Protein AF-A0A3M6TQY2-F1 (afdb_monomer)

Foldseek 3Di:
DDDDDDDFDADPVGHGDDPVVVPPPPPDDDDDDDDDDDDDDDDDDDDPPPDDWDKDKDWDDDDQEWAWDWDDDPNDTATFTDPQKTKMKIFGPFFFPDKWKWKAADPVLCVVVVPPQGTHTWDKAWPDHDRGMTIIMTGPRRDQDDPNHGRQDADPPPQVVRRKMWMKMWTQGPVRDIDIDIGDIHGYYYDDPDPDPDDDDDDDDDDDDDDDDDDDDDDDDDDDDDDDDDDDDDDDDDDDPPPPPDPDDDDPDDDDPDDDDPDDDDPDDDDDPQWFEKEKFFADPVCLVPDDDFQFKWFWAQDPVRGIHIDWQELVCLVRGQFMFTFDPRHPHYPPPDDPPPDPRRIGITGQWFKGWHWEAAWDAAFWWWWDDSHDIRHIYTPVPDDPVCVQSTFTFFGFHHTDHDPRGDIDTTTTTGHRVSRRHVVVVVVVPVVVVVVVVVVVVVVVVVVVVVVVVVVVVVVVVVVVVVVVVVVVVVCQVPAFPHPNQLVLLCPQFDPPWKKWKWFQDPVRDIDIWIWTWHDPVVVCVSVVDPDDDAPDDAKIKIARSNCRRRVHAACDQDPVVNRDGGDDARMWIAGLVQPWIWDDDPHTDTRPRIDPIDTDRDDD

Solvent-accessible surface area (backbone atoms only — not comparable to full-atom values): 36973 Å² total; per-residue (Å²): 141,86,86,85,88,85,85,85,64,58,48,99,87,71,46,79,68,59,81,74,77,73,72,67,83,78,83,80,89,85,87,88,86,82,91,86,82,83,90,86,80,93,74,95,80,79,82,82,77,76,79,84,74,72,59,52,74,49,72,75,60,77,60,62,65,41,37,32,41,83,44,81,54,94,95,40,81,40,80,41,59,48,90,35,66,34,45,37,39,37,42,34,81,57,47,55,67,47,80,47,43,26,40,30,56,35,69,71,27,23,62,75,68,68,57,79,68,56,77,37,75,40,55,75,46,76,80,42,83,50,58,40,38,38,31,32,34,36,34,68,51,66,53,64,55,53,97,86,41,55,69,82,63,73,47,89,69,64,34,89,72,43,20,32,29,31,44,39,38,38,40,32,31,73,87,74,50,72,51,79,45,75,53,74,71,25,36,53,43,73,61,75,81,74,83,69,80,85,79,90,87,83,90,85,82,89,84,88,85,89,81,87,85,86,82,89,80,86,86,82,92,84,88,83,82,90,78,94,78,84,86,88,81,90,79,90,73,77,94,70,90,71,80,78,84,65,96,72,84,91,68,98,74,88,88,70,97,76,82,91,72,95,76,86,86,74,93,62,84,86,85,66,96,49,55,15,36,20,36,51,40,36,50,45,87,88,50,74,87,58,86,85,49,73,8,31,27,26,22,37,34,75,41,100,85,72,45,69,28,35,45,76,24,25,57,86,50,50,88,67,33,65,29,35,39,34,28,45,82,64,57,60,40,80,39,71,72,78,60,98,85,59,76,85,78,48,55,46,40,31,34,45,39,31,51,45,49,33,27,28,46,23,54,43,51,58,68,36,43,30,25,50,32,64,80,46,65,25,27,26,32,38,53,93,75,55,53,86,82,54,59,71,79,43,31,34,37,38,29,28,71,45,68,44,89,50,52,79,87,36,73,41,78,40,51,20,44,36,27,34,79,57,6,52,42,59,71,66,42,53,77,60,70,39,66,64,53,52,47,49,53,52,48,51,51,51,49,50,52,49,52,50,49,53,54,53,50,62,52,53,54,52,53,53,52,52,52,49,52,52,52,52,54,48,50,53,53,51,47,36,72,68,44,65,61,23,72,58,33,42,51,61,63,49,63,80,44,50,83,88,32,44,37,35,36,30,36,63,46,98,84,74,44,76,51,70,39,52,26,38,27,32,57,62,72,58,46,36,62,72,70,70,53,97,75,81,83,69,100,58,92,61,61,47,36,27,38,22,44,56,28,55,19,45,71,45,79,35,95,62,64,36,78,92,73,74,36,75,51,25,62,82,61,61,48,36,37,28,44,79,81,51,79,53,51,26,32,71,79,97,53,80,42,70,49,87,57,56,40,80,60,45,59,53,82,75,84,130

Secondary structure (DSSP, 8-state):
---PPP-PPB-TTS-BPPGGGGSSTT----------------------------EEEEESS--SEEEEEEEEETTEEEEEESS-EEEEEEEESS-EEEEEEEEEE-HHHHHHHT----SEEPPEEEEEE-SSEEEEEEETTS-SEETTEETTPPPSSSHHHHSEEEEEEEEEETTS-EEEEEPPPEEEEEPP------------------------------------------------------S----S----S----S----SS----S---EEEEEEBPGGGTTS---TT-EEEEEE-TTS-EEEEE--TTTGGG-SEEEEE-SS-SEEESPPPTTS-TTSEEEEEEEEEEEEEEES-B-TT-EEEE-SSSTT-EEEGGG--TTTTTTS-EEEEESS-B---TT-EEEEEEEEEGGGG--HHHHHHTTHHHHHHHHHHHHHHHHHHHHHHHHHHHHHHHHHHHHHHHHHHHHHHHHHSTT-HHHHHHHHTTPPTT-EEEEE---TTS---EEEEEEE-HHHHHHHHT---PPPSSTTEEEEEEHHHHHHTS-B-S-BTTTTB--B-S-SEEEEETTS--EEEESSSEEE-TT-EEEEE-PPP-

Structure (mmCIF, N/CA/C/O backbone):
data_AF-A0A3M6TQY2-F1
#
_entry.id   AF-A0A3M6TQY2-F1
#
loop_
_atom_site.group_PDB
_atom_site.id
_atom_site.type_symbol
_atom_site.label_atom_id
_atom_site.label_alt_id
_atom_site.label_comp_id
_atom_site.label_asym_id
_atom_site.label_entity_id
_atom_site.label_seq_id
_atom_site.pdbx_PDB_ins_code
_atom_site.Cartn_x
_atom_site.Cartn_y
_atom_site.Cartn_z
_atom_site.occupancy
_atom_site.B_iso_or_equiv
_atom_site.auth_seq_id
_atom_site.auth_comp_id
_atom_site.auth_asym_id
_atom_site.auth_atom_id
_atom_site.pdbx_PDB_model_num
ATOM 1 N N . MET A 1 1 ? -42.215 -47.542 11.385 1.00 35.47 1 MET A N 1
ATOM 2 C CA . MET A 1 1 ? -41.728 -48.644 12.243 1.00 35.47 1 MET A CA 1
ATOM 3 C C . MET A 1 1 ? -40.790 -49.508 11.424 1.00 35.47 1 MET A C 1
ATOM 5 O O . MET A 1 1 ? -41.282 -50.114 10.489 1.00 35.47 1 MET A O 1
ATOM 9 N N . SER A 1 2 ? -39.492 -49.496 11.750 1.00 29.81 2 SER A N 1
ATOM 10 C CA . SER A 1 2 ? -38.575 -50.655 11.851 1.00 29.81 2 SER A CA 1
ATOM 11 C C . SER A 1 2 ? -37.120 -50.188 11.707 1.00 29.81 2 SER A C 1
ATOM 13 O O . SER A 1 2 ? -36.754 -49.573 10.709 1.00 29.81 2 SER A O 1
ATOM 15 N N . ASN A 1 3 ? -36.355 -50.461 12.764 1.00 30.22 3 ASN A N 1
ATOM 16 C CA . ASN A 1 3 ? -34.959 -50.109 13.042 1.00 30.22 3 ASN A CA 1
ATOM 17 C C . ASN A 1 3 ? -33.946 -51.016 12.275 1.00 30.22 3 ASN A C 1
ATOM 19 O O . ASN A 1 3 ? -34.384 -51.916 11.557 1.00 30.22 3 ASN A O 1
ATOM 23 N N . PRO A 1 4 ? -32.621 -50.766 12.395 1.00 40.25 4 PRO A N 1
ATOM 24 C CA . PRO A 1 4 ? -31.578 -51.043 11.399 1.00 40.25 4 PRO A CA 1
ATOM 25 C C . PRO A 1 4 ? -30.855 -52.390 11.590 1.00 40.25 4 PRO A C 1
ATOM 27 O O . PRO A 1 4 ? -30.973 -53.033 12.629 1.00 40.25 4 PRO A O 1
ATOM 30 N N . CYS A 1 5 ? -30.077 -52.795 10.579 1.00 31.50 5 CYS A N 1
ATOM 31 C CA . CYS A 1 5 ? -29.216 -53.982 10.606 1.00 31.50 5 CYS A CA 1
ATOM 32 C C . CYS A 1 5 ? -27.851 -53.700 11.262 1.00 31.50 5 CYS A C 1
ATOM 34 O O . CYS A 1 5 ? -27.201 -52.702 10.951 1.00 31.50 5 CYS A O 1
ATOM 36 N N . ASN A 1 6 ? -27.439 -54.627 12.130 1.00 35.03 6 ASN A N 1
ATOM 37 C CA . ASN A 1 6 ? -26.123 -54.752 12.762 1.00 35.03 6 ASN A CA 1
ATOM 38 C C . ASN A 1 6 ? -25.078 -55.316 11.778 1.00 35.03 6 ASN A C 1
ATOM 40 O O . ASN A 1 6 ? -25.404 -56.204 10.994 1.00 35.03 6 ASN A O 1
ATOM 44 N N . ASN A 1 7 ? -23.821 -54.872 11.885 1.00 36.59 7 ASN A N 1
ATOM 45 C CA . ASN A 1 7 ? -22.654 -55.520 11.272 1.00 36.59 7 ASN A CA 1
ATOM 46 C C . ASN A 1 7 ? -21.789 -56.152 12.378 1.00 36.59 7 ASN A C 1
ATOM 48 O O . ASN A 1 7 ? -21.290 -55.431 13.240 1.00 36.59 7 ASN A O 1
ATOM 52 N N . GLU A 1 8 ? -21.597 -57.473 12.339 1.00 49.28 8 GLU A N 1
ATOM 53 C CA . GLU A 1 8 ? -20.655 -58.222 13.190 1.00 49.28 8 GLU A CA 1
ATOM 54 C C . GLU A 1 8 ? -19.299 -58.399 12.477 1.00 49.28 8 GLU A C 1
ATOM 56 O O . GLU A 1 8 ? -19.245 -58.529 11.253 1.00 49.28 8 GLU A O 1
ATOM 61 N N . VAL A 1 9 ? -18.194 -58.390 13.235 1.00 47.75 9 VAL A N 1
ATOM 62 C CA . VAL A 1 9 ? -16.816 -58.547 12.728 1.00 47.75 9 VAL A CA 1
ATOM 63 C C . VAL A 1 9 ? -16.374 -60.010 12.879 1.00 47.75 9 VAL A C 1
ATOM 65 O O . VAL A 1 9 ? -16.409 -60.563 13.977 1.00 47.75 9 VAL A O 1
ATOM 68 N N . LEU A 1 10 ? -15.954 -60.633 11.772 1.00 58.09 10 LEU A N 1
ATOM 69 C CA . LEU A 1 10 ? -15.481 -62.024 11.703 1.00 58.09 10 LEU A CA 1
ATOM 70 C C . LEU A 1 10 ? -13.939 -62.085 11.645 1.00 58.09 10 LEU A C 1
ATOM 72 O O . LEU A 1 10 ? -13.305 -61.179 11.102 1.00 58.09 10 LEU A O 1
ATOM 76 N N . ASN A 1 11 ? -13.330 -63.164 12.146 1.00 62.22 11 ASN A N 1
ATOM 77 C CA . ASN A 1 11 ? -11.891 -63.428 12.009 1.00 62.22 11 ASN A CA 1
ATOM 78 C C . ASN A 1 11 ? -11.514 -63.979 10.616 1.00 62.22 11 ASN A C 1
ATOM 80 O O . ASN A 1 11 ? -12.367 -64.269 9.779 1.00 62.22 11 ASN A O 1
ATOM 84 N N . ILE A 1 12 ? -10.211 -64.176 10.384 1.00 48.12 12 ILE A N 1
ATOM 85 C CA . ILE A 1 12 ? -9.623 -64.703 9.134 1.00 48.12 12 ILE A CA 1
ATOM 86 C C . ILE A 1 12 ? -10.074 -66.122 8.735 1.00 48.12 12 ILE A C 1
ATOM 88 O O . ILE A 1 12 ? -9.862 -66.514 7.591 1.00 48.12 12 ILE A O 1
ATOM 92 N N . ASN A 1 13 ? -10.745 -66.859 9.625 1.00 57.75 13 ASN A N 1
ATOM 93 C CA . ASN A 1 13 ? -11.377 -68.151 9.336 1.00 57.75 13 ASN A CA 1
ATOM 94 C C . ASN A 1 13 ? -12.916 -68.050 9.222 1.00 57.75 13 ASN A C 1
ATOM 96 O O . ASN A 1 13 ? -13.591 -69.071 9.108 1.00 57.75 13 ASN A O 1
ATOM 100 N N . GLY A 1 14 ? -13.482 -66.836 9.234 1.00 48.00 14 GLY A N 1
ATOM 101 C CA . GLY A 1 14 ? -14.908 -66.582 9.021 1.00 48.00 14 GLY A CA 1
ATOM 102 C C . GLY A 1 14 ? -15.809 -66.812 10.238 1.00 48.00 14 GLY A C 1
ATOM 103 O O . GLY A 1 14 ? -17.010 -66.996 10.055 1.00 48.00 14 GLY A O 1
ATOM 104 N N . GLN A 1 15 ? -15.271 -66.799 11.464 1.00 60.38 15 GLN A N 1
ATOM 105 C CA . GLN A 1 15 ? -16.061 -66.924 12.701 1.00 60.38 15 GLN A CA 1
ATOM 106 C C . GLN A 1 15 ? -16.195 -65.583 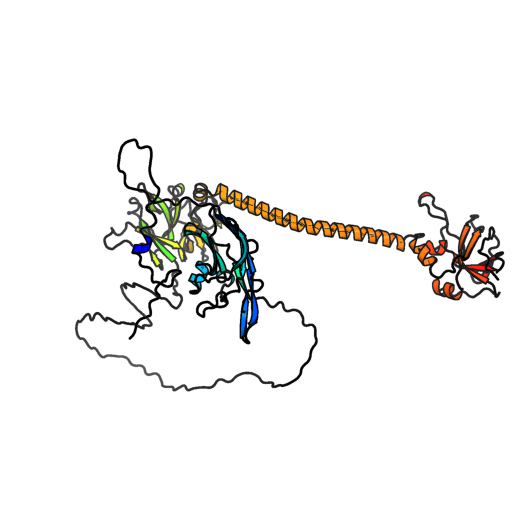13.451 1.00 60.38 15 GLN A C 1
ATOM 108 O O . GLN A 1 15 ? -15.246 -64.797 13.421 1.00 60.38 15 GLN A O 1
ATOM 113 N N . PRO A 1 16 ? -17.336 -65.302 14.117 1.00 53.50 16 PRO A N 1
ATOM 114 C CA . PRO A 1 16 ? -17.536 -64.068 14.881 1.00 53.50 16 PRO A CA 1
ATOM 115 C C . PRO A 1 16 ? -16.633 -64.016 16.112 1.00 53.50 16 PRO A C 1
ATOM 117 O O . PRO A 1 16 ? -16.509 -65.004 16.829 1.00 53.50 16 PRO A O 1
ATOM 120 N N . ILE A 1 17 ? -15.993 -62.866 16.331 1.00 53.47 17 ILE A N 1
ATOM 121 C CA . ILE A 1 17 ? -15.052 -62.648 17.436 1.00 53.47 17 ILE A CA 1
ATOM 122 C C . ILE A 1 17 ? -15.806 -62.080 18.642 1.00 53.47 17 ILE A C 1
ATOM 124 O O . ILE A 1 17 ? -16.460 -61.042 18.530 1.00 53.47 17 ILE A O 1
ATOM 128 N N . THR A 1 18 ? -15.679 -62.725 19.801 1.00 62.16 18 THR A N 1
ATOM 129 C CA . THR A 1 18 ? -16.158 -62.211 21.091 1.00 62.16 18 THR A CA 1
ATOM 130 C C . THR A 1 18 ? -15.064 -61.432 21.826 1.00 62.16 18 THR A C 1
ATOM 132 O O . THR A 1 18 ? -13.878 -61.720 21.694 1.00 62.16 18 THR A O 1
ATOM 135 N N . LEU A 1 19 ? -15.457 -60.404 22.591 1.00 46.06 19 LEU A N 1
ATOM 136 C CA . LEU A 1 19 ? -14.536 -59.464 23.253 1.00 46.06 19 LEU A CA 1
ATOM 137 C C . LEU A 1 19 ? -13.653 -60.129 24.332 1.00 46.06 19 LEU A C 1
ATOM 139 O O . LEU A 1 19 ? -12.591 -59.602 24.655 1.00 46.06 19 LEU A O 1
ATOM 143 N N . ASP A 1 20 ? -14.061 -61.293 24.839 1.00 49.06 20 ASP A N 1
ATOM 144 C CA . ASP A 1 20 ? -13.318 -62.053 25.849 1.00 49.06 20 ASP A CA 1
ATOM 145 C C . ASP A 1 20 ? -12.132 -62.841 25.253 1.00 49.06 20 ASP A C 1
ATOM 147 O O . ASP A 1 20 ? -11.145 -63.067 25.948 1.00 49.06 20 ASP A O 1
ATOM 151 N N . ASP A 1 21 ? -12.143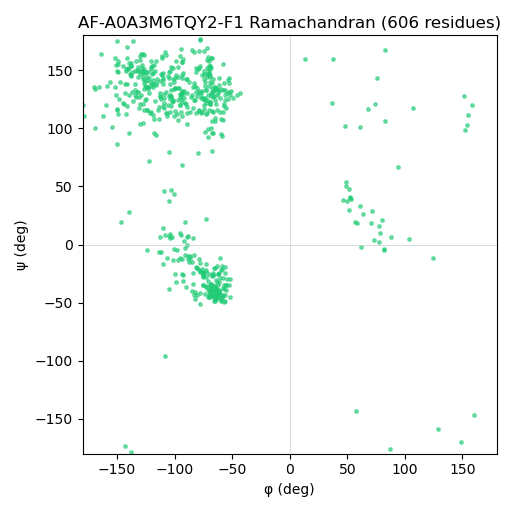 -63.146 23.947 1.00 48.22 21 ASP A N 1
ATOM 152 C CA . ASP A 1 21 ? -11.044 -63.864 23.273 1.00 48.22 21 ASP A CA 1
ATOM 153 C C . ASP A 1 21 ? -9.836 -62.958 22.955 1.00 48.22 21 ASP A C 1
ATOM 155 O O . ASP A 1 21 ? -8.760 -63.436 22.604 1.00 48.22 21 ASP A O 1
ATOM 159 N N . ILE A 1 22 ? -9.996 -61.633 23.067 1.00 48.97 22 ILE A N 1
ATOM 160 C CA . ILE A 1 22 ? -8.935 -60.644 22.797 1.00 48.97 22 ILE A CA 1
ATOM 161 C C . ILE A 1 22 ? -8.075 -60.385 24.052 1.00 48.97 22 ILE A C 1
ATOM 163 O O . ILE A 1 22 ? -6.981 -59.828 23.948 1.00 48.97 22 ILE A O 1
ATOM 167 N N . LEU A 1 23 ? -8.536 -60.791 25.240 1.00 42.50 23 LEU A N 1
ATOM 168 C CA . LEU A 1 23 ? -7.928 -60.416 26.523 1.00 42.50 23 LEU A CA 1
ATOM 169 C C . LEU A 1 23 ? -7.025 -61.485 27.168 1.00 42.50 23 LEU A C 1
ATOM 171 O O . LEU A 1 23 ? -6.395 -61.178 28.179 1.00 42.50 23 LEU A O 1
ATOM 175 N N . GLU A 1 24 ? -6.891 -62.688 26.598 1.00 41.06 24 GLU A N 1
ATOM 176 C CA . GLU A 1 24 ? -6.028 -63.746 27.164 1.00 41.06 24 GLU A CA 1
ATOM 177 C C . GLU A 1 24 ? -4.604 -63.824 26.575 1.00 41.06 24 GLU A C 1
ATOM 179 O O . GLU A 1 24 ? -3.740 -64.462 27.173 1.00 41.06 24 GLU A O 1
ATOM 184 N N . ASP A 1 25 ? -4.291 -63.138 25.469 1.00 37.91 25 ASP A N 1
ATOM 185 C CA . ASP A 1 25 ? -3.022 -63.374 24.745 1.00 37.91 25 ASP A CA 1
ATOM 186 C C . ASP A 1 25 ? -1.858 -62.430 25.132 1.00 37.91 25 ASP A C 1
ATOM 188 O O . ASP A 1 25 ? -0.788 -62.442 24.521 1.00 37.91 25 ASP A O 1
ATOM 192 N N . THR A 1 26 ? -2.024 -61.610 26.177 1.00 37.16 26 THR A N 1
ATOM 193 C CA . THR A 1 26 ? -0.999 -60.644 26.634 1.00 37.16 26 THR A CA 1
ATOM 194 C C . THR A 1 26 ? -0.314 -61.008 27.955 1.00 37.16 26 THR A C 1
ATOM 196 O O . THR A 1 26 ? 0.463 -60.208 28.479 1.00 37.16 26 THR A O 1
ATOM 199 N N . SER A 1 27 ? -0.539 -62.205 28.507 1.00 34.62 27 SER A N 1
ATOM 200 C CA . SER A 1 27 ? -0.018 -62.596 29.829 1.00 34.62 27 SER A CA 1
ATOM 201 C C . SER A 1 27 ? 1.178 -63.558 29.809 1.00 34.62 27 SER A C 1
ATOM 203 O O . SER A 1 27 ? 1.281 -64.422 30.681 1.00 34.62 27 SER A O 1
ATOM 205 N N . LEU A 1 28 ? 2.118 -63.421 28.869 1.00 32.31 28 LEU A N 1
ATOM 206 C CA . LEU A 1 28 ? 3.398 -64.135 28.939 1.00 32.31 28 LEU A CA 1
ATOM 207 C C . LEU A 1 28 ? 4.574 -63.195 28.647 1.00 32.31 28 LEU A C 1
ATOM 209 O O . LEU A 1 28 ? 4.619 -62.540 27.614 1.00 32.31 28 LEU A O 1
ATOM 213 N N . TYR A 1 29 ? 5.534 -63.202 29.579 1.00 27.66 29 TYR A N 1
ATOM 214 C CA . TYR A 1 29 ? 6.791 -62.438 29.659 1.00 27.66 29 TYR A CA 1
ATOM 215 C C . TYR A 1 29 ? 6.775 -61.117 30.442 1.00 27.66 29 TYR A C 1
ATOM 217 O O . TYR A 1 29 ? 7.114 -60.058 29.928 1.00 27.66 29 TYR A O 1
ATOM 225 N N . PHE A 1 30 ? 6.584 -61.224 31.758 1.00 28.02 30 PHE A N 1
ATOM 226 C CA . PHE A 1 30 ? 7.443 -60.503 32.702 1.00 28.02 30 PHE A CA 1
ATOM 227 C C . PHE A 1 30 ? 7.870 -61.450 33.826 1.00 28.02 30 PHE A C 1
ATOM 229 O O . PHE A 1 30 ? 7.028 -62.079 34.461 1.00 28.02 30 PHE A O 1
ATOM 236 N N . ASN A 1 31 ? 9.176 -61.527 34.099 1.00 26.59 31 ASN A N 1
ATOM 237 C CA . ASN A 1 31 ? 9.650 -61.832 35.444 1.00 26.59 31 ASN A CA 1
ATOM 238 C C . ASN A 1 31 ? 10.798 -60.867 35.815 1.00 26.59 31 ASN A C 1
ATOM 240 O O . ASN A 1 31 ? 11.634 -60.577 34.954 1.00 26.59 31 ASN A O 1
ATOM 244 N N . PRO A 1 32 ? 10.820 -60.342 37.054 1.00 34.34 32 PRO A N 1
ATOM 245 C CA . PRO A 1 32 ? 11.502 -59.121 37.444 1.00 34.34 32 PRO A CA 1
ATOM 246 C C . PRO A 1 32 ? 12.716 -59.376 38.349 1.00 34.34 32 PRO A C 1
ATOM 248 O O . PRO A 1 32 ? 12.818 -60.390 39.035 1.00 34.34 32 PRO A O 1
ATOM 251 N N . ALA A 1 33 ? 13.598 -58.387 38.419 1.00 26.78 33 ALA A N 1
ATOM 252 C CA . ALA A 1 33 ? 14.536 -58.156 39.516 1.00 26.78 33 ALA A CA 1
ATOM 253 C C . ALA A 1 33 ? 14.933 -56.673 39.368 1.00 26.78 33 ALA A C 1
ATOM 255 O O . ALA A 1 33 ? 15.346 -56.277 38.288 1.00 26.78 33 ALA A O 1
ATOM 256 N N . PHE A 1 34 ? 14.739 -55.741 40.295 1.00 24.80 34 PHE A N 1
ATOM 257 C CA . PHE A 1 34 ? 14.912 -55.769 41.738 1.00 24.80 34 PHE A CA 1
ATOM 258 C C . PHE A 1 34 ? 14.061 -54.634 42.345 1.00 24.80 34 PHE A C 1
ATOM 260 O O . PHE A 1 34 ? 14.048 -53.518 41.829 1.00 24.80 34 PHE A O 1
ATOM 267 N N . LEU A 1 35 ? 13.365 -54.934 43.440 1.00 28.39 35 LEU A N 1
ATOM 268 C CA . LEU A 1 35 ? 12.657 -53.983 44.303 1.00 28.39 35 LEU A CA 1
ATOM 269 C C . LEU A 1 35 ? 13.623 -53.274 45.265 1.00 28.39 35 LEU A C 1
ATOM 271 O O . LEU A 1 35 ? 14.581 -53.905 45.707 1.00 28.39 35 LEU A O 1
ATOM 275 N N . GLN A 1 36 ? 13.271 -52.037 45.649 1.00 28.17 36 GLN A N 1
ATOM 276 C CA . GLN A 1 36 ? 13.346 -51.377 46.982 1.00 28.17 36 GLN A CA 1
ATOM 277 C C . GLN A 1 36 ? 13.517 -49.855 46.753 1.00 28.17 36 GLN A C 1
ATOM 279 O O . GLN A 1 36 ? 14.373 -49.458 45.978 1.00 28.17 36 GLN A O 1
ATOM 284 N N . SER A 1 37 ? 12.737 -48.926 47.319 1.00 24.88 37 SER A N 1
ATOM 285 C CA . SER A 1 37 ? 12.276 -48.820 48.706 1.00 24.88 37 SER A CA 1
ATOM 286 C C . SER A 1 37 ? 11.176 -47.740 48.865 1.00 24.88 37 SER A C 1
ATOM 288 O O . SER A 1 37 ? 11.353 -46.627 48.383 1.00 24.88 37 SER A O 1
ATOM 290 N N . SER A 1 38 ? 10.100 -48.096 49.588 1.00 27.23 38 SER A N 1
ATOM 291 C CA . SER A 1 38 ? 9.273 -47.317 50.551 1.00 27.23 38 SER A CA 1
ATOM 292 C C . SER A 1 38 ? 8.731 -45.898 50.228 1.00 27.23 38 SER A C 1
ATOM 294 O O . SER A 1 38 ? 9.459 -44.923 50.392 1.00 27.23 38 SER A O 1
ATOM 296 N N . ASP A 1 39 ? 7.433 -45.812 49.874 1.00 27.42 39 ASP A N 1
ATOM 297 C CA . ASP A 1 39 ? 6.274 -45.185 50.580 1.00 27.42 39 ASP A CA 1
ATOM 298 C C . ASP A 1 39 ? 6.421 -43.851 51.389 1.00 27.42 39 ASP A C 1
ATOM 300 O O . ASP A 1 39 ? 7.466 -43.587 51.974 1.00 27.42 39 ASP A O 1
ATOM 304 N N . PRO A 1 40 ? 5.327 -43.090 51.666 1.00 44.41 40 PRO A N 1
ATOM 305 C CA . PRO A 1 40 ? 4.485 -42.308 50.741 1.00 44.41 40 PRO A CA 1
ATOM 306 C C . PRO A 1 40 ? 4.104 -40.912 51.327 1.00 44.41 40 PRO A C 1
ATOM 308 O O . PRO A 1 40 ? 3.984 -40.748 52.535 1.00 44.41 40 PRO A O 1
ATOM 311 N N . VAL A 1 41 ? 3.776 -39.899 50.516 1.00 25.92 41 VAL A N 1
ATOM 312 C CA . VAL A 1 41 ? 2.915 -38.784 50.983 1.00 25.92 41 VAL A CA 1
ATOM 313 C C . VAL A 1 41 ? 2.018 -38.334 49.835 1.00 25.92 41 VAL A C 1
ATOM 315 O O . VAL A 1 41 ? 2.492 -37.945 48.772 1.00 25.92 41 VAL A O 1
ATOM 318 N N . PHE A 1 42 ? 0.708 -38.407 50.059 1.00 29.22 42 PHE A N 1
ATOM 319 C CA . PHE A 1 42 ? -0.319 -37.878 49.169 1.00 29.22 42 PHE A CA 1
ATOM 320 C C . PHE A 1 42 ? -0.187 -36.357 49.000 1.00 29.22 42 PHE A C 1
ATOM 322 O O . PHE A 1 42 ? -0.218 -35.620 49.983 1.00 29.22 42 PHE A O 1
ATOM 329 N N . SER A 1 43 ? -0.237 -35.890 47.754 1.00 23.84 43 SER A N 1
ATOM 330 C CA . SER A 1 43 ? -1.016 -34.699 47.413 1.00 23.84 43 SER A CA 1
ATOM 331 C C . SER A 1 43 ? -1.657 -34.890 46.044 1.00 23.84 43 SER A C 1
ATOM 333 O O . SER A 1 43 ? -0.984 -34.962 45.020 1.00 23.84 43 SER A O 1
ATOM 335 N N . SER A 1 44 ? -2.981 -34.992 46.054 1.00 35.81 44 SER A N 1
ATOM 336 C CA . SER A 1 44 ? -3.844 -34.801 44.898 1.00 35.81 44 SER A CA 1
ATOM 337 C C . SER A 1 44 ? -3.560 -33.452 44.240 1.00 35.81 44 SER A C 1
ATOM 339 O O . SER A 1 44 ? -3.629 -32.443 44.933 1.00 35.81 44 SER A O 1
ATOM 341 N N . PHE A 1 45 ? -3.267 -33.472 42.943 1.00 32.00 45 PHE A N 1
ATOM 342 C CA . PHE A 1 45 ? -3.570 -32.501 41.881 1.00 32.00 45 PHE A CA 1
ATOM 343 C C . PHE A 1 45 ? -2.496 -32.691 40.810 1.00 32.00 45 PHE A C 1
ATOM 345 O O . PHE A 1 45 ? -1.348 -32.342 41.046 1.00 32.00 45 PHE A O 1
ATOM 352 N N . ASP A 1 46 ? -2.868 -33.202 39.636 1.00 24.86 46 ASP A N 1
ATOM 353 C CA . ASP A 1 46 ? -2.207 -32.724 38.426 1.00 24.86 46 ASP A CA 1
ATOM 354 C C . ASP A 1 46 ? -3.152 -32.762 37.224 1.00 24.86 46 ASP A C 1
ATOM 356 O O . ASP A 1 46 ? -3.594 -33.810 36.747 1.00 24.86 46 ASP A O 1
ATOM 360 N N . LEU A 1 47 ? -3.485 -31.551 36.776 1.00 35.12 47 LEU A N 1
ATOM 361 C CA . LEU A 1 47 ? -3.900 -31.250 35.418 1.00 35.12 47 LEU A CA 1
ATOM 362 C C . LEU A 1 47 ? -2.782 -31.769 34.508 1.00 35.12 47 LEU A C 1
ATOM 364 O O . LEU A 1 47 ? -1.665 -31.261 34.574 1.00 35.12 47 LEU A O 1
ATOM 368 N N . SER A 1 48 ? -3.058 -32.738 33.637 1.00 27.16 48 SER A N 1
ATOM 369 C CA . SER A 1 48 ? -2.078 -33.142 32.631 1.00 27.16 48 SER A CA 1
ATOM 370 C C . SER A 1 48 ? -1.867 -31.996 31.635 1.00 27.16 48 SER A C 1
ATOM 372 O O . SER A 1 48 ? -2.625 -31.823 30.679 1.00 27.16 48 SER A O 1
ATOM 374 N N . TYR A 1 49 ? -0.832 -31.203 31.891 1.00 29.42 49 TYR A N 1
ATOM 375 C CA . TYR A 1 49 ? -0.177 -30.322 30.938 1.00 29.42 49 TYR A CA 1
ATOM 376 C C . TYR A 1 49 ? 0.350 -31.206 29.799 1.00 29.42 49 TYR A C 1
ATOM 378 O O . TYR A 1 49 ? 1.277 -31.991 29.990 1.00 29.42 49 TYR A O 1
ATOM 386 N N . THR A 1 50 ? -0.268 -31.153 28.621 1.00 36.41 50 THR A N 1
ATOM 387 C CA . THR A 1 50 ? 0.257 -31.861 27.449 1.00 36.41 50 THR A CA 1
ATOM 388 C C . THR A 1 50 ? 1.534 -31.167 26.989 1.00 36.41 50 THR A C 1
ATOM 390 O O . THR A 1 50 ? 1.484 -30.008 26.574 1.00 36.41 50 THR A O 1
ATOM 393 N N . GLU A 1 51 ? 2.663 -31.873 27.058 1.00 39.72 51 GLU A N 1
ATOM 394 C CA . GLU A 1 51 ? 3.935 -31.441 26.480 1.00 39.72 51 GLU A CA 1
ATOM 395 C C . GLU A 1 51 ? 3.772 -31.044 25.005 1.00 39.72 51 GLU A C 1
ATOM 397 O O . GLU A 1 51 ? 3.230 -31.775 24.167 1.00 39.72 51 GLU A O 1
ATOM 402 N N . ASP A 1 52 ? 4.262 -29.849 24.699 1.00 46.34 52 ASP A N 1
ATOM 403 C CA . ASP A 1 52 ? 4.086 -29.163 23.430 1.00 46.34 52 ASP A CA 1
ATOM 404 C C . ASP A 1 52 ? 4.911 -29.855 22.329 1.00 46.34 52 ASP A C 1
ATOM 406 O O . ASP A 1 52 ? 6.128 -29.695 22.207 1.00 46.34 52 ASP A O 1
ATOM 410 N N . THR A 1 53 ? 4.260 -30.691 21.520 1.00 58.81 53 THR A N 1
ATOM 411 C CA . THR A 1 53 ? 4.935 -31.445 20.456 1.00 58.81 53 THR A CA 1
ATOM 412 C C . THR A 1 53 ? 5.384 -30.490 19.339 1.00 58.81 53 THR A C 1
ATOM 414 O O . THR A 1 53 ? 4.548 -29.799 18.746 1.00 58.81 53 THR A O 1
ATOM 417 N N . LYS A 1 54 ? 6.683 -30.449 18.997 1.00 80.06 54 LYS A N 1
ATOM 418 C CA . LYS A 1 54 ? 7.203 -29.662 17.858 1.00 80.06 54 LYS A CA 1
ATOM 419 C C . LYS A 1 54 ? 6.785 -30.301 16.527 1.00 80.06 54 LYS A C 1
ATOM 421 O O . LYS A 1 54 ? 7.481 -31.157 15.982 1.00 80.06 54 LYS A O 1
ATOM 426 N N . SER A 1 55 ? 5.656 -29.858 15.992 1.00 86.12 55 SER A N 1
ATOM 427 C CA . SER A 1 55 ? 5.230 -30.105 14.613 1.00 86.12 55 SER A CA 1
ATOM 428 C C . SER A 1 55 ? 4.849 -28.783 13.946 1.00 86.12 55 SER A C 1
ATOM 430 O O . SER A 1 55 ? 4.419 -27.843 14.620 1.00 86.12 55 SER A O 1
ATOM 432 N N . ASN A 1 56 ? 5.043 -28.693 12.633 1.00 90.38 56 ASN A N 1
ATOM 433 C CA . ASN A 1 56 ? 4.806 -27.492 11.839 1.00 90.38 56 ASN A CA 1
ATOM 434 C C . ASN A 1 56 ? 4.221 -27.858 10.466 1.00 90.38 56 ASN A C 1
ATOM 436 O O . ASN A 1 56 ? 4.547 -28.901 9.904 1.00 90.38 56 ASN A O 1
ATOM 440 N N . VAL A 1 57 ? 3.395 -26.977 9.907 1.00 90.81 57 VAL A N 1
ATOM 441 C CA . VAL A 1 57 ? 2.899 -27.055 8.531 1.00 90.81 57 VAL A CA 1
ATOM 442 C C . VAL A 1 57 ? 3.250 -25.749 7.829 1.00 90.81 57 VAL A C 1
ATOM 444 O O . VAL A 1 57 ? 2.759 -24.684 8.192 1.00 90.81 57 VAL A O 1
ATOM 447 N N . THR A 1 58 ? 4.093 -25.823 6.803 1.00 88.81 58 THR A N 1
ATOM 448 C CA . THR A 1 58 ? 4.446 -24.681 5.957 1.00 88.81 58 THR A CA 1
ATOM 449 C C . THR A 1 58 ? 3.673 -24.734 4.650 1.00 88.81 58 THR A C 1
ATOM 451 O O . THR A 1 58 ? 3.767 -25.709 3.905 1.00 88.81 58 THR A O 1
ATOM 454 N N . ILE A 1 59 ? 2.939 -23.664 4.363 1.00 90.69 59 ILE A N 1
ATOM 455 C CA . ILE A 1 59 ? 2.177 -23.490 3.126 1.00 90.69 59 ILE A CA 1
ATOM 456 C C . ILE A 1 59 ? 3.038 -22.688 2.152 1.00 90.69 59 ILE A C 1
ATOM 458 O O . ILE A 1 59 ? 3.454 -21.577 2.481 1.00 90.69 59 ILE A O 1
ATOM 462 N N . LEU A 1 60 ? 3.344 -23.259 0.989 1.00 86.31 60 LEU A N 1
ATOM 463 C CA . LEU A 1 60 ? 4.404 -22.763 0.108 1.00 86.31 60 LEU A CA 1
ATOM 464 C C . LEU A 1 60 ? 3.928 -21.638 -0.821 1.00 86.31 60 LEU A C 1
ATOM 466 O O . LEU A 1 60 ? 4.656 -20.670 -1.031 1.00 86.31 60 LEU A O 1
ATOM 470 N N . ASP A 1 61 ? 2.715 -21.743 -1.360 1.00 88.31 61 ASP A N 1
ATOM 471 C CA . ASP A 1 61 ? 2.238 -20.915 -2.478 1.00 88.31 61 ASP A CA 1
ATOM 472 C C . ASP A 1 61 ? 0.774 -20.451 -2.338 1.00 88.31 61 ASP A C 1
ATOM 474 O O . ASP A 1 61 ? 0.101 -20.146 -3.322 1.00 88.31 61 ASP A O 1
ATOM 478 N N . LEU A 1 62 ? 0.281 -20.303 -1.102 1.00 92.31 62 LEU A N 1
ATOM 479 C CA . LEU A 1 62 ? -1.040 -19.716 -0.858 1.00 92.31 62 LEU A CA 1
ATOM 480 C C . LEU A 1 62 ? -1.068 -18.228 -1.248 1.00 92.31 62 LEU A C 1
ATOM 482 O O . LEU A 1 62 ? -0.432 -17.382 -0.604 1.00 92.31 62 LEU A O 1
ATOM 486 N N . LYS A 1 63 ? -1.852 -17.910 -2.283 1.00 91.56 63 LYS A N 1
ATOM 487 C CA . LYS A 1 63 ? -2.099 -16.540 -2.757 1.00 91.56 63 LYS A CA 1
ATOM 488 C C . LYS A 1 63 ? -2.954 -15.755 -1.761 1.00 91.56 63 LYS A C 1
ATOM 490 O O . LYS A 1 63 ? -3.796 -16.325 -1.074 1.00 91.56 63 LYS A O 1
ATOM 495 N N . ASP A 1 64 ? -2.771 -14.437 -1.726 1.00 90.31 64 ASP A N 1
ATOM 496 C CA . ASP A 1 64 ? -3.603 -13.545 -0.904 1.00 90.31 64 ASP A CA 1
ATOM 497 C C . ASP A 1 64 ? -4.989 -13.324 -1.522 1.00 90.31 64 ASP A C 1
ATOM 499 O O . ASP A 1 64 ? -5.949 -13.047 -0.807 1.00 90.31 64 ASP A O 1
ATOM 503 N N . VAL A 1 65 ? -5.103 -13.468 -2.848 1.00 91.19 65 VAL A N 1
ATOM 504 C CA . VAL A 1 65 ? -6.346 -13.287 -3.601 1.00 91.19 65 VAL A CA 1
ATOM 505 C C . VAL A 1 65 ? -6.505 -14.400 -4.635 1.00 91.19 65 VAL A C 1
ATOM 507 O O . VAL A 1 65 ? -5.588 -14.662 -5.414 1.00 91.19 65 VAL A O 1
ATOM 510 N N . TYR A 1 66 ? -7.689 -15.010 -4.671 1.00 92.88 66 TYR A N 1
ATOM 511 C CA . TYR A 1 66 ? -8.118 -15.946 -5.707 1.00 92.88 66 TYR A CA 1
ATOM 512 C C . TYR A 1 66 ? -9.294 -15.378 -6.495 1.00 92.88 66 TYR A C 1
ATOM 514 O O . TYR A 1 66 ? -10.194 -14.736 -5.945 1.00 92.88 66 TYR A O 1
ATOM 522 N N . GLU A 1 67 ? -9.306 -15.634 -7.799 1.00 92.19 67 GLU A N 1
ATOM 523 C CA . GLU A 1 67 ? -10.360 -15.155 -8.686 1.00 92.19 67 GLU A CA 1
ATOM 524 C C . GLU A 1 67 ? -11.365 -16.254 -9.009 1.00 92.19 67 GLU A C 1
ATOM 526 O O . GLU A 1 67 ? -11.002 -17.407 -9.233 1.00 92.19 67 GLU A O 1
ATOM 531 N N . LYS A 1 68 ? -12.643 -15.882 -9.090 1.00 90.75 68 LYS A N 1
ATOM 532 C CA . LYS A 1 68 ? -13.701 -16.734 -9.618 1.00 90.75 68 LYS A CA 1
ATOM 533 C C . LYS A 1 68 ? -13.929 -16.447 -11.089 1.00 90.75 68 LYS A C 1
ATOM 535 O O . LYS A 1 68 ? -14.230 -15.312 -11.471 1.00 90.75 68 LYS A O 1
ATOM 540 N N . GLY A 1 69 ? -13.842 -17.500 -11.889 1.00 86.56 69 GLY A N 1
ATOM 541 C CA . GLY A 1 69 ? -14.186 -17.511 -13.304 1.00 86.56 69 GLY A CA 1
ATOM 542 C C . GLY A 1 69 ? -15.435 -18.340 -13.571 1.00 86.56 69 GLY A C 1
ATOM 543 O O . GLY A 1 69 ? -15.850 -19.161 -12.755 1.00 86.56 69 GLY A O 1
ATOM 544 N N . GLN A 1 70 ? -16.045 -18.121 -14.731 1.00 85.81 70 GLN A N 1
ATOM 545 C CA . GLN A 1 70 ? -17.114 -18.976 -15.229 1.00 85.81 70 GLN A CA 1
ATOM 546 C C . GLN A 1 70 ? -16.495 -20.206 -15.901 1.00 85.81 70 GLN A C 1
ATOM 548 O O . GLN A 1 70 ? -15.700 -20.066 -16.827 1.00 85.81 70 GLN A O 1
ATOM 553 N N . MET A 1 71 ? -16.870 -21.401 -15.453 1.00 80.75 71 MET A N 1
ATOM 554 C CA . MET A 1 71 ? -16.435 -22.675 -16.021 1.00 80.75 71 MET A CA 1
ATOM 555 C C . MET A 1 71 ? -17.666 -23.520 -16.357 1.00 80.75 71 MET A C 1
ATOM 557 O O . MET A 1 71 ? -18.599 -23.619 -15.558 1.00 80.75 71 MET A O 1
ATOM 561 N N . ARG A 1 72 ? -17.700 -24.118 -17.553 1.00 76.56 72 ARG A N 1
ATOM 562 C CA . ARG A 1 72 ? -18.773 -25.045 -17.939 1.00 76.56 72 ARG A CA 1
ATOM 563 C C . ARG A 1 72 ? -18.382 -26.467 -17.544 1.00 76.56 72 ARG A C 1
ATOM 565 O O . ARG A 1 72 ? -17.374 -26.976 -18.023 1.00 76.56 72 ARG A O 1
ATOM 572 N N . ARG A 1 73 ? -19.196 -27.110 -16.707 1.00 71.62 73 ARG A N 1
ATOM 573 C CA . ARG A 1 73 ? -19.083 -28.532 -16.349 1.00 71.62 73 ARG A CA 1
ATOM 574 C C . ARG A 1 73 ? -20.474 -29.151 -16.426 1.00 71.62 73 ARG A C 1
ATOM 576 O O . ARG A 1 73 ? -21.429 -28.569 -15.927 1.00 71.62 73 ARG A O 1
ATOM 583 N N . ASN A 1 74 ? -20.596 -30.313 -17.064 1.00 68.12 74 ASN A N 1
ATOM 584 C CA . ASN A 1 74 ? -21.860 -31.059 -17.162 1.00 68.12 74 ASN A CA 1
ATOM 585 C C . ASN A 1 74 ? -23.046 -30.205 -17.660 1.00 68.12 74 ASN A C 1
ATOM 587 O O . ASN A 1 74 ? -24.106 -30.195 -17.045 1.00 68.12 74 ASN A O 1
ATOM 591 N N . ALA A 1 75 ? -22.840 -29.441 -18.740 1.00 72.19 75 ALA A N 1
ATOM 592 C CA . ALA A 1 75 ? -23.812 -28.505 -19.332 1.00 72.19 75 ALA A CA 1
ATOM 593 C C . ALA A 1 75 ? -24.272 -27.332 -18.435 1.00 72.19 75 ALA A C 1
ATOM 595 O O . ALA A 1 75 ? -24.967 -26.438 -18.917 1.00 72.19 75 ALA A O 1
ATOM 596 N N . ASN A 1 76 ? -23.813 -27.262 -17.184 1.00 74.00 76 ASN A N 1
ATOM 597 C CA . ASN A 1 76 ? -24.083 -26.166 -16.268 1.00 74.00 76 ASN A CA 1
ATOM 598 C C . ASN A 1 76 ? -22.903 -25.193 -16.216 1.00 74.00 76 ASN A C 1
ATOM 600 O O . ASN A 1 76 ? -21.728 -25.560 -16.295 1.00 74.00 76 ASN A O 1
ATOM 604 N N . SER A 1 77 ? -23.233 -23.912 -16.105 1.00 81.19 77 SER A N 1
ATOM 605 C CA . SER A 1 77 ? -22.260 -22.841 -15.951 1.00 81.19 77 SER A CA 1
ATOM 606 C C . SER A 1 77 ? -22.053 -22.541 -14.468 1.00 81.19 77 SER A C 1
ATOM 608 O O . SER A 1 77 ? -22.924 -21.948 -13.831 1.00 81.19 77 SER A O 1
ATOM 610 N N . GLU A 1 78 ? -20.883 -22.876 -13.934 1.00 86.38 78 GLU A N 1
ATOM 611 C CA . GLU A 1 78 ? -20.529 -22.692 -12.527 1.00 86.38 78 GLU A CA 1
ATOM 612 C C . GLU A 1 78 ? -19.469 -21.595 -12.361 1.00 86.38 78 GLU A C 1
ATOM 614 O O . GLU A 1 78 ? -18.553 -21.460 -13.169 1.00 86.38 78 GLU A O 1
ATOM 619 N N . GLN A 1 79 ? -19.583 -20.788 -11.302 1.00 88.38 79 GLN A N 1
ATOM 620 C CA . GLN A 1 79 ? -18.532 -19.841 -10.915 1.00 88.38 79 GLN A CA 1
ATOM 621 C C . GLN A 1 79 ? -17.551 -20.514 -9.952 1.00 88.38 79 GLN A C 1
ATOM 623 O O . GLN A 1 79 ? -17.883 -20.663 -8.772 1.00 88.38 79 GLN A O 1
ATOM 628 N N . ARG A 1 80 ? -16.371 -20.884 -10.448 1.00 88.50 80 ARG A N 1
ATOM 629 C CA . ARG A 1 80 ? -15.345 -21.692 -9.765 1.00 88.50 80 ARG A CA 1
ATOM 630 C C . ARG A 1 80 ? -14.061 -20.909 -9.533 1.00 88.50 80 ARG A C 1
ATOM 632 O O . ARG A 1 80 ? -13.840 -19.901 -10.208 1.00 88.50 80 ARG A O 1
ATOM 639 N N . LEU A 1 81 ? -13.257 -21.336 -8.562 1.00 90.94 81 LEU A N 1
ATOM 640 C CA . LEU A 1 81 ? -11.951 -20.723 -8.313 1.00 90.94 81 LEU A CA 1
ATOM 641 C C . LEU A 1 81 ? -10.986 -21.067 -9.451 1.00 90.94 81 LEU A C 1
ATOM 643 O O . LEU A 1 81 ? -10.920 -22.206 -9.902 1.00 90.94 81 LEU A O 1
ATOM 647 N N . LEU A 1 82 ? -10.237 -20.069 -9.911 1.00 88.62 82 LEU A N 1
ATOM 648 C CA . LEU A 1 82 ? -9.168 -20.233 -10.892 1.00 88.62 82 LEU A CA 1
ATOM 649 C C . LEU A 1 82 ? -7.827 -20.414 -10.174 1.00 88.62 82 LEU A C 1
ATOM 651 O O . LEU A 1 82 ? -7.584 -19.771 -9.152 1.00 88.62 82 LEU A O 1
ATOM 655 N N . ASP A 1 83 ? -6.962 -21.265 -10.732 1.00 85.81 83 ASP A N 1
ATOM 656 C CA . ASP A 1 83 ? -5.609 -21.545 -10.231 1.00 85.81 83 ASP A CA 1
ATOM 657 C C . ASP A 1 83 ? -5.575 -21.846 -8.722 1.00 85.81 83 ASP A C 1
ATOM 659 O O . ASP A 1 83 ? -4.867 -21.182 -7.956 1.00 85.81 83 ASP A O 1
ATOM 663 N N . ALA A 1 84 ? -6.405 -22.814 -8.326 1.00 89.94 84 ALA A N 1
ATOM 664 C CA . ALA A 1 84 ? -6.796 -23.137 -6.955 1.00 89.94 84 ALA A CA 1
ATOM 665 C C . ALA A 1 84 ? -5.912 -24.194 -6.257 1.00 89.94 84 ALA A C 1
ATOM 667 O O . ALA A 1 84 ? -6.213 -24.596 -5.136 1.00 89.94 84 ALA A O 1
ATOM 668 N N . GLU A 1 85 ? -4.853 -24.668 -6.910 1.00 92.94 85 GLU A N 1
ATOM 669 C CA . GLU A 1 85 ? -3.914 -25.636 -6.338 1.00 92.94 85 GLU A CA 1
ATOM 670 C C . GLU A 1 85 ? -2.933 -24.945 -5.379 1.00 92.94 85 GLU A C 1
ATOM 672 O O . GLU A 1 85 ? -2.375 -23.897 -5.705 1.00 92.94 85 GLU A O 1
ATOM 677 N N . VAL A 1 86 ? -2.750 -25.524 -4.189 1.00 93.50 86 VAL A N 1
ATOM 678 C CA . VAL A 1 86 ? -1.872 -25.019 -3.124 1.00 93.50 86 VAL A CA 1
ATOM 679 C C . VAL A 1 86 ? -1.007 -26.159 -2.600 1.00 93.50 86 VAL A C 1
ATOM 681 O O . VAL A 1 86 ? -1.521 -27.213 -2.242 1.00 93.50 86 VAL A O 1
ATOM 684 N N . HIS A 1 87 ? 0.296 -25.936 -2.495 1.00 93.06 87 HIS A N 1
ATOM 685 C CA . HIS A 1 87 ? 1.306 -26.876 -2.029 1.00 93.06 87 HIS A CA 1
ATOM 686 C C . HIS A 1 87 ? 1.679 -26.628 -0.562 1.00 93.06 87 HIS A C 1
ATOM 688 O O . HIS A 1 87 ? 1.924 -25.500 -0.120 1.00 93.06 87 HIS A O 1
ATOM 694 N N . LEU A 1 88 ? 1.756 -27.711 0.208 1.00 93.94 88 LEU A N 1
ATOM 695 C CA . LEU A 1 88 ? 2.017 -27.713 1.641 1.00 93.94 88 LEU A CA 1
ATOM 696 C C . LEU A 1 88 ? 3.086 -28.749 1.998 1.00 93.94 88 LEU A C 1
ATOM 698 O O . LEU A 1 88 ? 3.216 -29.799 1.366 1.00 93.94 88 LEU A O 1
ATOM 702 N N . MET A 1 89 ? 3.827 -28.452 3.062 1.00 92.31 89 MET A N 1
ATOM 703 C CA . MET A 1 89 ? 4.792 -29.355 3.679 1.00 92.31 89 MET A CA 1
ATOM 704 C C . MET A 1 89 ? 4.542 -29.413 5.186 1.00 92.31 89 MET A C 1
ATOM 706 O O . MET A 1 89 ? 4.617 -28.395 5.871 1.00 92.31 89 MET A O 1
ATOM 710 N N . ALA A 1 90 ? 4.268 -30.605 5.706 1.00 91.69 90 ALA A N 1
ATOM 711 C CA . ALA A 1 90 ? 4.165 -30.879 7.133 1.00 91.69 90 ALA A CA 1
ATOM 712 C C . ALA A 1 90 ? 5.450 -31.538 7.639 1.00 91.69 90 ALA A C 1
ATOM 714 O O . ALA A 1 90 ? 5.942 -32.481 7.023 1.00 91.69 90 ALA A O 1
ATOM 715 N N . THR A 1 91 ? 5.972 -31.067 8.769 1.00 90.25 91 THR A N 1
ATOM 716 C CA . THR A 1 91 ? 7.113 -31.659 9.475 1.00 90.25 91 THR A CA 1
ATOM 717 C C . THR A 1 91 ? 6.748 -31.919 10.932 1.00 90.25 91 THR A C 1
ATOM 719 O O . THR A 1 91 ? 6.066 -31.120 11.576 1.00 90.25 91 THR A O 1
ATOM 722 N N . SER A 1 92 ? 7.173 -33.058 11.469 1.00 89.31 92 SER A N 1
ATOM 723 C CA . SER A 1 92 ? 6.835 -33.462 12.833 1.00 89.31 92 SER A CA 1
ATOM 724 C C . SER A 1 92 ? 7.937 -34.299 13.464 1.00 89.31 92 SER A C 1
ATOM 726 O O . SER A 1 92 ? 8.614 -35.061 12.783 1.00 89.31 92 SER A O 1
ATOM 728 N N . GLN A 1 93 ? 8.089 -34.191 14.784 1.00 85.88 93 GLN A N 1
ATOM 729 C CA . GLN A 1 93 ? 8.906 -35.119 15.571 1.00 85.88 93 GLN A CA 1
ATOM 730 C C . GLN A 1 93 ? 8.213 -36.467 15.815 1.00 85.88 93 GLN A C 1
ATOM 732 O O . GLN A 1 93 ? 8.886 -37.463 16.063 1.00 85.88 93 GLN A O 1
ATOM 737 N N . LYS A 1 94 ? 6.878 -36.510 15.734 1.00 86.38 94 LYS A N 1
ATOM 738 C CA . LYS A 1 94 ? 6.080 -37.740 15.829 1.00 86.38 94 LYS A CA 1
ATOM 739 C C . LYS A 1 94 ? 5.722 -38.267 14.436 1.00 86.38 94 LYS A C 1
ATOM 741 O O . LYS A 1 94 ? 5.426 -37.438 13.568 1.00 86.38 94 LYS A O 1
ATOM 746 N N . PRO A 1 95 ? 5.677 -39.598 14.227 1.00 85.88 95 PRO A N 1
ATOM 747 C CA . PRO A 1 95 ? 5.257 -40.177 12.959 1.00 85.88 95 PRO A CA 1
ATOM 748 C C . PRO A 1 95 ? 3.858 -39.705 12.540 1.00 85.88 95 PRO A C 1
ATOM 750 O O . PRO A 1 95 ? 2.895 -39.852 13.297 1.00 85.88 95 PRO A O 1
ATOM 753 N N . ILE A 1 96 ? 3.753 -39.129 11.342 1.00 91.00 96 ILE A N 1
ATOM 754 C CA . ILE A 1 96 ? 2.501 -38.630 10.768 1.00 91.00 96 ILE A CA 1
ATOM 755 C C . ILE A 1 96 ? 1.745 -39.817 10.166 1.00 91.00 96 ILE A C 1
ATOM 757 O O . ILE A 1 96 ? 2.184 -40.413 9.182 1.00 91.00 96 ILE A O 1
ATOM 761 N N . GLN A 1 97 ? 0.598 -40.151 10.752 1.00 89.81 97 GLN A N 1
ATOM 762 C CA . GLN A 1 97 ? -0.273 -41.216 10.267 1.00 89.81 97 GLN A CA 1
ATOM 763 C C . GLN A 1 97 ? -1.170 -40.727 9.132 1.00 89.81 97 GLN A C 1
ATOM 765 O O . GLN A 1 97 ? -1.262 -41.410 8.119 1.00 89.81 97 GLN A O 1
ATOM 770 N N . ASP A 1 98 ? -1.809 -39.564 9.269 1.00 90.31 98 ASP A N 1
ATOM 771 C CA . ASP A 1 98 ? -2.745 -39.019 8.275 1.00 90.31 98 ASP A CA 1
ATOM 772 C C . ASP A 1 98 ? -2.724 -37.481 8.267 1.00 90.31 98 ASP A C 1
ATOM 774 O O . ASP A 1 98 ? -2.357 -36.846 9.260 1.00 90.31 98 ASP A O 1
ATOM 778 N N . VAL A 1 99 ? -3.100 -36.874 7.138 1.00 92.75 99 VAL A N 1
ATOM 779 C CA . VAL A 1 99 ? -3.217 -35.415 6.998 1.00 92.75 99 VAL A CA 1
ATOM 780 C C . VAL A 1 99 ? -4.555 -35.076 6.369 1.00 92.75 99 VAL A C 1
ATOM 782 O O . VAL A 1 99 ? -4.869 -35.544 5.279 1.00 92.75 99 VAL A O 1
ATOM 785 N N . ARG A 1 100 ? -5.314 -34.199 7.026 1.00 93.88 100 ARG A N 1
ATOM 786 C CA . ARG A 1 100 ? -6.587 -33.692 6.509 1.00 93.88 100 ARG A CA 1
ATOM 787 C C . ARG A 1 100 ? -6.515 -32.191 6.321 1.00 93.88 100 ARG A C 1
ATOM 789 O O . ARG A 1 100 ? -5.988 -31.485 7.178 1.00 93.88 100 ARG A O 1
ATOM 796 N N . ALA A 1 101 ? -7.060 -31.707 5.215 1.00 94.75 101 ALA A N 1
ATOM 797 C CA . ALA A 1 101 ? -7.139 -30.289 4.912 1.00 94.75 101 ALA A CA 1
ATOM 798 C C . ALA A 1 101 ? -8.593 -29.875 4.719 1.00 94.75 101 ALA A C 1
ATOM 800 O O . ALA A 1 101 ? -9.388 -30.588 4.108 1.00 94.75 101 ALA A O 1
ATOM 801 N N . TYR A 1 102 ? -8.917 -28.699 5.233 1.00 95.31 102 TYR A N 1
ATOM 802 C CA . TYR A 1 102 ? -10.238 -28.107 5.170 1.00 95.31 102 TYR A CA 1
ATOM 803 C C . TYR A 1 102 ? -10.125 -26.660 4.713 1.00 95.31 102 TYR A C 1
ATOM 805 O O . TYR A 1 102 ? -9.125 -25.991 4.979 1.00 95.31 102 TYR A O 1
ATOM 813 N N . VAL A 1 103 ? -11.174 -26.154 4.081 1.00 95.38 103 VAL A N 1
ATOM 814 C CA . VAL A 1 103 ? -11.385 -24.720 3.903 1.00 95.38 103 VAL A CA 1
ATOM 815 C C . VAL A 1 103 ? -12.588 -24.282 4.719 1.00 95.38 103 VAL A C 1
ATOM 817 O O . VAL A 1 103 ? -13.599 -24.977 4.797 1.00 95.38 103 VAL A O 1
ATOM 820 N N . GLU A 1 104 ? -12.487 -23.107 5.321 1.00 94.38 104 GLU A N 1
ATOM 821 C CA . GLU A 1 104 ? -13.615 -22.444 5.961 1.00 94.38 104 GLU A CA 1
ATOM 822 C C . GLU A 1 104 ? -13.553 -20.940 5.691 1.00 94.38 104 GLU A C 1
ATOM 824 O O . GLU A 1 104 ? -12.481 -20.353 5.492 1.00 94.38 104 GLU A O 1
ATOM 829 N N . ARG A 1 105 ? -14.720 -20.291 5.677 1.00 94.06 105 ARG A N 1
ATOM 830 C CA . ARG A 1 105 ? -14.772 -18.829 5.701 1.00 94.06 105 ARG A CA 1
ATOM 831 C C . ARG A 1 105 ? -14.245 -18.348 7.051 1.00 94.06 105 ARG A C 1
ATOM 833 O O . ARG A 1 105 ? -14.518 -18.966 8.079 1.00 94.06 105 ARG A O 1
ATOM 840 N N . CYS A 1 106 ? -13.502 -17.241 7.058 1.00 92.38 106 CYS A N 1
ATOM 841 C CA . CYS A 1 106 ? -13.004 -16.644 8.296 1.00 92.38 106 CYS A CA 1
ATOM 842 C C . CYS A 1 106 ? -14.169 -16.473 9.298 1.00 92.38 106 CYS A C 1
ATOM 844 O O . CYS A 1 106 ? -15.212 -15.955 8.889 1.00 92.38 106 CYS A O 1
ATOM 846 N N . PRO A 1 107 ? -14.030 -16.872 10.580 1.00 90.00 107 PRO A N 1
ATOM 847 C CA . PRO A 1 107 ? -15.139 -16.889 11.540 1.00 90.00 107 PRO A CA 1
ATOM 848 C C . PRO A 1 107 ? -15.895 -15.562 11.664 1.00 90.00 107 PRO A C 1
ATOM 850 O O . PRO A 1 107 ? -17.112 -15.552 11.843 1.00 90.00 107 PRO A O 1
ATOM 853 N N . GLU A 1 108 ? -15.192 -14.436 11.535 1.00 88.94 108 GLU A N 1
ATOM 854 C CA . GLU A 1 108 ? -15.792 -13.098 11.542 1.00 88.94 108 GLU A CA 1
ATOM 855 C C . GLU A 1 108 ? -16.690 -12.874 10.318 1.00 88.94 108 GLU A C 1
ATOM 857 O O . GLU A 1 108 ? -17.854 -12.492 10.453 1.00 88.94 108 GLU A O 1
ATOM 862 N N . ALA A 1 109 ? -16.187 -13.189 9.121 1.00 88.00 109 ALA A N 1
ATOM 863 C CA . ALA A 1 109 ? -16.933 -13.080 7.872 1.00 88.00 109 ALA A CA 1
ATOM 864 C C . ALA A 1 109 ? -18.096 -14.088 7.798 1.00 88.00 109 ALA A C 1
ATOM 866 O O . ALA A 1 109 ? -19.179 -13.741 7.325 1.00 88.00 109 ALA A O 1
ATOM 867 N N . ALA A 1 110 ? -17.901 -15.308 8.311 1.00 87.94 110 ALA A N 1
ATOM 868 C CA . ALA A 1 110 ? -18.935 -16.335 8.421 1.00 87.94 110 ALA A CA 1
ATOM 869 C C . ALA A 1 110 ? -20.090 -15.880 9.320 1.00 87.94 110 ALA A C 1
ATOM 871 O O . ALA A 1 110 ? -21.251 -15.996 8.932 1.00 87.94 110 ALA A O 1
ATOM 872 N N . ARG A 1 111 ? -19.783 -15.270 10.474 1.00 87.38 111 ARG A N 1
ATOM 873 C CA . ARG A 1 111 ? -20.789 -14.725 11.399 1.00 87.38 111 ARG A CA 1
ATOM 874 C C . ARG A 1 111 ? -21.617 -13.611 10.759 1.00 87.38 111 ARG A C 1
ATOM 876 O O . ARG A 1 111 ? -22.832 -13.583 10.927 1.00 87.38 111 ARG A O 1
ATOM 883 N N . ILE A 1 112 ? -20.973 -12.716 10.007 1.00 86.31 112 ILE A N 1
ATOM 884 C CA . ILE A 1 112 ? -21.646 -11.601 9.321 1.00 86.31 112 ILE A CA 1
ATOM 885 C C . ILE A 1 112 ? -22.593 -12.105 8.225 1.00 86.31 112 ILE A C 1
ATOM 887 O O . ILE A 1 112 ? -23.670 -11.539 8.040 1.00 86.31 112 ILE A O 1
ATOM 891 N N . LEU A 1 113 ? -22.190 -13.139 7.485 1.00 84.50 113 LEU A N 1
ATOM 892 C CA . LEU A 1 113 ? -22.965 -13.686 6.368 1.00 84.50 113 LEU A CA 1
ATOM 893 C C . LEU A 1 113 ? -23.917 -14.820 6.766 1.00 84.50 113 LEU A C 1
ATOM 895 O O . LEU A 1 113 ? -24.649 -15.296 5.904 1.00 84.50 113 LEU A O 1
ATOM 899 N N . GLN A 1 114 ? -23.917 -15.235 8.038 1.00 84.44 114 GLN A N 1
ATOM 900 C CA . GLN A 1 114 ? -24.619 -16.436 8.509 1.00 84.44 114 GLN A CA 1
ATOM 901 C C . GLN A 1 114 ? -24.251 -17.674 7.669 1.00 84.44 114 GLN A C 1
ATOM 903 O O . GLN A 1 114 ? -25.102 -18.491 7.324 1.00 84.44 114 GLN A O 1
ATOM 908 N N . ASP A 1 115 ? -22.968 -17.787 7.313 1.00 84.44 115 ASP A N 1
ATOM 909 C CA . ASP A 1 115 ? -22.450 -18.903 6.524 1.00 84.44 115 ASP A CA 1
ATOM 910 C C . ASP A 1 115 ? -22.482 -20.191 7.357 1.00 84.44 115 ASP A C 1
ATOM 912 O O . ASP A 1 115 ? -21.879 -20.269 8.428 1.00 84.44 115 ASP A O 1
ATOM 916 N N . THR A 1 116 ? -23.198 -21.198 6.859 1.00 86.38 116 THR A N 1
ATOM 917 C CA . THR A 1 116 ? -23.395 -22.495 7.522 1.00 86.38 116 THR A CA 1
ATOM 918 C C . THR A 1 116 ? -22.552 -23.617 6.906 1.00 86.38 116 THR A C 1
ATOM 920 O O . THR A 1 116 ? -22.666 -24.758 7.344 1.00 86.38 116 THR A O 1
ATOM 923 N N . ASN A 1 117 ? -21.666 -23.318 5.941 1.00 85.81 117 ASN A N 1
ATOM 924 C CA . ASN A 1 117 ? -20.775 -24.323 5.342 1.00 85.81 117 ASN A CA 1
ATOM 925 C C . ASN A 1 117 ? -19.814 -24.965 6.356 1.00 85.81 117 ASN A C 1
ATOM 927 O O . ASN A 1 117 ? -19.453 -26.131 6.197 1.00 85.81 117 ASN A O 1
ATOM 931 N N . GLY A 1 118 ? -19.384 -24.206 7.372 1.00 88.25 118 GLY A N 1
ATOM 932 C CA . GLY A 1 118 ? -18.392 -24.655 8.351 1.00 88.25 118 GLY A CA 1
ATOM 933 C C . GLY A 1 118 ? -17.062 -25.070 7.707 1.00 88.25 118 GLY A C 1
ATOM 934 O O . GLY A 1 118 ? -16.614 -24.456 6.736 1.00 88.25 118 GLY A O 1
ATOM 935 N N . ARG A 1 119 ? -16.435 -26.117 8.261 1.00 91.38 119 ARG A N 1
ATOM 936 C CA . ARG A 1 119 ? -15.228 -26.749 7.706 1.00 91.38 119 ARG A CA 1
ATOM 937 C C . ARG A 1 119 ? -15.602 -27.671 6.557 1.00 91.38 119 ARG A C 1
ATOM 939 O O . ARG A 1 119 ? -16.256 -28.691 6.765 1.00 91.38 119 ARG A O 1
ATOM 946 N N . VAL A 1 120 ? -15.137 -27.340 5.360 1.00 94.00 120 VAL A N 1
ATOM 947 C CA . VAL A 1 120 ? -15.343 -28.143 4.153 1.00 94.00 120 VAL A CA 1
ATOM 948 C C . VAL A 1 120 ? -14.065 -28.911 3.845 1.00 94.00 120 VAL A C 1
ATOM 950 O O . VAL A 1 120 ? -13.011 -28.299 3.699 1.00 94.00 120 VAL A O 1
ATOM 953 N N . SER A 1 121 ? -14.145 -30.242 3.768 1.00 92.88 121 SER A N 1
ATOM 954 C CA . SER A 1 121 ? -12.994 -31.101 3.449 1.00 92.88 121 SER A CA 1
ATOM 955 C C . SER A 1 121 ? -12.501 -30.842 2.030 1.00 92.88 121 SER A C 1
ATOM 957 O O . SER A 1 121 ? -13.309 -30.762 1.109 1.00 92.88 121 SER A O 1
ATOM 959 N N . LEU A 1 122 ? -11.186 -30.734 1.860 1.00 94.00 122 LEU A N 1
ATOM 960 C CA . LEU A 1 122 ? -10.529 -30.602 0.563 1.00 94.00 122 LEU A CA 1
ATOM 961 C C . LEU A 1 122 ? -9.886 -31.926 0.157 1.00 94.00 122 LEU A C 1
ATOM 963 O O . LEU A 1 122 ? -9.406 -32.673 1.011 1.00 94.00 122 LEU A O 1
ATOM 967 N N . ASP A 1 123 ? -9.816 -32.172 -1.148 1.00 89.25 123 ASP A N 1
ATOM 968 C CA . ASP A 1 123 ? -9.060 -33.304 -1.681 1.00 89.25 123 ASP A CA 1
ATOM 969 C C . ASP A 1 123 ? -7.552 -33.033 -1.576 1.00 89.25 123 ASP A C 1
ATOM 971 O O . ASP A 1 123 ? -7.070 -31.958 -1.957 1.00 89.25 123 ASP A O 1
ATOM 975 N N . LEU A 1 124 ? -6.806 -34.021 -1.069 1.00 89.31 124 LEU A N 1
ATOM 976 C CA . LEU A 1 124 ? -5.352 -33.965 -0.910 1.00 89.31 124 LEU A CA 1
ATOM 977 C C . LEU A 1 124 ? -4.653 -34.904 -1.898 1.00 89.31 124 LEU A C 1
ATOM 979 O O . LEU A 1 124 ? -5.051 -36.056 -2.068 1.00 89.31 124 LEU A O 1
ATOM 983 N N . VAL A 1 125 ? -3.553 -34.434 -2.485 1.00 89.94 125 VAL A N 1
ATOM 984 C CA . VAL A 1 125 ? -2.675 -35.221 -3.360 1.00 89.94 125 VAL A CA 1
ATOM 985 C C . VAL A 1 125 ? -1.265 -35.224 -2.775 1.00 89.94 125 VAL A C 1
ATOM 987 O O . VAL A 1 125 ? -0.608 -34.187 -2.716 1.00 89.94 125 VAL A O 1
ATOM 990 N N . TYR A 1 126 ? -0.778 -36.384 -2.331 1.00 88.25 126 TYR A N 1
ATOM 991 C CA . TYR A 1 126 ? 0.579 -36.508 -1.791 1.00 88.25 126 TYR A CA 1
ATOM 992 C C . TYR A 1 126 ? 1.620 -36.513 -2.912 1.00 88.25 126 TYR A C 1
ATOM 994 O O . TYR A 1 126 ? 1.563 -37.346 -3.812 1.00 88.25 126 TYR A O 1
ATOM 1002 N N . SER A 1 127 ? 2.613 -35.629 -2.814 1.00 83.50 127 SER A N 1
ATOM 1003 C CA . SER A 1 127 ? 3.805 -35.657 -3.670 1.00 83.50 127 SER A CA 1
ATOM 1004 C C . SER A 1 127 ? 4.948 -36.444 -3.026 1.00 83.50 127 SER A C 1
ATOM 1006 O O . SER A 1 127 ? 5.724 -37.091 -3.726 1.00 83.50 127 SER A O 1
ATOM 1008 N N . LYS A 1 128 ? 5.038 -36.437 -1.689 1.00 81.69 128 LYS A N 1
ATOM 1009 C CA . LYS A 1 128 ? 5.974 -37.265 -0.919 1.00 81.69 128 LYS A CA 1
ATOM 1010 C C . LYS A 1 128 ? 5.412 -37.569 0.469 1.00 81.69 128 LYS A C 1
ATOM 1012 O O . LYS A 1 128 ? 4.922 -36.663 1.139 1.00 81.69 128 LYS A O 1
ATOM 1017 N N . ARG A 1 129 ? 5.523 -38.820 0.924 1.00 83.56 129 ARG A N 1
ATOM 1018 C CA . ARG A 1 129 ? 5.080 -39.248 2.260 1.00 83.56 129 ARG A CA 1
ATOM 1019 C C . ARG A 1 129 ? 6.191 -40.025 2.964 1.00 83.56 129 ARG A C 1
ATOM 1021 O O . ARG A 1 129 ? 6.415 -41.188 2.652 1.00 83.56 129 ARG A O 1
ATOM 1028 N N . ASP A 1 130 ? 6.853 -39.367 3.910 1.00 84.00 130 ASP A N 1
ATOM 1029 C CA . ASP A 1 130 ? 7.808 -39.966 4.843 1.00 84.00 130 ASP A CA 1
ATOM 1030 C C . ASP A 1 130 ? 7.191 -40.009 6.255 1.00 84.00 130 ASP A C 1
ATOM 1032 O O . ASP A 1 130 ? 6.207 -39.327 6.538 1.00 84.00 130 ASP A O 1
ATOM 1036 N N . LEU A 1 131 ? 7.793 -40.773 7.174 1.00 81.62 131 LEU A N 1
ATOM 1037 C CA . LEU A 1 131 ? 7.300 -40.903 8.555 1.00 81.62 131 LEU A CA 1
ATOM 1038 C C . LEU A 1 131 ? 7.193 -39.552 9.283 1.00 81.62 131 LEU A C 1
ATOM 1040 O O . LEU A 1 131 ? 6.246 -39.333 10.027 1.00 81.62 131 LEU A O 1
ATOM 1044 N N . PHE A 1 132 ? 8.135 -38.635 9.060 1.00 86.44 132 PHE A N 1
ATOM 1045 C CA . PHE A 1 132 ? 8.227 -37.357 9.785 1.00 86.44 132 PHE A CA 1
ATOM 1046 C C . PHE A 1 132 ? 7.961 -36.129 8.906 1.00 86.44 132 PHE A C 1
ATOM 1048 O O . PHE A 1 132 ? 7.918 -35.004 9.409 1.00 86.44 132 PHE A O 1
ATOM 1055 N N . VAL A 1 133 ? 7.808 -36.330 7.592 1.00 88.38 133 VAL A N 1
ATOM 1056 C CA . VAL A 1 133 ? 7.644 -35.261 6.602 1.00 88.38 133 VAL A CA 1
ATOM 1057 C C . VAL A 1 133 ? 6.604 -35.672 5.566 1.00 88.38 133 VAL A C 1
ATOM 1059 O O . VAL A 1 133 ? 6.724 -36.728 4.951 1.00 88.38 133 VAL A O 1
ATOM 1062 N N . ALA A 1 134 ? 5.612 -34.820 5.323 1.00 89.94 134 ALA A N 1
ATOM 1063 C CA . ALA A 1 134 ? 4.616 -35.031 4.278 1.00 89.94 134 ALA A CA 1
ATOM 1064 C C . ALA A 1 134 ? 4.522 -33.801 3.371 1.00 89.94 134 ALA A C 1
ATOM 1066 O O . ALA A 1 134 ? 4.190 -32.713 3.838 1.00 89.94 134 ALA A O 1
ATOM 1067 N N . ASN A 1 135 ? 4.770 -33.993 2.076 1.00 91.31 135 ASN A N 1
ATOM 1068 C CA . ASN A 1 135 ? 4.547 -32.991 1.038 1.00 91.31 135 ASN A CA 1
ATOM 1069 C C . ASN A 1 135 ? 3.269 -33.351 0.283 1.00 91.31 135 ASN A C 1
ATOM 1071 O O . ASN A 1 135 ? 3.122 -34.475 -0.207 1.00 91.31 135 ASN A O 1
ATOM 1075 N N . PHE A 1 136 ? 2.347 -32.404 0.187 1.00 93.12 136 PHE A N 1
ATOM 1076 C CA . PHE A 1 136 ? 1.047 -32.625 -0.432 1.00 93.12 136 PHE A CA 1
ATOM 1077 C C . PHE A 1 136 ? 0.501 -31.333 -1.034 1.00 93.12 136 PHE A C 1
ATOM 1079 O O . PHE A 1 136 ? 0.851 -30.236 -0.604 1.00 93.12 136 PHE A O 1
ATOM 1086 N N . ALA A 1 137 ? -0.351 -31.472 -2.040 1.00 93.06 137 ALA A N 1
ATOM 1087 C CA . ALA A 1 137 ? -1.105 -30.385 -2.635 1.00 93.06 137 ALA A CA 1
ATOM 1088 C C . ALA A 1 137 ? -2.588 -30.526 -2.282 1.00 93.06 137 ALA A C 1
ATOM 1090 O O . ALA A 1 137 ? -3.100 -31.637 -2.139 1.00 93.06 137 ALA A O 1
ATOM 1091 N N . VAL A 1 138 ? -3.271 -29.396 -2.137 1.00 93.88 138 VAL A N 1
ATOM 1092 C CA . VAL A 1 138 ? -4.719 -29.315 -1.942 1.00 93.88 138 VAL A CA 1
ATOM 1093 C C . VAL A 1 138 ? -5.308 -28.436 -3.029 1.00 93.88 138 VAL A C 1
ATOM 1095 O O . VAL A 1 138 ? -4.776 -27.368 -3.333 1.00 93.88 138 VAL A O 1
ATOM 1098 N N . ASN A 1 139 ? -6.415 -28.873 -3.620 1.00 92.56 139 ASN A N 1
ATOM 1099 C CA . ASN A 1 139 ? -7.138 -28.065 -4.593 1.00 92.56 139 ASN A CA 1
ATOM 1100 C C . ASN A 1 139 ? -8.310 -27.365 -3.903 1.00 92.56 139 ASN A C 1
ATOM 1102 O O . ASN A 1 139 ? -9.277 -28.016 -3.504 1.00 92.56 139 ASN A O 1
ATOM 1106 N N . LEU A 1 140 ? -8.247 -26.038 -3.794 1.00 92.62 140 LEU A N 1
ATOM 1107 C CA . LEU A 1 140 ? -9.310 -25.226 -3.203 1.00 92.62 140 LEU A CA 1
ATOM 1108 C C . LEU A 1 140 ? -10.630 -25.322 -3.998 1.00 92.62 140 LEU A C 1
ATOM 1110 O O . LEU A 1 140 ? -11.687 -25.181 -3.405 1.00 92.62 140 LEU A O 1
ATOM 1114 N N . ASP A 1 141 ? -10.614 -25.630 -5.303 1.00 90.50 141 ASP A N 1
ATOM 1115 C CA . ASP A 1 141 ? -11.831 -25.840 -6.119 1.00 90.50 141 ASP A CA 1
ATOM 1116 C C . ASP A 1 141 ? -12.331 -27.301 -6.121 1.00 90.50 141 ASP A C 1
ATOM 1118 O O . ASP A 1 141 ? -13.266 -27.638 -6.855 1.00 90.50 141 ASP A O 1
ATOM 1122 N N . SER A 1 142 ? -11.731 -28.189 -5.314 1.00 89.44 142 SER A N 1
ATOM 1123 C CA . SER A 1 142 ? -12.161 -29.599 -5.221 1.00 89.44 142 SER A CA 1
ATOM 1124 C C . SER A 1 142 ? -13.649 -29.723 -4.878 1.00 89.44 142 SER A C 1
ATOM 1126 O O . SER A 1 142 ? -14.367 -30.515 -5.492 1.00 89.44 142 SER A O 1
ATOM 1128 N N . VAL A 1 143 ? -14.148 -28.859 -3.987 1.00 87.38 143 VAL A N 1
ATOM 1129 C CA . VAL A 1 143 ? -15.551 -28.836 -3.563 1.00 87.38 143 VAL A CA 1
ATOM 1130 C C . VAL A 1 143 ? -16.241 -27.546 -4.003 1.00 87.38 143 VAL A C 1
ATOM 1132 O O . VAL A 1 143 ? -15.940 -26.452 -3.532 1.00 87.38 143 VAL A O 1
ATOM 1135 N N . TYR A 1 144 ? -17.235 -27.680 -4.885 1.00 85.88 144 TYR A N 1
ATOM 1136 C CA . TYR A 1 144 ? -18.043 -26.547 -5.352 1.00 85.88 144 TYR A CA 1
ATOM 1137 C C . TYR A 1 144 ? -19.142 -26.148 -4.356 1.00 85.88 144 TYR A C 1
ATOM 1139 O O . TYR A 1 144 ? -19.372 -24.962 -4.095 1.00 85.88 144 TYR A O 1
ATOM 1147 N N . SER A 1 145 ? -19.824 -27.146 -3.793 1.00 86.25 145 SER A N 1
ATOM 1148 C CA . SER A 1 145 ? -20.909 -26.963 -2.832 1.00 86.25 145 SER A CA 1
ATOM 1149 C C . SER A 1 145 ? -20.878 -28.039 -1.757 1.00 86.25 145 SER A C 1
ATOM 1151 O O . SER A 1 145 ? -20.710 -29.211 -2.088 1.00 86.25 145 SER A O 1
ATOM 1153 N N . ASN A 1 146 ? -21.112 -27.650 -0.507 1.00 85.94 146 ASN A N 1
ATOM 1154 C CA . ASN A 1 146 ? -21.283 -28.550 0.625 1.00 85.94 146 ASN A CA 1
ATOM 1155 C C . ASN A 1 146 ? -22.741 -28.472 1.099 1.00 85.94 146 ASN A C 1
ATOM 1157 O O . ASN A 1 146 ? -23.251 -27.381 1.342 1.00 85.94 146 ASN A O 1
ATOM 1161 N N . ASN A 1 147 ? -23.446 -29.604 1.175 1.00 84.25 147 ASN A N 1
ATOM 1162 C CA . ASN A 1 147 ? -24.867 -29.660 1.562 1.00 84.25 147 ASN A CA 1
ATOM 1163 C C . ASN A 1 147 ? -25.781 -28.675 0.794 1.00 84.25 147 ASN A C 1
ATOM 1165 O O . ASN A 1 147 ? -26.702 -28.087 1.354 1.00 84.25 147 ASN A O 1
ATOM 1169 N N . GLY A 1 148 ? -25.512 -28.471 -0.501 1.00 80.06 148 GLY A N 1
ATOM 1170 C CA . GLY A 1 148 ? -26.274 -27.561 -1.367 1.00 80.06 148 GLY A CA 1
ATOM 1171 C C . GLY A 1 148 ? -25.889 -26.079 -1.262 1.00 80.06 148 GLY A C 1
ATOM 1172 O O . GLY A 1 148 ? -26.369 -25.275 -2.061 1.00 80.06 148 GLY A O 1
ATOM 1173 N N . ILE A 1 149 ? -24.990 -25.712 -0.346 1.00 84.81 149 ILE A N 1
ATOM 1174 C CA . ILE A 1 149 ? -24.487 -24.346 -0.174 1.00 84.81 149 ILE A CA 1
ATOM 1175 C C . ILE A 1 149 ? -23.155 -24.213 -0.909 1.00 84.81 149 ILE A C 1
ATOM 1177 O O . ILE A 1 149 ? -22.295 -25.088 -0.834 1.00 84.81 149 ILE A O 1
ATOM 1181 N N . LYS A 1 150 ? -22.971 -23.130 -1.667 1.00 90.25 150 LYS A N 1
ATOM 1182 C CA . LYS A 1 150 ? -21.730 -22.896 -2.419 1.00 90.25 150 LYS A CA 1
ATOM 1183 C C . LYS A 1 150 ? -20.617 -22.494 -1.455 1.00 90.25 150 LYS A C 1
ATOM 1185 O O . LYS A 1 150 ? -20.764 -21.509 -0.737 1.00 90.25 150 LYS A O 1
ATOM 1190 N N . VAL A 1 151 ? -19.490 -23.204 -1.502 1.00 90.75 151 VAL A N 1
ATOM 1191 C CA . VAL A 1 151 ? -18.367 -23.006 -0.564 1.00 90.75 151 VAL A CA 1
ATOM 1192 C C . VAL A 1 151 ? -17.828 -21.574 -0.656 1.00 90.75 151 VAL A C 1
ATOM 1194 O O . VAL A 1 151 ? -17.725 -20.866 0.341 1.00 90.75 151 VAL A O 1
ATOM 1197 N N . TYR A 1 152 ? -17.576 -21.098 -1.879 1.00 91.75 152 TYR A N 1
ATOM 1198 C CA . TYR A 1 152 ? -17.058 -19.750 -2.145 1.00 91.75 152 TYR A CA 1
ATOM 1199 C C . TYR A 1 152 ? -18.142 -18.790 -2.645 1.00 91.75 152 TYR A C 1
ATOM 1201 O O . TYR A 1 152 ? -17.973 -18.113 -3.667 1.00 91.75 152 TYR A O 1
ATOM 1209 N N . GLU A 1 153 ? -19.302 -18.759 -1.991 1.00 90.25 153 GLU A N 1
ATOM 1210 C CA . GLU A 1 153 ? -20.320 -17.751 -2.294 1.00 90.25 153 GLU A CA 1
ATOM 1211 C C . GLU A 1 153 ? -19.804 -16.337 -1.978 1.00 90.25 153 GLU A C 1
ATOM 1213 O O . GLU A 1 153 ? -19.266 -16.081 -0.899 1.00 90.25 153 GLU A O 1
ATOM 1218 N N . LEU A 1 154 ? -19.922 -15.412 -2.935 1.00 90.38 154 LEU A N 1
ATOM 1219 C CA . LEU A 1 154 ? -19.390 -14.057 -2.785 1.00 90.38 154 LEU A CA 1
ATOM 1220 C C . LEU A 1 154 ? -20.464 -13.098 -2.280 1.00 90.38 154 LEU A C 1
ATOM 1222 O O . LEU A 1 154 ? -21.505 -12.918 -2.913 1.00 90.38 154 LEU A O 1
ATOM 1226 N N . SER A 1 155 ? -20.155 -12.394 -1.194 1.00 87.12 155 SER A N 1
ATOM 1227 C CA . SER A 1 155 ? -20.890 -11.206 -0.782 1.00 87.12 155 SER A CA 1
ATOM 1228 C C . SER A 1 155 ? -20.683 -10.094 -1.804 1.00 87.12 155 SER A C 1
ATOM 1230 O O . SER A 1 155 ? -19.550 -9.713 -2.111 1.00 87.12 155 SER A O 1
ATOM 1232 N N . ARG A 1 156 ? -21.793 -9.537 -2.299 1.00 82.31 156 ARG A N 1
ATOM 1233 C CA . ARG A 1 156 ? -21.801 -8.361 -3.188 1.00 82.31 156 ARG A CA 1
ATOM 1234 C C . ARG A 1 156 ? -21.524 -7.058 -2.438 1.00 82.31 156 ARG A C 1
ATOM 1236 O O . ARG A 1 156 ? -21.091 -6.083 -3.038 1.00 82.31 156 ARG A O 1
ATOM 1243 N N . VAL A 1 157 ? -21.784 -7.040 -1.132 1.00 76.62 157 VAL A N 1
ATOM 1244 C CA . VAL A 1 157 ? -21.594 -5.875 -0.263 1.00 76.62 157 VAL A CA 1
ATOM 1245 C C . VAL A 1 157 ? -20.319 -6.080 0.540 1.00 76.62 157 VAL A C 1
ATOM 1247 O O . VAL A 1 157 ? -20.177 -7.120 1.183 1.00 76.62 157 VAL A O 1
ATOM 1250 N N . LYS A 1 158 ? -19.407 -5.100 0.510 1.00 82.19 158 LYS A N 1
ATOM 1251 C CA . LYS A 1 158 ? -18.127 -5.144 1.239 1.00 82.19 158 LYS A CA 1
ATOM 1252 C C . LYS A 1 158 ? -17.365 -6.464 1.036 1.00 82.19 158 LYS A C 1
ATOM 1254 O O . LYS A 1 158 ? -16.974 -7.127 1.994 1.00 82.19 158 LYS A O 1
ATOM 1259 N N . GLY A 1 159 ? -17.198 -6.877 -0.223 1.00 81.81 159 GLY A N 1
ATOM 1260 C CA . GLY A 1 159 ? -16.553 -8.151 -0.564 1.00 81.81 159 GLY A CA 1
ATOM 1261 C C . GLY A 1 159 ? -15.124 -8.283 -0.025 1.00 81.81 159 GLY A C 1
ATOM 1262 O O . GLY A 1 159 ? -14.712 -9.386 0.312 1.00 81.81 159 GLY A O 1
ATOM 1263 N N . GLU A 1 160 ? -14.413 -7.166 0.129 1.00 84.81 160 GLU A N 1
ATOM 1264 C CA . GLU A 1 160 ? -13.059 -7.098 0.701 1.00 84.81 160 GLU A CA 1
ATOM 1265 C C . GLU A 1 160 ? -12.997 -7.544 2.166 1.00 84.81 160 GLU A C 1
ATOM 1267 O O . GLU A 1 160 ? -12.031 -8.179 2.568 1.00 84.81 160 GLU A O 1
ATOM 1272 N N . GLU A 1 161 ? -14.057 -7.305 2.941 1.00 84.50 161 GLU A N 1
ATOM 1273 C CA . GLU A 1 161 ? -14.141 -7.706 4.353 1.00 84.50 161 GLU A CA 1
ATOM 1274 C C . GLU A 1 161 ? -14.830 -9.072 4.530 1.00 84.50 161 GLU A C 1
ATOM 1276 O O . GLU A 1 161 ? -14.639 -9.756 5.532 1.00 84.50 161 GLU A O 1
ATOM 1281 N N . ARG A 1 162 ? -15.685 -9.468 3.577 1.00 88.06 162 ARG A N 1
ATOM 1282 C CA . ARG A 1 162 ? -16.635 -10.583 3.757 1.00 88.06 162 ARG A CA 1
ATOM 1283 C C . ARG A 1 162 ? -16.323 -11.833 2.937 1.00 88.06 162 ARG A C 1
ATOM 1285 O O . ARG A 1 162 ? -16.844 -12.904 3.249 1.00 88.06 162 ARG A O 1
ATOM 1292 N N . ASN A 1 163 ? -15.476 -11.736 1.914 1.00 93.62 163 ASN A N 1
ATOM 1293 C CA . ASN A 1 163 ? -15.075 -12.872 1.074 1.00 93.62 163 ASN A CA 1
ATOM 1294 C C . ASN A 1 163 ? -13.696 -13.404 1.478 1.00 93.62 163 ASN A C 1
ATOM 1296 O O . ASN A 1 163 ? -12.861 -13.667 0.616 1.00 93.62 163 ASN A O 1
ATOM 1300 N N . ILE A 1 164 ? -13.463 -13.523 2.787 1.00 94.81 164 ILE A N 1
ATOM 1301 C CA . ILE A 1 164 ? -12.189 -13.937 3.377 1.00 94.81 164 ILE A CA 1
ATOM 1302 C C . ILE A 1 164 ? -12.296 -15.383 3.867 1.00 94.81 164 ILE A C 1
ATOM 1304 O O . ILE A 1 164 ? -13.194 -15.716 4.642 1.00 94.81 164 ILE A O 1
ATOM 1308 N N . PHE A 1 165 ? -11.358 -16.226 3.451 1.00 95.31 165 PHE A N 1
ATOM 1309 C CA . PHE A 1 165 ? -11.305 -17.659 3.733 1.00 95.31 165 PHE A CA 1
ATOM 1310 C C . PHE A 1 165 ? -9.930 -18.054 4.274 1.00 95.31 165 PHE A C 1
ATOM 1312 O O . PHE A 1 165 ? -8.963 -17.301 4.156 1.00 95.31 165 PHE A O 1
ATOM 1319 N N . ARG A 1 166 ? -9.846 -19.238 4.881 1.00 95.50 166 ARG A N 1
ATOM 1320 C CA . ARG A 1 166 ? -8.599 -19.818 5.391 1.00 95.50 166 ARG A CA 1
ATOM 1321 C C . ARG A 1 166 ? -8.587 -21.331 5.218 1.00 95.50 166 ARG A C 1
ATOM 1323 O O . ARG A 1 166 ? -9.641 -21.964 5.179 1.00 95.50 166 ARG A O 1
ATOM 1330 N N . VAL A 1 167 ? -7.389 -21.893 5.119 1.00 95.19 167 VAL A N 1
ATOM 1331 C CA . VAL A 1 167 ? -7.145 -23.335 5.083 1.00 95.19 167 VAL A CA 1
ATOM 1332 C C . VAL A 1 167 ? -6.801 -23.805 6.493 1.00 95.19 167 VAL A C 1
ATOM 1334 O O . VAL A 1 167 ? -6.001 -23.177 7.187 1.00 95.19 167 VAL A O 1
ATOM 1337 N N . VAL A 1 168 ? -7.397 -24.913 6.911 1.00 95.00 168 VAL A N 1
ATOM 1338 C CA . VAL A 1 168 ? -7.135 -25.573 8.190 1.00 95.00 168 VAL A CA 1
ATOM 1339 C C . VAL A 1 168 ? -6.574 -26.957 7.900 1.00 95.00 168 VAL A C 1
ATOM 1341 O O . VAL A 1 168 ? -7.202 -27.744 7.198 1.00 95.00 168 VAL A O 1
ATOM 1344 N N . VAL A 1 169 ? -5.395 -27.261 8.430 1.00 95.31 169 VAL A N 1
ATOM 1345 C CA . VAL A 1 169 ? -4.723 -28.553 8.266 1.00 95.31 169 VAL A CA 1
ATOM 1346 C C . VAL A 1 169 ? -4.670 -29.258 9.611 1.00 95.31 169 VAL A C 1
ATOM 1348 O O . VAL A 1 169 ? -4.194 -28.693 10.590 1.00 95.31 169 VAL A O 1
ATOM 1351 N N . VAL A 1 170 ? -5.130 -30.502 9.657 1.00 94.44 170 VAL A N 1
ATOM 1352 C CA . VAL A 1 170 ? -5.100 -31.354 10.846 1.00 94.44 170 VAL A CA 1
ATOM 1353 C C . VAL A 1 170 ? -4.156 -32.520 10.580 1.00 94.44 170 VAL A C 1
ATOM 1355 O O . VAL A 1 170 ? -4.379 -33.313 9.664 1.00 94.44 170 VAL A O 1
ATOM 1358 N N . LEU A 1 171 ? -3.089 -32.609 11.374 1.00 93.75 171 LEU A N 1
ATOM 1359 C CA . LEU A 1 171 ? -2.178 -33.752 11.386 1.00 93.75 171 LEU A CA 1
ATOM 1360 C C . LEU A 1 171 ? -2.681 -34.783 12.392 1.00 93.75 171 LEU A C 1
ATOM 1362 O O . LEU A 1 171 ? -2.936 -34.430 13.543 1.00 93.75 171 LEU A O 1
ATOM 1366 N N . HIS A 1 172 ? -2.778 -36.039 11.971 1.00 91.06 172 HIS A N 1
ATOM 1367 C CA . HIS A 1 172 ? -3.030 -37.187 12.836 1.00 91.06 172 HIS A CA 1
ATOM 1368 C C . HIS A 1 172 ? -1.723 -37.955 13.026 1.00 91.06 172 HIS A C 1
ATOM 1370 O O . HIS A 1 172 ? -1.075 -38.335 12.047 1.00 91.06 172 HIS A O 1
ATOM 1376 N N . PHE A 1 173 ? -1.320 -38.172 14.274 1.00 91.94 173 PHE A N 1
ATOM 1377 C CA . PHE A 1 173 ? -0.098 -38.892 14.619 1.00 91.94 173 PHE A CA 1
ATOM 1378 C C . PHE A 1 173 ? -0.394 -40.350 14.976 1.00 91.94 173 PHE A C 1
ATOM 1380 O O . PHE A 1 173 ? -1.505 -40.693 15.372 1.00 91.94 173 PHE A O 1
ATOM 1387 N N . ALA A 1 174 ? 0.621 -41.209 14.860 1.00 87.31 174 ALA A N 1
ATOM 1388 C CA . ALA A 1 174 ? 0.489 -42.642 15.136 1.00 87.31 174 ALA A CA 1
ATOM 1389 C C . ALA A 1 174 ? 0.124 -42.979 16.598 1.00 87.31 174 ALA A C 1
ATOM 1391 O O . ALA A 1 174 ? -0.348 -44.078 16.866 1.00 87.31 174 ALA A O 1
ATOM 1392 N N . ASP A 1 175 ? 0.320 -42.048 17.536 1.00 84.19 175 ASP A N 1
ATOM 1393 C CA . ASP A 1 175 ? -0.079 -42.180 18.945 1.00 84.19 175 ASP A CA 1
ATOM 1394 C C . ASP A 1 175 ? -1.551 -41.791 19.200 1.00 84.19 175 ASP A C 1
ATOM 1396 O O . ASP A 1 175 ? -1.987 -41.727 20.347 1.00 84.19 175 ASP A O 1
ATOM 1400 N N . GLY A 1 176 ? -2.313 -41.500 18.140 1.00 83.81 176 GLY A N 1
ATOM 1401 C CA . GLY A 1 176 ? -3.710 -41.077 18.211 1.00 83.81 176 GLY A CA 1
ATOM 1402 C C . GLY A 1 176 ? -3.908 -39.588 18.507 1.00 83.81 176 GLY A C 1
ATOM 1403 O O . GLY A 1 176 ? -5.046 -39.117 18.481 1.00 83.81 176 GLY A O 1
ATOM 1404 N N . THR A 1 177 ? -2.839 -38.821 18.751 1.00 89.06 177 THR A N 1
ATOM 1405 C CA . THR A 1 177 ? -2.945 -37.371 18.970 1.00 89.06 177 THR A CA 1
ATOM 1406 C C . THR A 1 177 ? -3.129 -36.611 17.655 1.00 89.06 177 THR A C 1
ATOM 1408 O O . THR A 1 177 ? -2.704 -37.054 16.584 1.00 89.06 177 THR A O 1
ATOM 1411 N N . THR A 1 178 ? -3.765 -35.438 17.722 1.00 91.38 178 THR A N 1
ATOM 1412 C CA . THR A 1 178 ? -3.981 -34.569 16.556 1.00 91.38 178 THR A CA 1
ATOM 1413 C C . THR A 1 178 ? -3.501 -33.154 16.815 1.00 91.38 178 THR A C 1
ATOM 1415 O O . THR A 1 178 ? -3.684 -32.639 17.917 1.00 91.38 178 THR A O 1
ATOM 1418 N N . LYS A 1 179 ? -2.952 -32.490 15.794 1.00 91.00 179 LYS A N 1
ATOM 1419 C CA . LYS A 1 179 ? -2.563 -31.074 15.879 1.00 91.00 179 LYS A CA 1
ATOM 1420 C C . LYS A 1 179 ? -3.066 -30.283 14.678 1.00 91.00 179 LYS A C 1
ATOM 1422 O O . LYS A 1 179 ? -2.901 -30.705 13.535 1.00 91.00 179 LYS A O 1
ATOM 1427 N N . GLU A 1 180 ? -3.686 -29.142 14.963 1.00 93.69 180 GLU A N 1
ATOM 1428 C CA . GLU A 1 180 ? -4.318 -28.263 13.979 1.00 93.69 180 GLU A CA 1
ATOM 1429 C C . GLU A 1 180 ? -3.424 -27.062 13.643 1.00 93.69 180 GLU A C 1
ATOM 1431 O O . GLU A 1 180 ? -2.809 -26.458 14.522 1.00 93.69 180 GLU A O 1
ATOM 1436 N N . PHE A 1 181 ? -3.387 -26.703 12.361 1.00 93.62 181 PHE A N 1
ATOM 1437 C CA . PHE A 1 181 ? -2.662 -25.564 11.813 1.00 93.62 181 PHE A CA 1
ATOM 1438 C C . PHE A 1 181 ? -3.596 -24.734 10.942 1.00 93.62 181 PHE A C 1
ATOM 1440 O O . PHE A 1 181 ? -4.250 -25.257 10.041 1.00 93.62 181 PHE A O 1
ATOM 1447 N N . ILE A 1 182 ? -3.637 -23.429 11.192 1.00 93.75 182 ILE A N 1
ATOM 1448 C CA . ILE A 1 182 ? -4.500 -22.492 10.472 1.00 93.75 182 ILE A CA 1
ATOM 1449 C C . ILE A 1 182 ? -3.623 -21.608 9.585 1.00 93.75 182 ILE A C 1
ATOM 1451 O O . ILE A 1 182 ? -2.636 -21.035 10.047 1.00 93.75 182 ILE A O 1
ATOM 1455 N N . SER A 1 183 ? -3.975 -21.502 8.305 1.00 93.69 183 SER A N 1
ATOM 1456 C CA . SER A 1 183 ? -3.264 -20.658 7.347 1.00 93.69 183 SER A CA 1
ATOM 1457 C C . SER A 1 183 ? -3.498 -19.167 7.589 1.00 93.69 183 SER A C 1
ATOM 1459 O O . SER A 1 183 ? -4.444 -18.760 8.266 1.00 93.69 183 SER A O 1
ATOM 1461 N N . LYS A 1 184 ? -2.706 -18.326 6.909 1.00 92.62 184 LYS A N 1
ATOM 1462 C CA . LYS A 1 184 ? -3.104 -16.933 6.668 1.00 92.62 184 LYS A CA 1
ATOM 1463 C C . LYS A 1 184 ? -4.438 -16.876 5.912 1.00 92.62 184 LYS A C 1
ATOM 1465 O O . LYS A 1 184 ? -4.792 -17.802 5.176 1.00 92.62 184 LYS A O 1
ATOM 1470 N N . ASN A 1 185 ? -5.142 -15.768 6.081 1.00 94.94 185 ASN A N 1
ATOM 1471 C CA . ASN A 1 185 ? -6.380 -15.494 5.368 1.00 94.94 185 ASN A CA 1
ATOM 1472 C C . ASN A 1 185 ? -6.105 -15.178 3.888 1.00 94.94 185 ASN A C 1
ATOM 1474 O O . ASN A 1 185 ? -5.098 -14.548 3.569 1.00 94.94 185 ASN A O 1
ATOM 1478 N N . PHE A 1 186 ? -7.024 -15.565 3.007 1.00 94.62 186 PHE A N 1
ATOM 1479 C CA . PHE A 1 186 ? -7.029 -15.186 1.594 1.00 94.62 186 PHE A CA 1
ATOM 1480 C C . PHE A 1 186 ? -8.415 -14.696 1.168 1.00 94.62 186 PHE A C 1
ATOM 1482 O O . PHE A 1 186 ? -9.440 -15.126 1.699 1.00 94.62 186 PHE A O 1
ATOM 1489 N N . GLN A 1 187 ? -8.453 -13.787 0.202 1.00 94.75 187 GLN A N 1
ATOM 1490 C CA . GLN A 1 187 ? -9.677 -13.201 -0.324 1.00 94.75 187 GLN A CA 1
ATOM 1491 C C . GLN A 1 187 ? -10.104 -13.893 -1.620 1.00 94.75 187 GLN A C 1
ATOM 1493 O O . GLN A 1 187 ? -9.274 -14.258 -2.448 1.00 94.75 187 GLN A O 1
ATOM 1498 N N . VAL A 1 188 ? -11.412 -14.015 -1.839 1.00 93.44 188 VAL A N 1
ATOM 1499 C CA . VAL A 1 188 ? -11.968 -14.448 -3.124 1.00 93.44 188 VAL A CA 1
ATOM 1500 C C . VAL A 1 188 ? -12.724 -13.303 -3.796 1.00 93.44 188 VAL A C 1
ATOM 1502 O O . VAL A 1 188 ? -13.586 -12.663 -3.189 1.00 93.44 188 VAL A O 1
ATOM 1505 N N . GLN A 1 189 ? -12.429 -13.057 -5.073 1.00 92.00 189 GLN A N 1
ATOM 1506 C CA . GLN A 1 189 ? -13.064 -12.011 -5.878 1.00 92.00 189 GLN A CA 1
ATOM 1507 C C . GLN A 1 189 ? -13.559 -12.538 -7.227 1.00 92.00 189 GLN A C 1
ATOM 1509 O O . GLN A 1 189 ? -13.080 -13.550 -7.721 1.00 92.00 189 GLN A O 1
ATOM 1514 N N . SER A 1 190 ? -14.511 -11.851 -7.858 1.00 88.25 190 SER A N 1
ATOM 1515 C CA . SER A 1 190 ? -14.883 -12.148 -9.247 1.00 88.25 190 SER A CA 1
ATOM 1516 C C . SER A 1 190 ? -13.799 -11.650 -10.202 1.00 88.25 190 SER A C 1
ATOM 1518 O O . SER A 1 190 ? -13.306 -10.534 -10.029 1.00 88.25 190 SER A O 1
ATOM 1520 N N . LYS A 1 191 ? -13.479 -12.429 -11.242 1.00 84.69 191 LYS A N 1
ATOM 1521 C CA . LYS A 1 191 ? -12.582 -11.985 -12.315 1.00 84.69 191 LYS A CA 1
ATOM 1522 C C . LYS A 1 191 ? -13.130 -10.703 -12.949 1.00 84.69 191 LYS A C 1
ATOM 1524 O O . LYS A 1 191 ? -14.258 -10.682 -13.447 1.00 84.69 191 LYS A O 1
ATOM 1529 N N . LYS A 1 192 ? -12.349 -9.621 -12.919 1.00 74.06 192 LYS A N 1
ATOM 1530 C CA . LYS A 1 192 ? -12.707 -8.373 -13.604 1.00 74.06 192 LYS A CA 1
ATOM 1531 C C . LYS A 1 192 ? -12.521 -8.601 -15.100 1.00 74.06 192 LYS A C 1
ATOM 1533 O O . LYS A 1 192 ? -11.435 -8.963 -15.540 1.00 74.06 192 LYS A O 1
ATOM 1538 N N . VAL A 1 193 ? -13.584 -8.419 -15.881 1.00 52.75 193 VAL A N 1
ATOM 1539 C CA . VAL A 1 193 ? -13.469 -8.411 -17.342 1.00 52.75 193 VAL A CA 1
ATOM 1540 C C . VAL A 1 193 ? -12.689 -7.157 -17.711 1.00 52.75 193 VAL A C 1
ATOM 1542 O O . VAL A 1 193 ? -13.233 -6.054 -17.707 1.00 52.75 193 VAL A O 1
ATOM 1545 N N . THR A 1 194 ? -11.400 -7.310 -17.992 1.00 37.12 194 THR A N 1
ATOM 1546 C CA . THR A 1 194 ? -10.658 -6.301 -18.740 1.00 37.12 194 THR A CA 1
ATOM 1547 C C . THR A 1 194 ? -11.349 -6.206 -20.094 1.00 37.12 194 THR A C 1
ATOM 1549 O O . THR A 1 194 ? -11.371 -7.189 -20.832 1.00 37.12 194 THR A O 1
ATOM 1552 N N . LYS A 1 195 ? -11.979 -5.064 -20.400 1.00 33.91 195 LYS A N 1
ATOM 1553 C CA . LYS A 1 195 ? -12.377 -4.746 -21.775 1.00 33.91 195 LYS A CA 1
ATOM 1554 C C . LYS A 1 195 ? -11.093 -4.739 -22.602 1.00 33.91 195 LYS A C 1
ATOM 1556 O O . LYS A 1 195 ? -10.363 -3.755 -22.586 1.00 33.91 195 LYS A O 1
ATOM 1561 N N . GLN A 1 196 ? -10.787 -5.864 -23.234 1.00 33.03 196 GLN A N 1
ATOM 1562 C CA . GLN A 1 196 ? -9.940 -5.869 -24.411 1.00 33.03 196 GLN A CA 1
ATOM 1563 C C . GLN A 1 196 ? -10.740 -5.187 -25.518 1.00 33.03 196 GLN A C 1
ATOM 1565 O O . GLN A 1 196 ? -11.933 -5.456 -25.687 1.00 33.03 196 GLN A O 1
ATOM 1570 N N . GLU A 1 197 ? -10.097 -4.232 -26.180 1.00 31.53 197 GLU A N 1
ATOM 1571 C CA . GLU A 1 197 ? -10.578 -3.651 -27.427 1.00 31.53 197 GLU A CA 1
ATOM 1572 C C . GLU A 1 197 ? -10.860 -4.787 -28.427 1.00 31.53 197 GLU A C 1
ATOM 1574 O O . GLU A 1 197 ? -10.131 -5.784 -28.429 1.00 31.53 197 GLU A O 1
ATOM 1579 N N . PRO A 1 198 ? -11.961 -4.711 -29.191 1.00 35.94 198 PRO A N 1
ATOM 1580 C CA . PRO A 1 198 ? -12.374 -5.803 -30.053 1.00 35.94 198 PRO A CA 1
ATOM 1581 C C . PRO A 1 198 ? -11.538 -5.794 -31.334 1.00 35.94 198 PRO A C 1
ATOM 1583 O O . PRO A 1 198 ? -11.672 -4.873 -32.135 1.00 35.94 198 PRO A O 1
ATOM 1586 N N . ASP A 1 199 ? -10.733 -6.835 -31.536 1.00 30.19 199 ASP A N 1
ATOM 1587 C CA . ASP A 1 199 ? -10.286 -7.213 -32.874 1.00 30.19 199 ASP A CA 1
ATOM 1588 C C . ASP A 1 199 ? -11.348 -8.113 -33.518 1.00 30.19 199 ASP A C 1
ATOM 1590 O O . ASP A 1 199 ? -11.856 -9.070 -32.921 1.00 30.19 199 ASP A O 1
ATOM 1594 N N . GLU A 1 200 ? -11.714 -7.717 -34.731 1.00 34.91 200 GLU A N 1
ATOM 1595 C CA . GLU A 1 200 ? -12.688 -8.325 -35.625 1.00 34.91 200 GLU A CA 1
ATOM 1596 C C . GLU A 1 200 ? -12.239 -9.720 -36.091 1.00 34.91 200 GLU A C 1
ATOM 1598 O O . GLU A 1 200 ? -11.084 -9.920 -36.451 1.00 34.91 200 GLU A O 1
ATOM 1603 N N . ASP A 1 201 ? -13.161 -10.687 -36.052 1.00 29.25 201 ASP A N 1
ATOM 1604 C CA . ASP A 1 201 ? -13.559 -11.539 -37.189 1.00 29.25 201 ASP A CA 1
ATOM 1605 C C . ASP A 1 201 ? -14.116 -12.893 -36.719 1.00 29.25 201 ASP A C 1
ATOM 1607 O O . ASP A 1 201 ? -13.402 -13.829 -36.362 1.00 29.25 201 ASP A O 1
ATOM 1611 N N . SER A 1 202 ? -15.442 -13.027 -36.752 1.00 32.94 202 SER A N 1
ATOM 1612 C CA . SER A 1 202 ? -16.116 -14.119 -37.474 1.00 32.94 202 SER A CA 1
ATOM 1613 C C . SER A 1 202 ? -17.633 -13.974 -37.354 1.00 32.94 202 SER A C 1
ATOM 1615 O O . SER A 1 202 ? -18.257 -14.123 -36.305 1.00 32.94 202 SER A O 1
ATOM 1617 N N . VAL A 1 203 ? -18.207 -13.650 -38.503 1.00 30.52 203 VAL A N 1
ATOM 1618 C CA . VAL A 1 203 ? -19.626 -13.511 -38.804 1.00 30.52 203 VAL A CA 1
ATOM 1619 C C . VAL A 1 203 ? -20.351 -14.857 -38.682 1.00 30.52 203 VAL A C 1
ATOM 1621 O O . VAL A 1 203 ? -19.926 -15.850 -39.265 1.00 30.52 203 VAL A O 1
ATOM 1624 N N . SER A 1 204 ? -21.515 -14.866 -38.028 1.00 28.20 204 SER A N 1
ATOM 1625 C CA . SER A 1 204 ? -22.664 -15.664 -38.478 1.00 28.20 204 SER A CA 1
ATOM 1626 C C . SER A 1 204 ? -23.973 -14.948 -38.127 1.00 28.20 204 SER A C 1
ATOM 1628 O O . SER A 1 204 ? -24.083 -14.267 -37.110 1.00 28.20 204 SER A O 1
ATOM 1630 N N . VAL A 1 205 ? -24.906 -15.030 -39.070 1.00 31.20 205 VAL A N 1
ATOM 1631 C CA . VAL A 1 205 ? -26.009 -14.105 -39.360 1.00 31.20 205 VAL A CA 1
ATOM 1632 C C . VAL A 1 205 ? -27.356 -14.636 -38.839 1.00 31.20 205 VAL A C 1
ATOM 1634 O O . VAL A 1 205 ? -27.566 -15.843 -38.794 1.00 31.20 205 VAL A O 1
ATOM 1637 N N . ASP A 1 206 ? -28.251 -13.687 -38.535 1.00 26.75 206 ASP A N 1
ATOM 1638 C CA . ASP A 1 206 ? -29.726 -13.734 -38.440 1.00 26.75 206 ASP A CA 1
ATOM 1639 C C . ASP A 1 206 ? -30.452 -14.530 -37.338 1.00 26.75 206 ASP A C 1
ATOM 1641 O O . ASP A 1 206 ? -30.540 -15.754 -37.350 1.00 26.75 206 ASP A O 1
ATOM 1645 N N . ASN A 1 207 ? -31.194 -13.810 -36.483 1.00 29.12 207 ASN A N 1
ATOM 1646 C CA . ASN A 1 207 ? -32.552 -13.366 -36.844 1.00 29.12 207 ASN A CA 1
ATOM 1647 C C . ASN A 1 207 ? -33.066 -12.285 -35.872 1.00 29.12 207 ASN A C 1
ATOM 1649 O O . ASN A 1 207 ? -32.882 -12.376 -34.658 1.00 29.12 207 ASN A O 1
ATOM 1653 N N . GLY A 1 208 ? -33.677 -11.236 -36.427 1.00 25.83 208 GLY A N 1
ATOM 1654 C CA . GLY A 1 208 ? -34.007 -9.990 -35.733 1.00 25.83 208 GLY A CA 1
ATOM 1655 C C . GLY A 1 208 ? -35.297 -9.965 -34.907 1.00 25.83 208 GLY A C 1
ATOM 1656 O O . GLY A 1 208 ? -36.181 -10.793 -35.080 1.00 25.83 208 GLY A O 1
ATOM 1657 N N . TYR A 1 209 ? -35.422 -8.938 -34.058 1.00 24.80 209 TYR A N 1
ATOM 1658 C CA . TYR A 1 209 ? -36.539 -7.979 -34.076 1.00 24.80 209 TYR A CA 1
ATOM 1659 C C . TYR A 1 209 ? -36.254 -6.792 -33.133 1.00 24.80 209 TYR A C 1
ATOM 1661 O O . TYR A 1 209 ? -35.802 -6.969 -32.003 1.00 24.80 209 TYR A O 1
ATOM 1669 N N . CYS A 1 210 ? -36.532 -5.578 -33.612 1.00 27.77 210 CYS A N 1
ATOM 1670 C CA . CYS A 1 210 ? -36.527 -4.320 -32.859 1.00 27.77 210 CYS A CA 1
ATOM 1671 C C . CYS A 1 210 ? -37.760 -4.199 -31.946 1.00 27.77 210 CYS A C 1
ATOM 1673 O O . CYS A 1 210 ? -38.851 -4.601 -32.341 1.00 27.77 210 CYS A O 1
ATOM 1675 N N . GLY A 1 211 ? -37.622 -3.508 -30.807 1.00 26.27 211 GLY A N 1
ATOM 1676 C CA . GLY A 1 211 ? -38.770 -2.922 -30.100 1.00 26.27 211 GLY A CA 1
ATOM 1677 C C . GLY A 1 211 ? -38.612 -2.755 -28.586 1.00 26.27 211 GLY A C 1
ATOM 1678 O O . GLY A 1 211 ? -38.799 -3.704 -27.842 1.00 26.27 211 GLY A O 1
ATOM 1679 N N . THR A 1 212 ? -38.260 -1.529 -28.186 1.00 27.94 212 THR A N 1
ATOM 1680 C CA . THR A 1 212 ? -38.754 -0.667 -27.076 1.00 27.94 212 THR A CA 1
ATOM 1681 C C . THR A 1 212 ? -39.648 -1.206 -25.924 1.00 27.94 212 THR A C 1
ATOM 1683 O O . THR A 1 212 ? -40.317 -2.223 -26.055 1.00 27.94 212 THR A O 1
ATOM 1686 N N . PRO A 1 213 ? -39.703 -0.485 -24.774 1.00 35.59 213 PRO A N 1
ATOM 1687 C CA . PRO A 1 213 ? -39.992 -1.053 -23.455 1.00 35.59 213 PRO A CA 1
ATOM 1688 C C . PRO A 1 213 ? -41.470 -1.038 -23.009 1.00 35.59 213 PRO A C 1
ATOM 1690 O O . PRO A 1 213 ? -42.2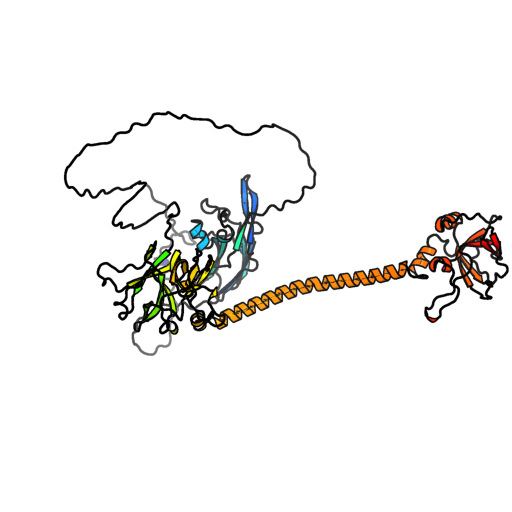44 -0.161 -23.382 1.00 35.59 213 PRO A O 1
ATOM 1693 N N . SER A 1 214 ? -41.742 -1.929 -22.043 1.00 31.97 214 SER A N 1
ATOM 1694 C CA . SER A 1 214 ? -42.911 -2.051 -21.145 1.00 31.97 214 SER A CA 1
ATOM 1695 C C . SER A 1 214 ? -44.207 -2.617 -21.754 1.00 31.97 214 SER A C 1
ATOM 1697 O O . SER A 1 214 ? -44.545 -2.321 -22.898 1.00 31.97 214 SER A O 1
ATOM 1699 N N . PRO A 1 215 ? -44.965 -3.424 -20.981 1.00 31.41 215 PRO A N 1
ATOM 1700 C CA . PRO A 1 215 ? -46.060 -2.790 -20.246 1.00 31.41 215 PRO A CA 1
ATOM 1701 C C . PRO A 1 215 ? -46.331 -3.326 -18.829 1.00 31.41 215 PRO A C 1
ATOM 1703 O O . PRO A 1 215 ? -46.189 -4.506 -18.509 1.00 31.41 215 PRO A O 1
ATOM 1706 N N . GLU A 1 216 ? -46.845 -2.406 -18.015 1.00 30.48 216 GLU A N 1
ATOM 1707 C CA . GLU A 1 216 ? -47.681 -2.648 -16.845 1.00 30.48 216 GLU A CA 1
ATOM 1708 C C . GLU A 1 216 ? -48.997 -3.352 -17.227 1.00 30.48 216 GLU A C 1
ATOM 1710 O O . GLU A 1 216 ? -49.652 -2.968 -18.196 1.00 30.48 216 GLU A O 1
ATOM 1715 N N . THR A 1 217 ? -49.483 -4.270 -16.384 1.00 30.58 217 THR A N 1
ATOM 1716 C CA . THR A 1 217 ? -50.916 -4.612 -16.328 1.00 30.58 217 THR A CA 1
ATOM 1717 C C . THR A 1 217 ? -51.406 -4.815 -14.891 1.00 30.58 217 THR A C 1
ATOM 1719 O O . THR A 1 217 ? -51.289 -5.887 -14.309 1.00 30.58 217 THR A O 1
ATOM 1722 N N . ASN A 1 218 ? -51.983 -3.740 -14.350 1.00 29.08 218 ASN A N 1
ATOM 1723 C CA . ASN A 1 218 ? -53.315 -3.638 -13.738 1.00 29.08 218 ASN A CA 1
ATOM 1724 C C . ASN A 1 218 ? -53.894 -4.805 -12.906 1.00 29.08 218 ASN A C 1
ATOM 1726 O O . ASN A 1 218 ? -54.348 -5.804 -13.462 1.00 29.08 218 ASN A O 1
ATOM 1730 N N . ARG A 1 219 ? -54.226 -4.515 -11.632 1.00 30.28 219 ARG A N 1
ATOM 1731 C CA . ARG A 1 219 ? -55.594 -4.762 -11.121 1.00 30.28 219 ARG A CA 1
ATOM 1732 C C . ARG A 1 219 ? -56.008 -3.859 -9.938 1.00 30.28 219 ARG A C 1
ATOM 1734 O O . ARG A 1 219 ? -55.700 -4.114 -8.786 1.00 30.28 219 ARG A O 1
ATOM 1741 N N . LYS A 1 220 ? -56.805 -2.846 -10.307 1.00 30.02 220 LYS A N 1
ATOM 1742 C CA . LYS A 1 220 ? -58.017 -2.295 -9.658 1.00 30.02 220 LYS A CA 1
ATOM 1743 C C . LYS A 1 220 ? -57.938 -1.691 -8.241 1.00 30.02 220 LYS A C 1
ATOM 1745 O O . LYS A 1 220 ? -58.127 -2.355 -7.231 1.00 30.02 220 LYS A O 1
ATOM 1750 N N . LYS A 1 221 ? -57.911 -0.353 -8.244 1.00 28.94 221 LYS A N 1
ATOM 1751 C CA . LYS A 1 221 ? -58.477 0.561 -7.235 1.00 28.94 221 LYS A CA 1
ATOM 1752 C C . LYS A 1 221 ? -60.007 0.404 -7.155 1.00 28.94 221 LYS A C 1
ATOM 1754 O O . LYS A 1 221 ? -60.678 0.480 -8.185 1.00 28.94 221 LYS A O 1
ATOM 1759 N N . ARG A 1 222 ? -60.567 0.318 -5.944 1.00 27.72 222 ARG A N 1
ATOM 1760 C CA . ARG A 1 222 ? -61.933 0.781 -5.639 1.00 27.72 222 ARG A CA 1
ATOM 1761 C C . ARG A 1 222 ? -61.838 1.812 -4.510 1.00 27.72 222 ARG A C 1
ATOM 1763 O O . ARG A 1 222 ? -61.044 1.662 -3.591 1.00 27.72 222 ARG A O 1
ATOM 1770 N N . LYS A 1 223 ? -62.580 2.898 -4.691 1.00 31.08 223 LYS A N 1
ATOM 1771 C CA . LYS A 1 223 ? -62.568 4.182 -3.979 1.00 31.08 223 LYS A CA 1
ATOM 1772 C C . LYS A 1 223 ? -63.784 4.222 -3.038 1.00 31.08 223 LYS A C 1
ATOM 1774 O O . LYS A 1 223 ? -64.850 3.834 -3.505 1.00 31.08 223 LYS A O 1
ATOM 1779 N N . LEU A 1 224 ? -63.645 4.704 -1.800 1.00 26.62 224 LEU A N 1
ATOM 1780 C CA . LEU A 1 224 ? -64.710 5.304 -0.961 1.00 26.62 224 LEU A CA 1
ATOM 1781 C C . LEU A 1 224 ? -64.008 5.956 0.257 1.00 26.62 224 LEU A C 1
ATOM 1783 O O . LEU A 1 224 ? -63.314 5.251 0.977 1.00 26.62 224 LEU A O 1
ATOM 1787 N N . LEU A 1 225 ? -63.802 7.278 0.250 1.00 29.64 225 LEU A N 1
ATOM 1788 C CA . LEU A 1 225 ? -64.595 8.344 0.899 1.00 29.64 225 LEU A CA 1
ATOM 1789 C C . LEU A 1 225 ? -64.416 8.431 2.424 1.00 29.64 225 LEU A C 1
ATOM 1791 O O . LEU A 1 225 ? -64.695 7.484 3.151 1.00 29.64 225 LEU A O 1
ATOM 1795 N N . GLU A 1 226 ? -63.961 9.614 2.842 1.00 32.94 226 GLU A N 1
ATOM 1796 C CA . GLU A 1 226 ? -63.979 10.152 4.202 1.00 32.94 226 GLU A CA 1
ATOM 1797 C C . GLU A 1 226 ? -65.380 10.094 4.818 1.00 32.94 226 GLU A C 1
ATOM 1799 O O . GLU A 1 226 ? -66.372 10.389 4.148 1.00 32.94 226 GLU A O 1
ATOM 1804 N N . LEU A 1 227 ? -65.431 9.814 6.121 1.00 28.30 227 LEU A N 1
ATOM 1805 C CA . LEU A 1 227 ? -66.426 10.410 7.003 1.00 28.30 227 LEU A CA 1
ATOM 1806 C C . LEU A 1 227 ? -65.838 10.540 8.416 1.00 28.30 227 LEU A C 1
ATOM 1808 O O . LEU A 1 227 ? -65.519 9.543 9.063 1.00 28.30 227 LEU A O 1
ATOM 1812 N N . ASP A 1 228 ? -65.698 11.786 8.862 1.00 30.53 228 ASP A N 1
ATOM 1813 C CA . ASP A 1 228 ? -65.575 12.170 10.266 1.00 30.53 228 ASP A CA 1
ATOM 1814 C C . ASP A 1 228 ? -66.748 11.614 11.077 1.00 30.53 228 ASP A C 1
ATOM 1816 O O . ASP A 1 228 ? -67.894 11.848 10.697 1.00 30.53 228 ASP A O 1
ATOM 1820 N N . THR A 1 229 ? -66.486 10.957 12.213 1.00 28.19 229 THR A N 1
ATOM 1821 C CA . THR A 1 229 ? -67.129 11.232 13.521 1.00 28.19 229 THR A CA 1
ATOM 1822 C C . THR A 1 229 ? -66.587 10.300 14.618 1.00 28.19 229 THR A C 1
ATOM 1824 O O . THR A 1 229 ? -66.764 9.087 14.571 1.00 28.19 229 THR A O 1
ATOM 1827 N N . SER A 1 230 ? -65.993 10.878 15.661 1.00 31.11 230 SER A N 1
ATOM 1828 C CA . SER A 1 230 ? -66.156 10.391 17.049 1.00 31.11 230 SER A CA 1
ATOM 1829 C C . SER A 1 230 ? -67.447 11.027 17.622 1.00 31.11 230 SER A C 1
ATOM 1831 O O . SER A 1 230 ? -67.886 12.008 17.016 1.00 31.11 230 SER A O 1
ATOM 1833 N N . PRO A 1 231 ? -68.042 10.624 18.776 1.00 50.91 231 PRO A N 1
ATOM 1834 C CA . PRO A 1 231 ? -67.519 9.755 19.842 1.00 50.91 231 PRO A CA 1
ATOM 1835 C C . PRO A 1 231 ? -68.555 8.791 20.506 1.00 50.91 231 PRO A C 1
ATOM 1837 O O . PRO A 1 231 ? -69.730 8.750 20.161 1.00 50.91 231 PRO A O 1
ATOM 1840 N N . ASN A 1 232 ? -68.088 8.115 21.564 1.00 29.55 232 ASN A N 1
ATOM 1841 C CA . ASN A 1 232 ? -68.821 7.533 22.702 1.00 29.55 232 ASN A CA 1
ATOM 1842 C C . ASN A 1 232 ? -69.485 6.149 22.578 1.00 29.55 232 ASN A C 1
ATOM 1844 O O . ASN A 1 232 ? -70.613 5.989 22.129 1.00 29.55 232 ASN A O 1
ATOM 1848 N N . GLY A 1 233 ? -68.831 5.187 23.234 1.00 28.00 233 GLY A N 1
ATOM 1849 C CA . GLY A 1 233 ? -69.440 4.000 23.827 1.00 28.00 233 GLY A CA 1
ATOM 1850 C C . GLY A 1 233 ? -68.619 3.567 25.040 1.00 28.00 233 GLY A C 1
ATOM 1851 O O . GLY A 1 233 ? -67.690 2.782 24.912 1.00 28.00 233 GLY A O 1
ATOM 1852 N N . SER A 1 234 ? -68.927 4.140 26.205 1.00 33.09 234 SER A N 1
ATOM 1853 C CA . SER A 1 234 ? -68.358 3.765 27.504 1.00 33.09 234 SER A CA 1
ATOM 1854 C C . SER A 1 234 ? -68.830 2.369 27.898 1.00 33.09 234 SER A C 1
ATOM 1856 O O . SER A 1 234 ? -70.023 2.198 28.142 1.00 33.09 234 SER A O 1
ATOM 1858 N N . TRP A 1 235 ? -67.922 1.396 27.982 1.00 28.72 235 TRP A N 1
ATOM 1859 C CA . TRP A 1 235 ? -68.150 0.142 28.704 1.00 28.72 235 TRP A CA 1
ATOM 1860 C C . TRP A 1 235 ? -67.136 0.058 29.843 1.00 28.72 235 TRP A C 1
ATOM 1862 O O . TRP A 1 235 ? -65.984 -0.333 29.676 1.00 28.72 235 TRP A O 1
ATOM 1872 N N . SER A 1 236 ? -67.588 0.479 31.019 1.00 38.16 236 SER A N 1
ATOM 1873 C CA . SER A 1 236 ? -66.994 0.119 32.296 1.00 38.16 236 SER A CA 1
ATOM 1874 C C . SER A 1 236 ? -67.417 -1.303 32.673 1.00 38.16 236 SER A C 1
ATOM 1876 O O . SER A 1 236 ? -68.582 -1.536 32.988 1.00 38.16 236 SER A O 1
ATOM 1878 N N . SER A 1 237 ? -66.465 -2.228 32.704 1.00 35.59 237 SER A N 1
ATOM 1879 C CA . SER A 1 237 ? -66.468 -3.431 33.548 1.00 35.59 237 SER A CA 1
ATOM 1880 C C . SER A 1 237 ? -65.019 -3.907 33.573 1.00 35.59 237 SER A C 1
ATOM 1882 O O . SER A 1 237 ? -64.450 -4.187 32.528 1.00 35.59 237 SER A O 1
ATOM 1884 N N . GLY A 1 238 ? -64.318 -3.806 34.692 1.00 30.19 238 GLY A N 1
ATOM 1885 C CA . GLY A 1 238 ? -64.405 -4.823 35.730 1.00 30.19 238 GLY A CA 1
ATOM 1886 C C . GLY A 1 238 ? -63.092 -5.599 35.676 1.00 30.19 238 GLY A C 1
ATOM 1887 O O . GLY A 1 238 ? -62.733 -6.132 34.634 1.00 30.19 238 GLY A O 1
ATOM 1888 N N . MET A 1 239 ? -62.335 -5.548 36.768 1.00 40.44 239 MET A N 1
ATOM 1889 C CA . MET A 1 239 ? -61.018 -6.162 36.897 1.00 40.44 239 MET A CA 1
ATOM 1890 C C . MET A 1 239 ? -61.044 -7.618 36.433 1.00 40.44 239 MET A C 1
ATOM 1892 O O . MET A 1 239 ? -61.815 -8.409 36.958 1.00 40.44 239 MET A O 1
ATOM 1896 N N . ASN A 1 240 ? -60.151 -7.951 35.511 1.00 32.56 240 ASN A N 1
ATOM 1897 C CA . ASN A 1 240 ? -59.369 -9.175 35.535 1.00 32.56 240 ASN A CA 1
ATOM 1898 C C . ASN A 1 240 ? -58.053 -8.828 34.842 1.00 32.56 240 ASN A C 1
ATOM 1900 O O . ASN A 1 240 ? -58.047 -8.434 33.676 1.00 32.56 240 ASN A O 1
ATOM 1904 N N . SER A 1 241 ? -56.938 -8.910 35.571 1.00 42.62 241 SER A N 1
ATOM 1905 C CA . SER A 1 241 ? -55.622 -8.976 34.945 1.00 42.62 241 SER A CA 1
ATOM 1906 C C . SER A 1 241 ? -55.553 -10.318 34.226 1.00 42.62 241 SER A C 1
ATOM 1908 O O . SER A 1 241 ? -55.061 -11.313 34.761 1.00 42.62 241 SER A O 1
ATOM 1910 N N . GLU A 1 242 ? -56.137 -10.384 33.037 1.00 43.50 242 GLU A N 1
ATOM 1911 C CA . GLU A 1 242 ? -55.856 -11.482 32.139 1.00 43.50 242 GLU A CA 1
ATOM 1912 C C . GLU A 1 242 ? -54.379 -11.345 31.783 1.00 43.50 242 GLU A C 1
ATOM 1914 O O . GLU A 1 242 ? -53.965 -10.431 31.070 1.00 43.50 242 GLU A O 1
ATOM 1919 N N . ASN A 1 243 ? -53.559 -12.225 32.357 1.00 48.31 243 ASN A N 1
ATOM 1920 C CA . ASN A 1 243 ? -52.247 -12.515 31.814 1.00 48.31 243 ASN A CA 1
ATOM 1921 C C . ASN A 1 243 ? -52.497 -13.025 30.396 1.00 48.31 243 ASN A C 1
ATOM 1923 O O . ASN A 1 243 ? -52.798 -14.200 30.196 1.00 48.31 243 ASN A O 1
ATOM 1927 N N . ILE A 1 244 ? -52.449 -12.121 29.420 1.00 59.16 244 ILE A N 1
ATOM 1928 C CA . ILE A 1 244 ? -52.582 -12.468 28.012 1.00 59.16 244 ILE A CA 1
ATOM 1929 C C . ILE A 1 244 ? -51.329 -13.270 27.655 1.00 59.16 244 ILE A C 1
ATOM 1931 O O . ILE A 1 244 ? -50.270 -12.709 27.373 1.00 59.16 244 ILE A O 1
ATOM 1935 N N . SER A 1 245 ? -51.428 -14.598 27.694 1.00 56.94 245 SER A N 1
ATOM 1936 C CA . SER A 1 245 ? -50.411 -15.491 27.146 1.00 56.94 245 SER A CA 1
ATOM 1937 C C . SER A 1 245 ? -50.601 -15.578 25.631 1.00 56.94 245 SER A C 1
ATOM 1939 O O . SER A 1 245 ? -51.183 -16.512 25.086 1.00 56.94 245 SER A O 1
ATOM 1941 N N . ALA A 1 246 ? -50.134 -14.556 24.918 1.00 64.44 246 ALA A N 1
ATOM 1942 C CA . ALA A 1 246 ? -50.093 -14.592 23.463 1.00 64.44 246 ALA A CA 1
ATOM 1943 C C . ALA A 1 246 ? -48.827 -15.327 22.998 1.00 64.44 246 ALA A C 1
ATOM 1945 O O . ALA A 1 246 ? -47.716 -14.941 23.356 1.00 64.44 246 ALA A O 1
ATOM 1946 N N . ALA A 1 247 ? -48.991 -16.371 22.180 1.00 66.69 247 ALA A N 1
ATOM 1947 C CA . ALA A 1 247 ? -47.867 -17.079 21.557 1.00 66.69 247 ALA A CA 1
ATOM 1948 C C . ALA A 1 247 ? -47.115 -16.203 20.535 1.00 66.69 247 ALA A C 1
ATOM 1950 O O . ALA A 1 247 ? -45.927 -16.404 20.298 1.00 66.69 247 ALA A O 1
ATOM 1951 N N . GLU A 1 248 ? -47.800 -15.218 19.948 1.00 71.12 248 GLU A N 1
ATOM 1952 C CA . GLU A 1 248 ? -47.225 -14.250 19.020 1.00 71.12 248 GLU A CA 1
ATOM 1953 C C . GLU A 1 248 ? -47.998 -12.925 19.116 1.00 71.12 248 GLU A C 1
ATOM 1955 O O . GLU A 1 248 ? -49.226 -12.906 19.027 1.00 71.12 248 GLU A O 1
ATOM 1960 N N . ILE A 1 249 ? -47.282 -11.811 19.303 1.00 74.56 249 ILE A N 1
ATOM 1961 C CA . ILE A 1 249 ? -47.846 -10.455 19.281 1.00 74.56 249 ILE A CA 1
ATOM 1962 C C . ILE A 1 249 ? -47.262 -9.734 18.070 1.00 74.56 249 ILE A C 1
ATOM 1964 O O . ILE A 1 249 ? -46.091 -9.356 18.061 1.00 74.56 249 ILE A O 1
ATOM 1968 N N . ILE A 1 250 ? -48.088 -9.518 17.047 1.00 78.75 250 ILE A N 1
ATOM 1969 C CA . ILE A 1 250 ? -47.728 -8.695 15.890 1.00 78.75 250 ILE A CA 1
ATOM 1970 C C . ILE A 1 250 ? -48.292 -7.301 16.133 1.00 78.75 250 ILE A C 1
ATOM 1972 O O . ILE A 1 250 ? -49.498 -7.081 16.049 1.00 78.75 250 ILE A O 1
ATOM 1976 N N . THR A 1 251 ? -47.419 -6.347 16.436 1.00 75.88 251 THR A N 1
ATOM 1977 C CA . THR A 1 251 ? -47.804 -4.947 16.615 1.00 75.88 251 THR A CA 1
ATOM 1978 C C . THR A 1 251 ? -46.839 -4.017 15.892 1.00 75.88 251 THR A C 1
ATOM 1980 O O . THR A 1 251 ? -45.650 -4.303 15.763 1.00 75.88 251 THR A O 1
ATOM 1983 N N . ASN A 1 252 ? -47.359 -2.879 15.431 1.00 68.81 252 ASN A N 1
ATOM 1984 C CA . ASN A 1 252 ? -46.550 -1.790 14.884 1.00 68.81 252 ASN A CA 1
ATOM 1985 C C . ASN A 1 252 ? -45.952 -0.904 15.989 1.00 68.81 252 ASN A C 1
ATOM 1987 O O . ASN A 1 252 ? -45.002 -0.167 15.731 1.00 68.81 252 ASN A O 1
ATOM 1991 N N . ARG A 1 253 ? -46.518 -0.951 17.202 1.00 70.00 253 ARG A N 1
ATOM 1992 C CA . ARG A 1 253 ? -46.074 -0.176 18.363 1.00 70.00 253 ARG A CA 1
ATOM 1993 C C . ARG A 1 253 ? -46.331 -0.966 19.643 1.00 70.00 253 ARG A C 1
ATOM 1995 O O . ARG A 1 253 ? -47.457 -1.392 19.894 1.00 70.00 253 ARG A O 1
ATOM 2002 N N . LEU A 1 254 ? -45.282 -1.158 20.433 1.00 79.06 254 LEU A N 1
ATOM 2003 C CA . LEU A 1 254 ? -45.344 -1.768 21.755 1.00 79.06 254 LEU A CA 1
ATOM 2004 C C . LEU A 1 254 ? -44.871 -0.720 22.762 1.00 79.06 254 LEU A C 1
ATOM 2006 O O . LEU A 1 254 ? -43.684 -0.410 22.799 1.00 79.06 254 LEU A O 1
ATOM 2010 N N . ASP A 1 255 ? -45.796 -0.184 23.553 1.00 72.19 255 ASP A N 1
ATOM 2011 C CA . ASP A 1 255 ? -45.468 0.683 24.683 1.00 72.19 255 ASP A CA 1
ATOM 2012 C C . ASP A 1 255 ? -45.611 -0.152 25.963 1.00 72.19 255 ASP A C 1
ATOM 2014 O O . ASP A 1 255 ? -46.690 -0.667 26.256 1.00 72.19 255 ASP A O 1
ATOM 2018 N N . ALA A 1 256 ? -44.522 -0.310 26.712 1.00 78.75 256 ALA A N 1
ATOM 2019 C CA . ALA A 1 256 ? -44.492 -1.033 27.981 1.00 78.75 256 ALA A CA 1
ATOM 2020 C C . ALA A 1 256 ? -43.636 -0.260 28.992 1.00 78.75 256 ALA A C 1
ATOM 2022 O O . ALA A 1 256 ? -42.653 0.371 28.609 1.00 78.75 256 ALA A O 1
ATOM 2023 N N . GLN A 1 257 ? -43.996 -0.311 30.279 1.00 71.12 257 GLN A N 1
ATOM 2024 C CA . GLN A 1 257 ? -43.160 0.271 31.341 1.00 71.12 257 GLN A CA 1
ATOM 2025 C C . GLN A 1 257 ? -41.900 -0.565 31.598 1.00 71.12 257 GLN A C 1
ATOM 2027 O O . GLN A 1 257 ? -40.839 -0.011 31.865 1.00 71.12 257 GLN A O 1
ATOM 2032 N N . SER A 1 258 ? -42.005 -1.890 31.486 1.00 67.38 258 SER A N 1
ATOM 2033 C CA . SER A 1 258 ? -40.886 -2.828 31.557 1.00 67.38 258 SER A CA 1
ATOM 2034 C C . SER A 1 258 ? -41.183 -4.060 30.698 1.00 67.38 258 SER A C 1
ATOM 2036 O O . SER A 1 258 ? -42.342 -4.431 30.503 1.00 67.38 258 SER A O 1
ATOM 2038 N N . ALA A 1 259 ? -40.139 -4.680 30.144 1.00 79.25 259 ALA A N 1
ATOM 2039 C CA . ALA A 1 259 ? -40.247 -5.911 29.366 1.00 79.25 259 ALA A CA 1
ATOM 2040 C C . ALA A 1 259 ? -39.038 -6.812 29.644 1.00 79.25 259 ALA A C 1
ATOM 2042 O O . ALA A 1 259 ? -37.897 -6.363 29.555 1.00 79.25 259 ALA A O 1
ATOM 2043 N N . ILE A 1 260 ? -39.288 -8.087 29.954 1.00 77.62 260 ILE A N 1
ATOM 2044 C CA . ILE A 1 260 ? -38.247 -9.110 30.113 1.00 77.62 260 ILE A CA 1
ATOM 2045 C C . ILE A 1 260 ? -38.217 -9.928 28.824 1.00 77.62 260 ILE A C 1
ATOM 2047 O O . ILE A 1 260 ? -39.166 -10.650 28.519 1.00 77.62 260 ILE A O 1
ATOM 2051 N N . ILE A 1 261 ? -37.147 -9.781 28.044 1.00 79.44 261 ILE A N 1
ATOM 2052 C CA . ILE A 1 261 ? -37.008 -10.407 26.725 1.00 79.44 261 ILE A CA 1
ATOM 2053 C C . ILE A 1 261 ? -35.803 -11.347 26.756 1.00 79.44 261 ILE A C 1
ATOM 2055 O O . ILE A 1 261 ? -34.666 -10.890 26.821 1.00 79.44 261 ILE A O 1
ATOM 2059 N N . ASN A 1 262 ? -36.054 -12.656 26.674 1.00 74.94 262 ASN A N 1
ATOM 2060 C CA . ASN A 1 262 ? -34.986 -13.663 26.639 1.00 74.94 262 ASN A CA 1
ATOM 2061 C C . ASN A 1 262 ? -34.193 -13.615 25.325 1.00 74.94 262 ASN A C 1
ATOM 2063 O O . ASN A 1 262 ? -32.977 -13.779 25.321 1.00 74.94 262 ASN A O 1
ATOM 2067 N N . GLU A 1 263 ? -34.882 -13.393 24.202 1.00 73.69 263 GLU A N 1
ATOM 2068 C CA . GLU A 1 263 ? -34.270 -13.329 22.877 1.00 73.69 263 GLU A CA 1
ATOM 2069 C C . GLU A 1 263 ? -34.935 -12.234 22.032 1.00 73.69 263 GLU A C 1
ATOM 2071 O O . GLU A 1 263 ? -36.132 -12.290 21.747 1.00 73.69 263 GLU A O 1
ATOM 2076 N N . LEU A 1 264 ? -34.152 -11.236 21.607 1.00 79.25 264 LEU A N 1
ATOM 2077 C CA . LEU A 1 264 ? -34.601 -10.164 20.718 1.00 79.25 264 LEU A CA 1
ATOM 2078 C C . LEU A 1 264 ? -34.007 -10.361 19.317 1.00 79.25 264 LEU A C 1
ATOM 2080 O O . LEU A 1 264 ? -32.803 -10.209 19.115 1.00 79.25 264 LEU A O 1
ATOM 2084 N N . ARG A 1 265 ? -34.856 -10.657 18.324 1.00 74.62 265 ARG A N 1
ATOM 2085 C CA . ARG A 1 265 ? -34.454 -10.778 16.910 1.00 74.62 265 ARG A CA 1
ATOM 2086 C C . ARG A 1 265 ? -34.930 -9.576 16.107 1.00 74.62 265 ARG A C 1
ATOM 2088 O O . ARG A 1 265 ? -36.123 -9.414 15.863 1.00 74.62 265 ARG A O 1
ATOM 2095 N N . VAL A 1 266 ? -33.994 -8.762 15.630 1.00 76.31 266 VAL A N 1
ATOM 2096 C CA . VAL A 1 266 ? -34.307 -7.538 14.883 1.00 76.31 266 VAL A CA 1
ATOM 2097 C C . VAL A 1 266 ? -33.998 -7.747 13.396 1.00 76.31 266 VAL A C 1
ATOM 2099 O O . VAL A 1 266 ? -32.843 -7.885 13.006 1.00 76.31 266 VAL A O 1
ATOM 2102 N N . LYS A 1 267 ? -35.035 -7.805 12.544 1.00 63.12 267 LYS A N 1
ATOM 2103 C CA . LYS A 1 267 ? -34.888 -8.034 11.084 1.00 63.12 267 LYS A CA 1
ATOM 2104 C C . LYS A 1 267 ? -34.442 -6.792 10.300 1.00 63.12 267 LYS A C 1
ATOM 2106 O O . LYS A 1 267 ? -33.924 -6.917 9.195 1.00 63.12 267 LYS A O 1
ATOM 2111 N N . LYS A 1 268 ? -34.695 -5.597 10.835 1.00 68.31 268 LYS A N 1
ATOM 2112 C CA . LYS A 1 268 ? -34.312 -4.298 10.257 1.00 68.31 268 LYS A CA 1
ATOM 2113 C C . LYS A 1 268 ? -33.417 -3.566 11.258 1.00 68.31 268 LYS A C 1
ATOM 2115 O O . LYS A 1 268 ? -33.580 -3.798 12.447 1.00 68.31 268 LYS A O 1
ATOM 2120 N N . PRO A 1 269 ? -32.487 -2.702 10.827 1.00 65.94 269 PRO A N 1
ATOM 2121 C CA . PRO A 1 269 ? -31.665 -1.943 11.765 1.00 65.94 269 PRO A CA 1
ATOM 2122 C C . PRO A 1 269 ? -32.546 -1.122 12.713 1.00 65.94 269 PRO A C 1
ATOM 2124 O O . PRO A 1 269 ? -33.548 -0.546 12.282 1.00 65.94 269 PRO A O 1
ATOM 2127 N N . ILE A 1 270 ? -32.176 -1.077 13.994 1.00 69.31 270 ILE A N 1
ATOM 2128 C CA . ILE A 1 270 ? -32.842 -0.201 14.955 1.00 69.31 270 ILE A CA 1
ATOM 2129 C C . ILE A 1 270 ? -32.468 1.238 14.599 1.00 69.31 270 ILE A C 1
ATOM 2131 O O . ILE A 1 270 ? -31.288 1.581 14.548 1.00 69.31 270 ILE A O 1
ATOM 2135 N N . VAL A 1 271 ? -33.470 2.065 14.305 1.00 67.56 271 VAL A N 1
ATOM 2136 C CA . VAL A 1 271 ? -33.274 3.474 13.954 1.00 67.56 271 VAL A CA 1
ATOM 2137 C C . VAL A 1 271 ? -33.562 4.314 15.188 1.00 67.56 271 VAL A C 1
ATOM 2139 O O . VAL A 1 271 ? -34.690 4.351 15.671 1.00 67.56 271 VAL A O 1
ATOM 2142 N N . THR A 1 272 ? -32.537 4.987 15.695 1.00 70.81 272 THR A N 1
ATOM 2143 C CA . THR A 1 272 ? -32.612 5.870 16.861 1.00 70.81 272 THR A CA 1
ATOM 2144 C C . THR A 1 272 ? -31.779 7.124 16.600 1.00 70.81 272 THR A C 1
ATOM 2146 O O . THR A 1 272 ? -30.775 7.074 15.891 1.00 70.81 272 THR A O 1
ATOM 2149 N N . GLN A 1 273 ?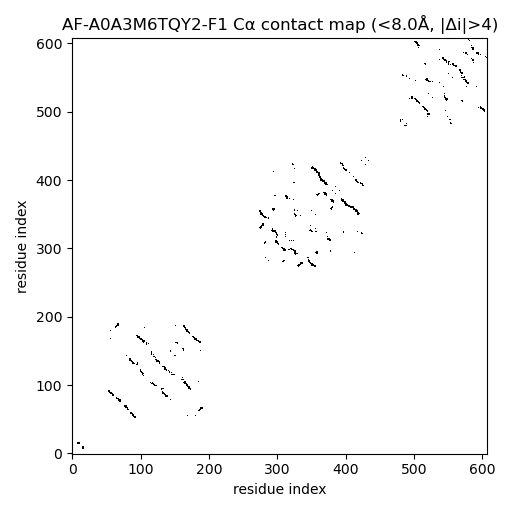 -32.218 8.262 17.145 1.00 69.88 273 GLN A N 1
ATOM 2150 C CA . GLN A 1 273 ? -31.442 9.510 17.136 1.00 69.88 273 GLN A CA 1
ATOM 2151 C C . GLN A 1 273 ? -30.372 9.535 18.240 1.00 69.88 273 GLN A C 1
ATOM 2153 O O . GLN A 1 273 ? -29.412 10.294 18.148 1.00 69.88 273 GLN A O 1
ATOM 2158 N N . ARG A 1 274 ? -30.532 8.694 19.270 1.00 75.31 274 ARG A N 1
ATOM 2159 C CA . ARG A 1 274 ? -29.529 8.416 20.307 1.00 75.31 274 ARG A CA 1
ATOM 2160 C C . ARG A 1 274 ? -28.634 7.288 19.825 1.00 75.31 274 ARG A C 1
ATOM 2162 O O . ARG A 1 274 ? -29.143 6.345 19.223 1.00 75.31 274 ARG A O 1
ATOM 2169 N N . GLY A 1 275 ? -27.335 7.372 20.067 1.00 82.75 275 GLY A N 1
ATOM 2170 C CA . GLY A 1 275 ? -26.386 6.441 19.457 1.00 82.75 275 GLY A CA 1
ATOM 2171 C C . GLY A 1 275 ? -25.196 6.096 20.329 1.00 82.75 275 GLY A C 1
ATOM 2172 O O . GLY A 1 275 ? -24.179 5.680 19.783 1.00 82.75 275 GLY A O 1
ATOM 2173 N N . ASP A 1 276 ? -25.286 6.310 21.638 1.00 91.31 276 ASP A N 1
ATOM 2174 C CA . ASP A 1 276 ? -24.258 5.954 22.604 1.00 91.31 276 ASP A CA 1
ATOM 2175 C C . ASP A 1 276 ? -24.615 4.718 23.432 1.00 91.31 276 ASP A C 1
ATOM 2177 O O . ASP A 1 276 ? -25.767 4.452 23.785 1.00 91.31 276 ASP A O 1
ATOM 2181 N N . ILE A 1 277 ? -23.573 3.941 23.707 1.00 92.31 277 ILE A N 1
ATOM 2182 C CA . ILE A 1 277 ? -23.588 2.774 24.577 1.00 92.31 277 ILE A CA 1
ATOM 2183 C C . ILE A 1 277 ? -22.820 3.167 25.831 1.00 92.31 277 ILE A C 1
ATOM 2185 O O . ILE A 1 277 ? -21.645 3.542 25.749 1.00 92.31 277 ILE A O 1
ATOM 2189 N N . ALA A 1 278 ? -23.471 3.070 26.981 1.00 93.94 278 ALA A N 1
ATOM 2190 C CA . ALA A 1 278 ? -22.918 3.501 28.249 1.00 93.94 278 ALA A CA 1
ATOM 2191 C C . ALA A 1 278 ? -22.968 2.388 29.301 1.00 93.94 278 ALA A C 1
ATOM 2193 O O . ALA A 1 278 ? -23.800 1.484 29.246 1.00 93.94 278 ALA A O 1
ATOM 2194 N N . TYR A 1 279 ? -22.020 2.421 30.231 1.00 93.94 279 TYR A N 1
ATOM 2195 C CA . TYR A 1 279 ? -21.854 1.411 31.274 1.00 93.94 279 TYR A CA 1
ATOM 2196 C C . TYR A 1 279 ? -21.884 2.077 32.646 1.00 93.94 279 TYR A C 1
ATOM 2198 O O . TYR A 1 279 ? -21.360 3.180 32.807 1.00 93.94 279 TYR A O 1
ATOM 2206 N N . HIS A 1 280 ? -22.470 1.389 33.624 1.00 91.88 280 HIS A N 1
ATOM 2207 C CA . HIS A 1 280 ? -22.461 1.820 35.022 1.00 91.88 280 HIS A CA 1
ATOM 2208 C C . HIS A 1 280 ? -21.098 1.523 35.674 1.00 91.88 280 HIS A C 1
ATOM 2210 O O . HIS A 1 280 ? -20.587 0.392 35.631 1.00 91.88 280 HIS A O 1
ATOM 2216 N N . PHE A 1 281 ? -20.489 2.550 36.266 1.00 90.81 281 PHE A N 1
ATOM 2217 C CA . PHE A 1 281 ? -19.216 2.480 36.983 1.00 90.81 281 PHE A CA 1
ATOM 2218 C C . PHE A 1 281 ? -19.333 3.084 38.377 1.00 90.81 281 PHE A C 1
ATOM 2220 O O . PHE A 1 281 ? -19.966 4.117 38.555 1.00 90.81 281 PHE A O 1
ATOM 2227 N N . LYS A 1 282 ? -18.648 2.470 39.346 1.00 89.69 282 LYS A N 1
ATOM 2228 C CA . LYS A 1 282 ? -18.635 2.911 40.745 1.00 89.69 282 LYS A CA 1
ATOM 2229 C C . LYS A 1 282 ? -17.983 4.280 40.902 1.00 89.69 282 LYS A C 1
ATOM 2231 O O . LYS A 1 282 ? -16.884 4.484 40.392 1.00 89.69 282 LYS A O 1
ATOM 2236 N N . LEU A 1 283 ? -18.612 5.169 41.657 1.00 87.81 283 LEU A N 1
ATOM 2237 C CA . LEU A 1 283 ? -18.071 6.455 42.089 1.00 87.81 283 LEU A CA 1
ATOM 2238 C C . LEU A 1 283 ? -17.109 6.270 43.270 1.00 87.81 283 LEU A C 1
ATOM 2240 O O . LEU A 1 283 ? -17.252 5.341 44.074 1.00 87.81 283 LEU A O 1
ATOM 2244 N N . ASN A 1 284 ? -16.136 7.174 43.415 1.00 79.56 284 ASN A N 1
ATOM 2245 C CA . ASN A 1 284 ? -15.393 7.257 44.671 1.00 79.56 284 ASN A CA 1
ATOM 2246 C C . ASN A 1 284 ? -16.314 7.759 45.797 1.00 79.56 284 ASN A C 1
ATOM 2248 O O . ASN A 1 284 ? -17.076 8.708 45.625 1.00 79.56 284 ASN A O 1
ATOM 2252 N N . LYS A 1 285 ? -16.184 7.169 46.990 1.00 67.81 285 LYS A N 1
ATOM 2253 C CA . LYS A 1 285 ? -16.955 7.523 48.193 1.00 67.81 285 LYS A CA 1
ATOM 2254 C C . LYS A 1 285 ? -16.842 9.002 48.588 1.00 67.81 285 LYS A C 1
ATOM 2256 O O . LYS A 1 285 ? -17.728 9.507 49.263 1.00 67.81 285 LYS A O 1
ATOM 2261 N N . ALA A 1 286 ? -15.764 9.678 48.186 1.00 61.69 286 ALA A N 1
ATOM 2262 C CA . ALA A 1 286 ? -15.536 11.098 48.452 1.00 61.69 286 ALA A CA 1
ATOM 2263 C C . ALA A 1 286 ? -16.332 12.054 47.535 1.00 61.69 286 ALA A C 1
ATOM 2265 O O . ALA A 1 286 ? -16.446 13.230 47.867 1.00 61.69 286 ALA A O 1
ATOM 2266 N N . GLU A 1 287 ? -16.883 11.578 46.410 1.00 59.62 287 GLU A N 1
ATOM 2267 C CA . GLU A 1 287 ? -17.633 12.397 45.439 1.00 59.62 287 GLU A CA 1
ATOM 2268 C C . GLU A 1 287 ? -19.160 12.200 45.508 1.00 59.62 287 GLU A C 1
ATOM 2270 O O . GLU A 1 287 ? -19.878 12.764 44.687 1.00 59.62 287 GLU A O 1
ATOM 2275 N N . LEU A 1 288 ? -19.693 11.482 46.511 1.00 61.78 288 LEU A N 1
ATOM 2276 C CA . LEU A 1 288 ? -21.153 11.349 46.686 1.00 61.78 288 LEU A CA 1
ATOM 2277 C C . LEU A 1 288 ? -21.877 12.699 46.874 1.00 61.78 288 LEU A C 1
ATOM 2279 O O . LEU A 1 288 ? -23.078 12.781 46.623 1.00 61.78 288 LEU A O 1
ATOM 2283 N N . ASP A 1 289 ? -21.160 13.751 47.278 1.00 58.16 289 ASP A N 1
ATOM 2284 C CA . ASP A 1 289 ? -21.735 15.069 47.570 1.00 58.16 289 ASP A CA 1
ATOM 2285 C C . ASP A 1 289 ? -21.870 15.988 46.333 1.00 58.16 289 ASP A C 1
ATOM 2287 O O . ASP A 1 289 ? -22.520 17.033 46.419 1.00 58.16 289 ASP A O 1
ATOM 2291 N N . LEU A 1 290 ? -21.293 15.629 45.174 1.00 69.56 290 LEU A N 1
ATOM 2292 C CA . LEU A 1 290 ? -21.352 16.428 43.939 1.00 69.56 290 LEU A CA 1
ATOM 2293 C C . LEU A 1 290 ? -21.850 15.581 42.754 1.00 69.56 290 LEU A C 1
ATOM 2295 O O . LEU A 1 290 ? -21.078 14.801 42.198 1.00 69.56 290 LEU A O 1
ATOM 2299 N N . PRO A 1 291 ? -23.111 15.748 42.310 1.00 81.00 291 PRO A N 1
ATOM 2300 C CA . PRO A 1 291 ? -23.637 14.968 41.198 1.00 81.00 291 PRO A CA 1
ATOM 2301 C C . PRO A 1 291 ? -22.923 15.332 39.892 1.00 81.00 291 PRO A C 1
ATOM 2303 O O . PRO A 1 291 ? -22.803 16.509 39.540 1.00 81.00 291 PRO A O 1
ATOM 2306 N N . LEU A 1 292 ? -22.480 14.317 39.150 1.00 90.62 292 LEU A N 1
ATOM 2307 C CA . LEU A 1 292 ? -21.926 14.504 37.813 1.00 90.62 292 LEU A CA 1
ATOM 2308 C C . LEU A 1 292 ? -23.048 14.801 36.813 1.00 90.62 292 LEU A C 1
ATOM 2310 O O . LEU A 1 292 ? -24.143 14.229 36.865 1.00 90.62 292 LEU A O 1
ATOM 2314 N N . GLU A 1 293 ? -22.774 15.686 35.864 1.00 93.25 293 GLU A N 1
ATOM 2315 C CA . GLU A 1 293 ? -23.743 16.101 34.847 1.00 93.25 293 GLU A CA 1
ATOM 2316 C C . GLU A 1 293 ? -23.407 15.529 33.464 1.00 93.25 293 GLU A C 1
ATOM 2318 O O . GLU A 1 293 ? -22.275 15.125 33.204 1.00 93.25 293 GLU A O 1
ATOM 2323 N N . GLU A 1 294 ? -24.385 15.554 32.548 1.00 94.62 294 GLU A N 1
ATOM 2324 C CA . GLU A 1 294 ? -24.173 15.228 31.128 1.00 94.62 294 GLU A CA 1
ATOM 2325 C C . GLU A 1 294 ? -22.921 15.931 30.595 1.00 94.62 294 GLU A C 1
ATOM 2327 O O . GLU A 1 294 ? -22.764 17.150 30.728 1.00 94.62 294 GLU A O 1
ATOM 2332 N N . GLY A 1 295 ? -22.041 15.159 29.964 1.00 95.38 295 GLY A N 1
ATOM 2333 C CA . GLY A 1 295 ? -20.851 15.685 29.316 1.00 95.38 295 GLY A CA 1
ATOM 2334 C C . GLY A 1 295 ? -19.695 16.043 30.244 1.00 95.38 295 GLY A C 1
ATOM 2335 O O . GLY A 1 295 ? -18.682 16.519 29.728 1.00 95.38 295 GLY A O 1
ATOM 2336 N N . ASP A 1 296 ? -19.811 15.823 31.559 1.00 95.94 296 ASP A N 1
ATOM 2337 C CA . ASP A 1 296 ? -18.668 15.904 32.471 1.00 95.94 296 ASP A CA 1
ATOM 2338 C C . ASP A 1 296 ? -17.608 14.859 32.091 1.00 95.94 296 ASP A C 1
ATOM 2340 O O . ASP A 1 296 ? -17.912 13.698 31.797 1.00 95.94 296 ASP A O 1
ATOM 2344 N N . ILE A 1 297 ? -16.343 15.283 32.114 1.00 95.81 297 ILE A N 1
ATOM 2345 C CA . ILE A 1 297 ? -15.196 14.399 31.900 1.00 95.81 297 ILE A CA 1
ATOM 2346 C C . ILE A 1 297 ? -14.793 13.740 33.218 1.00 95.81 297 ILE A C 1
ATOM 2348 O O . ILE A 1 297 ? -14.509 14.422 34.205 1.00 95.81 297 ILE A O 1
ATOM 2352 N N . VAL A 1 298 ? -14.708 12.414 33.208 1.00 94.56 298 VAL A N 1
ATOM 2353 C CA . VAL A 1 298 ? -14.280 11.600 34.351 1.00 94.56 298 VAL A CA 1
ATOM 2354 C C . VAL A 1 298 ? -12.997 10.847 34.042 1.00 94.56 298 VAL A C 1
ATOM 2356 O O . VAL A 1 298 ? -12.738 10.491 32.894 1.00 94.56 298 VAL A O 1
ATOM 2359 N N . GLY A 1 299 ? -12.185 10.608 35.065 1.00 92.88 299 GLY A N 1
ATOM 2360 C CA . GLY A 1 299 ? -11.049 9.695 35.018 1.00 92.88 299 GLY A CA 1
ATOM 2361 C C . GLY A 1 299 ? -11.422 8.331 35.581 1.00 92.88 299 GLY A C 1
ATOM 2362 O O . GLY A 1 299 ? -12.301 8.227 36.434 1.00 92.88 299 GLY A O 1
ATOM 2363 N N . PHE A 1 300 ? -10.736 7.289 35.122 1.00 92.38 300 PHE A N 1
ATOM 2364 C CA . PHE A 1 300 ? -10.831 5.951 35.697 1.00 92.38 300 PHE A CA 1
ATOM 2365 C C . PHE A 1 300 ? -9.599 5.663 36.549 1.00 92.38 300 PHE A C 1
ATOM 2367 O O . PHE A 1 300 ? -8.458 5.779 36.083 1.00 92.38 300 PHE A O 1
ATOM 2374 N N . PHE A 1 301 ? -9.847 5.229 37.777 1.00 90.94 301 PHE A N 1
ATOM 2375 C CA . PHE A 1 301 ? -8.843 5.036 38.811 1.00 90.94 301 PHE A CA 1
ATOM 2376 C C . PHE A 1 301 ? -8.943 3.628 39.385 1.00 90.94 301 PHE A C 1
ATOM 2378 O O . PHE A 1 301 ? -10.018 3.030 39.446 1.00 90.94 301 PHE A O 1
ATOM 2385 N N . GLU A 1 302 ? -7.807 3.076 39.796 1.00 88.38 302 GLU A N 1
ATOM 2386 C CA . GLU A 1 302 ? -7.759 1.792 40.490 1.00 88.38 302 GLU A CA 1
ATOM 2387 C C . GLU A 1 302 ? -7.856 2.030 41.997 1.00 88.38 302 GLU A C 1
ATOM 2389 O O . GLU A 1 302 ? -7.067 2.781 42.571 1.00 88.38 302 GLU A O 1
ATOM 2394 N N . GLY A 1 303 ? -8.865 1.432 42.628 1.00 81.88 303 GLY A N 1
ATOM 2395 C CA . GLY A 1 303 ? -9.047 1.465 44.071 1.00 81.88 303 GLY A CA 1
ATOM 2396 C C . GLY A 1 303 ? -8.050 0.557 44.802 1.00 81.88 303 GLY A C 1
ATOM 2397 O O . GLY A 1 303 ? -7.426 -0.309 44.186 1.00 81.88 303 GLY A O 1
ATOM 2398 N N . PRO A 1 304 ? -7.922 0.692 46.135 1.00 78.12 304 PRO A N 1
ATOM 2399 C CA . PRO A 1 304 ? -7.055 -0.167 46.950 1.00 78.12 304 PRO A CA 1
ATOM 2400 C C . PRO A 1 304 ? -7.410 -1.661 46.874 1.00 78.12 304 PRO A C 1
ATOM 2402 O O . PRO A 1 304 ? -6.582 -2.515 47.167 1.00 78.12 304 PRO A O 1
ATOM 2405 N N . ASP A 1 305 ? -8.651 -1.972 46.502 1.00 79.06 305 ASP A N 1
ATOM 2406 C CA . ASP A 1 305 ? -9.190 -3.318 46.311 1.00 79.06 305 ASP A CA 1
ATOM 2407 C C . ASP A 1 305 ? -8.984 -3.861 44.882 1.00 79.06 305 ASP A C 1
ATOM 2409 O O . ASP A 1 305 ? -9.529 -4.911 44.540 1.00 79.06 305 ASP A O 1
ATOM 2413 N N . GLY A 1 306 ? -8.237 -3.141 44.037 1.00 79.12 306 GLY A N 1
ATOM 2414 C CA . GLY A 1 306 ? -8.019 -3.466 42.625 1.00 79.12 306 GLY A CA 1
ATOM 2415 C C . GLY A 1 306 ? -9.236 -3.202 41.732 1.00 79.12 306 GLY A C 1
ATOM 2416 O O . GLY A 1 306 ? -9.204 -3.511 40.540 1.00 79.12 306 GLY A O 1
ATOM 2417 N N . LYS A 1 307 ? -10.332 -2.643 42.268 1.00 84.25 307 LYS A N 1
ATOM 2418 C CA . LYS A 1 307 ? -11.533 -2.339 41.479 1.00 84.25 307 LYS A CA 1
ATOM 2419 C C . LYS A 1 307 ? -11.452 -0.949 40.875 1.00 84.25 307 LYS A C 1
ATOM 2421 O O . LYS A 1 307 ? -10.996 0.006 41.499 1.00 84.25 307 LYS A O 1
ATOM 2426 N N . THR A 1 308 ? -11.943 -0.824 39.649 1.00 88.31 308 THR A N 1
ATOM 2427 C CA . THR A 1 308 ? -12.020 0.469 38.973 1.00 88.31 308 THR A CA 1
ATOM 2428 C C . THR A 1 308 ? -13.175 1.296 39.520 1.00 88.31 308 THR A C 1
ATOM 2430 O O . THR A 1 308 ? -14.304 0.808 39.606 1.00 88.31 308 THR A O 1
ATOM 2433 N N . HIS A 1 309 ? -12.888 2.553 39.831 1.00 90.81 309 HIS A N 1
ATOM 2434 C CA . HIS A 1 309 ? -13.876 3.579 40.129 1.00 90.81 309 HIS A CA 1
ATOM 2435 C C . HIS A 1 309 ? -13.642 4.798 39.237 1.00 90.81 309 HIS A C 1
ATOM 2437 O O . HIS A 1 309 ? -12.580 4.940 38.621 1.00 90.81 309 HIS A O 1
ATOM 2443 N N . ILE A 1 310 ? -14.654 5.647 39.141 1.00 92.19 310 ILE A N 1
ATOM 2444 C CA . ILE A 1 310 ? -14.612 6.890 38.384 1.00 92.19 310 ILE A CA 1
ATOM 2445 C C . ILE A 1 310 ? -14.665 8.087 39.329 1.00 92.19 310 ILE A C 1
ATOM 2447 O O . ILE A 1 310 ? -15.304 8.039 40.381 1.00 92.19 310 ILE A O 1
ATOM 2451 N N . GLU A 1 311 ? -13.976 9.150 38.931 1.00 91.44 311 GLU A N 1
ATOM 2452 C CA . GLU A 1 311 ? -14.027 10.459 39.588 1.00 91.44 311 GLU A CA 1
ATOM 2453 C C . GLU A 1 311 ? -14.029 11.559 38.536 1.00 91.44 311 GLU A C 1
ATOM 2455 O O . GLU A 1 311 ? -13.506 11.362 37.429 1.00 91.44 311 GLU A O 1
ATOM 2460 N N . LYS A 1 312 ? -14.540 12.745 38.875 1.00 92.19 312 LYS A N 1
ATOM 2461 C CA . LYS A 1 312 ? -14.410 13.913 38.001 1.00 92.19 312 LYS A CA 1
ATOM 2462 C C . LYS A 1 312 ? -12.936 14.175 37.705 1.00 92.19 312 LYS A C 1
ATOM 2464 O O . LYS A 1 312 ? -12.102 14.257 38.606 1.00 92.19 312 LYS A O 1
ATOM 2469 N N . LEU A 1 313 ? -12.588 14.313 36.426 1.00 91.38 313 LEU A N 1
ATOM 2470 C CA . LEU A 1 313 ? -11.200 14.551 36.050 1.00 91.38 313 LEU A CA 1
ATOM 2471 C C . LEU A 1 313 ? -10.824 15.993 36.406 1.00 91.38 313 LEU A C 1
ATOM 2473 O O . LEU 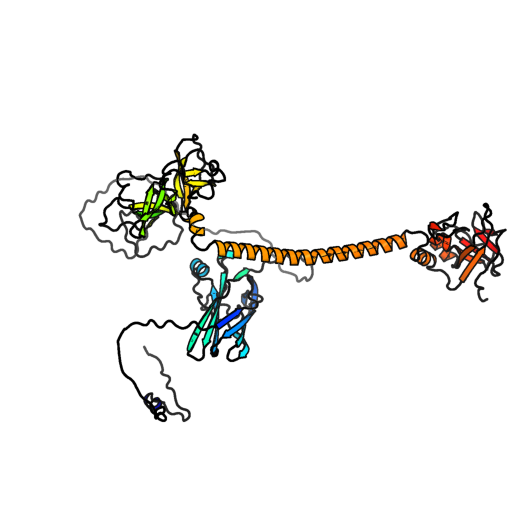A 1 313 ? -11.470 16.940 35.965 1.00 91.38 313 LEU A O 1
ATOM 2477 N N . THR A 1 314 ? -9.775 16.164 37.196 1.00 89.56 314 THR A N 1
ATOM 2478 C CA . THR A 1 314 ? -9.254 17.446 37.670 1.00 89.56 314 THR A CA 1
ATOM 2479 C C . THR A 1 314 ? -7.766 17.540 37.369 1.00 89.56 314 THR A C 1
ATOM 2481 O O . THR A 1 314 ? -7.094 16.530 37.161 1.00 89.56 314 THR A O 1
ATOM 2484 N N . GLN A 1 315 ? -7.208 18.747 37.439 1.00 86.00 315 GLN A N 1
ATOM 2485 C CA . GLN A 1 315 ? -5.761 18.948 37.325 1.00 86.00 315 GLN A CA 1
ATOM 2486 C C . GLN A 1 315 ? -4.957 18.100 38.332 1.00 86.00 315 GLN A C 1
ATOM 2488 O O . GLN A 1 315 ? -3.826 17.706 38.055 1.00 86.00 315 GLN A O 1
ATOM 2493 N N . ILE A 1 316 ? -5.540 17.805 39.500 1.00 86.06 316 ILE A N 1
ATOM 2494 C CA . ILE A 1 316 ? -4.870 17.112 40.607 1.00 86.06 316 ILE A CA 1
ATOM 2495 C C . ILE A 1 316 ? -4.910 15.592 40.428 1.00 86.06 316 ILE A C 1
ATOM 2497 O O . ILE A 1 316 ? -3.969 14.918 40.832 1.00 86.06 316 ILE A O 1
ATOM 2501 N N . ASN A 1 317 ? -5.970 15.023 39.847 1.00 87.69 317 ASN A N 1
ATOM 2502 C CA . ASN A 1 317 ? -6.075 13.569 39.674 1.00 87.69 317 ASN A CA 1
ATOM 2503 C C . ASN A 1 317 ? -5.746 13.097 38.248 1.00 87.69 317 ASN A C 1
ATOM 2505 O O . ASN A 1 317 ? -5.466 11.915 38.070 1.00 87.69 317 ASN A O 1
ATOM 2509 N N . ALA A 1 318 ? -5.671 13.990 37.253 1.00 85.38 318 ALA A N 1
ATOM 2510 C CA . ALA A 1 318 ? -5.473 13.609 35.854 1.00 85.38 318 ALA A CA 1
ATOM 2511 C C . ALA A 1 318 ? -4.227 12.745 35.604 1.00 85.38 318 ALA A C 1
ATOM 2513 O O . ALA A 1 318 ? -4.275 11.837 34.782 1.00 85.38 318 ALA A O 1
ATOM 2514 N N . PHE A 1 319 ? -3.134 12.963 36.343 1.00 82.88 319 PHE A N 1
ATOM 2515 C CA . PHE A 1 319 ? -1.907 12.170 36.195 1.00 82.88 319 PHE A CA 1
ATOM 2516 C C . PHE A 1 319 ? -2.010 10.738 36.749 1.00 82.88 319 PHE A C 1
ATOM 2518 O O . PHE A 1 319 ? -1.155 9.909 36.449 1.00 82.88 319 PHE A O 1
ATOM 2525 N N . LYS A 1 320 ? -3.018 10.448 37.583 1.00 86.19 320 LYS A N 1
ATOM 2526 C CA . LYS A 1 320 ? -3.289 9.107 38.132 1.00 86.19 320 LYS A CA 1
ATOM 2527 C C . LYS A 1 320 ? -4.355 8.354 37.337 1.00 86.19 320 LYS A C 1
ATOM 2529 O O . LYS A 1 320 ? -4.540 7.158 37.560 1.00 86.19 320 LYS A O 1
ATOM 2534 N N . ALA A 1 321 ? -5.087 9.048 36.468 1.00 88.00 321 ALA A N 1
ATOM 2535 C CA . ALA A 1 321 ? -6.149 8.450 35.678 1.00 88.00 321 ALA A CA 1
ATOM 2536 C C . ALA A 1 321 ? -5.542 7.539 34.606 1.00 88.00 321 ALA A C 1
ATOM 2538 O O . ALA A 1 321 ? -4.680 7.961 33.838 1.00 88.00 321 ALA A O 1
ATOM 2539 N N . LYS A 1 322 ? -6.016 6.294 34.516 1.00 87.75 322 LYS A N 1
ATOM 2540 C CA . LYS A 1 322 ? -5.559 5.353 33.475 1.00 87.75 322 LYS A CA 1
ATOM 2541 C C . LYS A 1 322 ? -6.162 5.666 32.105 1.00 87.75 322 LYS A C 1
ATOM 2543 O O . LYS A 1 322 ? -5.606 5.321 31.067 1.00 87.75 322 LYS A O 1
ATOM 2548 N N . MET A 1 323 ? -7.338 6.279 32.119 1.00 90.25 323 MET A N 1
ATOM 2549 C CA . MET A 1 323 ? -8.172 6.582 30.962 1.00 90.25 323 MET A CA 1
ATOM 2550 C C . MET A 1 323 ? -9.208 7.631 31.376 1.00 90.25 323 MET A C 1
ATOM 2552 O O . MET A 1 323 ? -9.439 7.842 32.570 1.00 90.25 323 MET A O 1
ATOM 2556 N N . ALA A 1 324 ? -9.832 8.273 30.393 1.00 92.94 324 ALA A N 1
ATOM 2557 C CA . ALA A 1 324 ? -10.890 9.255 30.607 1.00 92.94 324 ALA A CA 1
ATOM 2558 C C . ALA A 1 324 ? -12.179 8.864 29.873 1.00 92.94 324 ALA A C 1
ATOM 2560 O O . ALA A 1 324 ? -12.147 8.236 28.812 1.00 92.94 324 ALA A O 1
ATOM 2561 N N . GLY A 1 325 ? -13.318 9.240 30.437 1.00 94.50 325 GLY A N 1
ATOM 2562 C CA . GLY A 1 325 ? -14.643 8.989 29.884 1.00 94.50 325 GLY A CA 1
ATOM 2563 C C . GLY A 1 325 ? -15.539 10.210 29.987 1.00 94.50 325 GLY A C 1
ATOM 2564 O O . GLY A 1 325 ? -15.162 11.231 30.561 1.00 94.50 325 GLY A O 1
ATOM 2565 N N . VAL A 1 326 ? -16.728 10.092 29.404 1.00 96.81 326 VAL A N 1
ATOM 2566 C CA . VAL A 1 326 ? -17.736 11.154 29.389 1.00 96.81 326 VAL A CA 1
ATOM 2567 C C . VAL A 1 326 ? -19.012 10.631 30.020 1.00 96.81 326 VAL A C 1
ATOM 2569 O O . VAL A 1 326 ? -19.496 9.563 29.641 1.00 96.81 326 VAL A O 1
ATOM 2572 N N . ILE A 1 327 ? -19.561 11.391 30.958 1.00 96.31 327 ILE A N 1
ATOM 2573 C CA . ILE A 1 327 ? -20.835 11.074 31.597 1.00 96.31 327 ILE A CA 1
ATOM 2574 C C . ILE A 1 327 ? -21.979 11.198 30.593 1.00 96.31 327 ILE A C 1
ATOM 2576 O O . ILE A 1 327 ? -22.089 12.206 29.891 1.00 96.31 327 ILE A O 1
ATOM 2580 N N . SER A 1 328 ? -22.826 10.167 30.548 1.00 95.06 328 SER A N 1
ATOM 2581 C CA . SER A 1 328 ? -24.024 10.124 29.712 1.00 95.06 328 SER A CA 1
ATOM 2582 C C . SER A 1 328 ? -25.298 10.058 30.556 1.00 95.06 328 SER A C 1
ATOM 2584 O O . SER A 1 328 ? -25.405 9.366 31.565 1.00 95.06 328 SER A O 1
ATOM 2586 N N . ARG A 1 329 ? -26.289 10.810 30.107 1.00 92.50 329 ARG A N 1
ATOM 2587 C CA . ARG A 1 329 ? -27.695 10.891 30.513 1.00 92.50 329 ARG A CA 1
ATOM 2588 C C . ARG A 1 329 ? -28.593 10.635 29.301 1.00 92.50 329 ARG A C 1
ATOM 2590 O O . ARG A 1 329 ? -29.816 10.626 29.421 1.00 92.50 329 ARG A O 1
ATOM 2597 N N . SER A 1 330 ? -27.984 10.484 28.124 1.00 88.06 330 SER A N 1
ATOM 2598 C CA . SER A 1 330 ? -28.643 10.310 26.834 1.00 88.06 330 SER A CA 1
ATOM 2599 C C . SER A 1 330 ? -28.431 8.920 26.221 1.00 88.06 330 SER A C 1
ATOM 2601 O O . SER A 1 330 ? -28.945 8.685 25.124 1.00 88.06 330 SER A O 1
ATOM 2603 N N . ALA A 1 331 ? -27.799 8.002 26.968 1.00 90.00 331 ALA A N 1
ATOM 2604 C CA . ALA A 1 331 ? -27.501 6.629 26.575 1.00 90.00 331 ALA A CA 1
ATOM 2605 C C . ALA A 1 331 ? -28.668 5.931 25.875 1.00 90.00 331 ALA A C 1
ATOM 2607 O O . ALA A 1 331 ? -29.812 5.925 26.343 1.00 90.00 331 ALA A O 1
ATOM 2608 N N . TYR A 1 332 ? -28.364 5.320 24.733 1.00 88.12 332 TYR A N 1
ATOM 2609 C CA . TYR A 1 332 ? -29.304 4.462 24.025 1.00 88.12 332 TYR A CA 1
ATOM 2610 C C . TYR A 1 332 ? -29.329 3.046 24.610 1.00 88.12 332 TYR A C 1
ATOM 2612 O O . TYR A 1 332 ? -30.398 2.454 24.752 1.00 88.12 332 TYR A O 1
ATOM 2620 N N . LEU A 1 333 ? -28.154 2.511 24.949 1.00 87.44 333 LEU A N 1
ATOM 2621 C CA . LEU A 1 333 ? -28.005 1.217 25.608 1.00 87.44 333 LEU A CA 1
ATOM 2622 C C . LEU A 1 333 ? -27.191 1.386 26.883 1.00 87.44 333 LEU A C 1
ATOM 2624 O O . LEU A 1 333 ? -26.058 1.864 26.836 1.00 87.44 333 LEU A O 1
ATOM 2628 N N . GLU A 1 334 ? -27.764 0.944 27.996 1.00 90.00 334 GLU A N 1
ATOM 2629 C CA . GLU A 1 334 ? -27.090 0.877 29.286 1.00 90.00 334 GLU A CA 1
ATOM 2630 C C . GLU A 1 334 ? -26.694 -0.565 29.588 1.00 90.00 334 GLU A C 1
ATOM 2632 O O . GLU A 1 334 ? -27.492 -1.492 29.436 1.00 90.00 334 GLU A O 1
ATOM 2637 N N . ALA A 1 335 ? -25.454 -0.761 30.016 1.00 85.69 335 ALA A N 1
ATOM 2638 C CA . ALA A 1 335 ? -24.943 -2.055 30.429 1.00 85.69 335 ALA A CA 1
ATOM 2639 C C . ALA A 1 335 ? -24.484 -2.021 31.888 1.00 85.69 335 ALA A C 1
ATOM 2641 O O . ALA A 1 335 ? -24.065 -0.983 32.406 1.00 85.69 335 ALA A O 1
ATOM 2642 N N . LYS A 1 336 ? -24.514 -3.198 32.529 1.00 85.38 336 LYS A N 1
ATOM 2643 C CA . LYS A 1 336 ? -24.103 -3.397 33.928 1.00 85.38 336 LYS A CA 1
ATOM 2644 C C . LYS A 1 336 ? -24.937 -2.579 34.930 1.00 85.38 336 LYS A C 1
ATOM 2646 O O . LYS A 1 336 ? -24.416 -2.146 35.948 1.00 85.38 336 LYS A O 1
ATOM 2651 N N . THR A 1 337 ? -26.219 -2.369 34.641 1.00 80.31 337 THR A N 1
ATOM 2652 C CA . THR A 1 337 ? -27.148 -1.722 35.575 1.00 80.31 337 THR A CA 1
ATOM 2653 C C . THR A 1 337 ? -27.110 -2.440 36.936 1.00 80.31 337 THR A C 1
ATOM 2655 O O . THR A 1 337 ? -27.184 -3.675 36.944 1.00 80.31 337 THR A O 1
ATOM 2658 N N . PRO A 1 338 ? -26.972 -1.711 38.060 1.00 76.31 338 PRO A N 1
ATOM 2659 C CA . PRO A 1 338 ? -26.974 -2.291 39.403 1.00 76.31 338 PRO A CA 1
ATOM 2660 C C . PRO A 1 338 ? -28.213 -3.157 39.643 1.00 76.31 338 PRO A C 1
ATOM 2662 O O . PRO A 1 338 ? -29.308 -2.823 39.181 1.00 76.31 338 PRO A O 1
ATOM 2665 N N . ALA A 1 339 ? -28.045 -4.275 40.350 1.00 72.12 339 ALA A N 1
ATOM 2666 C CA . ALA A 1 339 ? -29.154 -5.177 40.652 1.00 72.12 339 ALA A CA 1
ATOM 2667 C C . ALA A 1 339 ? -30.148 -4.530 41.634 1.00 72.12 339 ALA A C 1
ATOM 2669 O O . ALA A 1 339 ? -29.765 -3.718 42.482 1.00 72.12 339 ALA A O 1
ATOM 2670 N N . ASP A 1 340 ? -31.422 -4.928 41.558 1.00 58.12 340 ASP A N 1
ATOM 2671 C CA . ASP A 1 340 ? -32.454 -4.479 42.494 1.00 58.12 340 ASP A CA 1
ATOM 2672 C C . ASP A 1 340 ? -32.056 -4.840 43.940 1.00 58.12 340 ASP A C 1
ATOM 2674 O O . ASP A 1 340 ? -32.080 -6.007 44.332 1.00 58.12 340 ASP A O 1
ATOM 2678 N N . GLY A 1 341 ? -31.662 -3.834 44.732 1.00 56.53 341 GLY A N 1
ATOM 2679 C CA . GLY A 1 341 ? -31.227 -3.987 46.128 1.00 56.53 341 GLY A CA 1
ATOM 2680 C C . GLY A 1 341 ? -29.836 -3.428 46.450 1.00 56.53 341 GLY A C 1
ATOM 2681 O O . GLY A 1 341 ? -29.512 -3.293 47.628 1.00 56.53 341 GLY A O 1
ATOM 2682 N N . GLU A 1 342 ? -29.028 -3.065 45.449 1.00 63.41 342 GLU A N 1
ATOM 2683 C CA . GLU A 1 342 ? -27.785 -2.311 45.674 1.00 63.41 342 GLU A CA 1
ATOM 2684 C C . GLU A 1 342 ? -28.088 -0.834 46.012 1.00 63.41 342 GLU A C 1
ATOM 2686 O O . GLU A 1 342 ? -29.085 -0.268 45.552 1.00 63.41 342 GLU A O 1
ATOM 2691 N N . GLU A 1 343 ? -27.258 -0.201 46.855 1.00 61.19 343 GLU A N 1
ATOM 2692 C CA . GLU A 1 343 ? -27.430 1.207 47.247 1.00 61.19 343 GLU A CA 1
ATOM 2693 C C . GLU A 1 343 ? -27.430 2.120 46.010 1.00 61.19 343 GLU A C 1
ATOM 2695 O O . GLU A 1 343 ? -26.425 2.272 45.310 1.00 61.19 343 GLU A O 1
ATOM 2700 N N . LYS A 1 344 ? -28.583 2.745 45.738 1.00 61.44 344 LYS A N 1
ATOM 2701 C CA . LYS A 1 344 ? -28.743 3.713 44.648 1.00 61.44 344 LYS A CA 1
ATOM 2702 C C . LYS A 1 344 ? -27.827 4.917 44.889 1.00 61.44 344 LYS A C 1
ATOM 2704 O O . LYS A 1 344 ? -27.873 5.510 45.961 1.00 61.44 344 LYS A O 1
ATOM 2709 N N . GLY A 1 345 ? -27.058 5.303 43.870 1.00 66.75 345 GLY A N 1
ATOM 2710 C CA . GLY A 1 345 ? -26.171 6.475 43.909 1.00 66.75 345 GLY A CA 1
ATOM 2711 C C . GLY A 1 345 ? -24.683 6.164 44.087 1.00 66.75 345 GLY A C 1
ATOM 2712 O O . GLY A 1 345 ? -23.889 7.091 44.192 1.00 66.75 345 GLY A O 1
ATOM 2713 N N . LEU A 1 346 ? -24.293 4.885 44.102 1.00 79.06 346 LEU A N 1
ATOM 2714 C CA . LEU A 1 346 ? -22.881 4.482 44.117 1.00 79.06 346 LEU A CA 1
ATOM 2715 C C . LEU A 1 346 ? -22.263 4.331 42.726 1.00 79.06 346 LEU A C 1
ATOM 2717 O O . LEU A 1 346 ? -21.041 4.247 42.632 1.00 79.06 346 LEU A O 1
ATOM 2721 N N . ASP A 1 347 ? -23.081 4.312 41.676 1.00 87.19 347 ASP A N 1
ATOM 2722 C CA . ASP A 1 347 ? -22.655 4.112 40.296 1.00 87.19 347 ASP A CA 1
ATOM 2723 C C . ASP A 1 347 ? -23.147 5.268 39.419 1.00 87.19 347 ASP A C 1
ATOM 2725 O O . ASP A 1 347 ? -24.217 5.833 39.660 1.00 87.19 347 ASP A O 1
ATOM 2729 N N . ASP A 1 348 ? -22.375 5.592 38.384 1.00 90.62 348 ASP A N 1
ATOM 2730 C CA . ASP A 1 348 ? -22.751 6.555 37.359 1.00 90.62 348 ASP A CA 1
ATOM 2731 C C . ASP A 1 348 ? -22.461 6.026 35.944 1.00 90.62 348 ASP A C 1
ATOM 2733 O O . ASP A 1 348 ? -21.658 5.111 35.732 1.00 90.62 348 ASP A O 1
ATOM 2737 N N . LEU A 1 349 ? -23.156 6.594 34.966 1.00 92.00 349 LEU A N 1
ATOM 2738 C CA . LEU A 1 349 ? -23.230 6.123 33.598 1.00 92.00 349 LEU A CA 1
ATOM 2739 C C . LEU A 1 349 ? -22.200 6.834 32.713 1.00 92.00 349 LEU A C 1
ATOM 2741 O O . LEU A 1 349 ? -22.300 8.031 32.438 1.00 92.00 349 LEU A O 1
ATOM 2745 N N . VAL A 1 350 ? -21.224 6.075 32.217 1.00 95.06 350 VAL A N 1
ATOM 2746 C CA . VAL A 1 350 ? -20.161 6.587 31.340 1.00 95.06 350 VAL A CA 1
ATOM 2747 C C . VAL A 1 350 ? -20.358 6.063 29.924 1.00 95.06 350 VAL A C 1
ATOM 2749 O O . VAL A 1 350 ? -20.435 4.851 29.710 1.00 95.06 350 VAL A O 1
ATOM 2752 N N . CYS A 1 351 ? -20.400 6.967 28.943 1.00 95.69 351 CYS A N 1
ATOM 2753 C CA . CYS A 1 351 ? -20.421 6.623 27.523 1.00 95.69 351 CYS A CA 1
ATOM 2754 C C . CYS A 1 351 ? -19.120 5.909 27.148 1.00 95.69 351 CYS A C 1
ATOM 2756 O O . CYS A 1 351 ? -18.045 6.502 27.215 1.00 95.69 351 CYS A O 1
ATOM 2758 N N . VAL A 1 352 ? -19.218 4.641 26.743 1.00 93.31 352 VAL A N 1
ATOM 2759 C CA . VAL A 1 352 ? -18.078 3.840 26.279 1.00 93.31 352 VAL A CA 1
ATOM 2760 C C . VAL A 1 352 ? -17.797 4.125 24.812 1.00 93.31 352 VAL A C 1
ATOM 2762 O O . VAL A 1 352 ? -16.636 4.280 24.430 1.00 93.31 352 VAL A O 1
ATOM 2765 N N . ILE A 1 353 ? -18.847 4.195 23.993 1.00 94.06 353 ILE A N 1
ATOM 2766 C CA . ILE A 1 353 ? -18.743 4.534 22.576 1.00 94.06 353 ILE A CA 1
ATOM 2767 C C . ILE A 1 353 ? -20.056 5.107 22.043 1.00 94.06 353 ILE A C 1
ATOM 2769 O O . ILE A 1 353 ? -21.131 4.584 22.332 1.00 94.06 353 ILE A O 1
ATOM 2773 N N . GLY A 1 354 ? -19.957 6.131 21.199 1.00 92.62 354 GLY A N 1
ATOM 2774 C CA . GLY A 1 354 ? -21.067 6.637 20.399 1.00 92.62 354 GLY A CA 1
ATOM 2775 C C . GLY A 1 354 ? -21.281 8.139 20.523 1.00 92.62 354 GLY A C 1
ATOM 2776 O O . GLY A 1 354 ? -20.356 8.886 20.838 1.00 92.62 354 GLY A O 1
ATOM 2777 N N . MET A 1 355 ? -22.488 8.592 20.188 1.00 94.00 355 MET A N 1
ATOM 2778 C CA . MET A 1 355 ? -22.826 10.019 20.135 1.00 94.00 355 MET A CA 1
ATOM 2779 C C . MET A 1 355 ? -23.338 10.516 21.488 1.00 94.00 355 MET A C 1
ATOM 2781 O O . MET A 1 355 ? -24.434 10.138 21.887 1.00 94.00 355 MET A O 1
ATOM 2785 N N . VAL A 1 356 ? -22.584 11.396 22.147 1.00 95.50 356 VAL A N 1
ATOM 2786 C CA . VAL A 1 356 ? -22.922 11.972 23.460 1.00 95.50 356 VAL A CA 1
ATOM 2787 C C . VAL A 1 356 ? -22.614 13.470 23.477 1.00 95.50 356 VAL A C 1
ATOM 2789 O O . VAL A 1 356 ? -21.764 13.952 22.720 1.00 95.50 356 VAL A O 1
ATOM 2792 N N . ASN A 1 357 ? -23.310 14.235 24.317 1.00 95.69 357 ASN A N 1
ATOM 2793 C CA . ASN A 1 357 ? -22.964 15.636 24.526 1.00 95.69 357 ASN A CA 1
ATOM 2794 C C . ASN A 1 357 ? -21.765 15.737 25.465 1.00 95.69 357 ASN A C 1
ATOM 2796 O O . ASN A 1 357 ? -21.769 15.151 26.539 1.00 95.69 357 ASN A O 1
ATOM 2800 N N . VAL A 1 358 ? -20.754 16.508 25.076 1.00 96.81 358 VAL A N 1
ATOM 2801 C CA . VAL A 1 358 ? -19.532 16.711 25.865 1.00 96.81 358 VAL A CA 1
ATOM 2802 C C . VAL A 1 358 ? -19.441 18.172 26.273 1.00 96.81 358 VAL A C 1
ATOM 2804 O O . VAL A 1 358 ? -19.691 19.050 25.447 1.00 96.81 358 VAL A O 1
ATOM 2807 N N . LYS A 1 359 ? -19.058 18.461 27.521 1.00 97.19 359 LYS A N 1
ATOM 2808 C CA . LYS A 1 359 ? -18.728 19.827 27.940 1.00 97.19 359 LYS A CA 1
ATOM 2809 C C . LYS A 1 359 ? -17.386 20.215 27.333 1.00 97.19 359 LYS A C 1
ATOM 2811 O O . LYS A 1 359 ? -16.360 19.659 27.709 1.00 97.19 359 LYS A O 1
ATOM 2816 N N . VAL A 1 360 ? -17.383 21.163 26.401 1.00 96.31 360 VAL A N 1
ATOM 2817 C CA . VAL A 1 360 ? -16.175 21.640 25.716 1.00 96.31 360 VAL A CA 1
ATOM 2818 C C . VAL A 1 360 ? -15.954 23.126 25.992 1.00 96.31 360 VAL A C 1
ATOM 2820 O O . VAL A 1 360 ? -16.895 23.919 25.949 1.00 96.31 360 VAL A O 1
ATOM 2823 N N . LEU A 1 361 ? -14.708 23.499 26.285 1.00 94.88 361 LEU A N 1
ATOM 2824 C CA . LEU A 1 361 ? -14.284 24.871 26.547 1.00 94.88 361 LEU A CA 1
ATOM 2825 C C . LEU A 1 361 ? -13.856 25.582 25.258 1.00 94.88 361 LEU A C 1
ATOM 2827 O O . LEU A 1 361 ? -12.832 25.244 24.652 1.00 94.88 361 LEU A O 1
ATOM 2831 N N . GLY A 1 362 ? -14.566 26.655 24.921 1.00 92.81 362 GLY A N 1
ATOM 2832 C CA . GLY A 1 362 ? -14.271 27.498 23.769 1.00 92.81 362 GLY A CA 1
ATOM 2833 C C . GLY A 1 362 ? -14.916 27.027 22.462 1.00 92.81 362 GLY A C 1
ATOM 2834 O O . GLY A 1 362 ? -15.715 26.089 22.451 1.00 92.81 362 GLY A O 1
ATOM 2835 N N . PRO A 1 363 ? -14.613 27.715 21.348 1.00 94.38 363 PRO A N 1
ATOM 2836 C CA . PRO A 1 363 ? -15.212 27.418 20.054 1.00 94.38 363 PRO A CA 1
ATOM 2837 C C . PRO A 1 363 ? -14.669 26.109 19.473 1.00 94.38 363 PRO A C 1
ATOM 2839 O O . PRO A 1 363 ? -13.481 25.816 19.591 1.00 94.38 363 PRO A O 1
ATOM 2842 N N . VAL A 1 364 ? -15.531 25.362 18.783 1.00 95.00 364 VAL A N 1
ATOM 2843 C CA . VAL A 1 364 ? -15.191 24.076 18.154 1.00 95.00 364 VAL A CA 1
ATOM 2844 C C . VAL A 1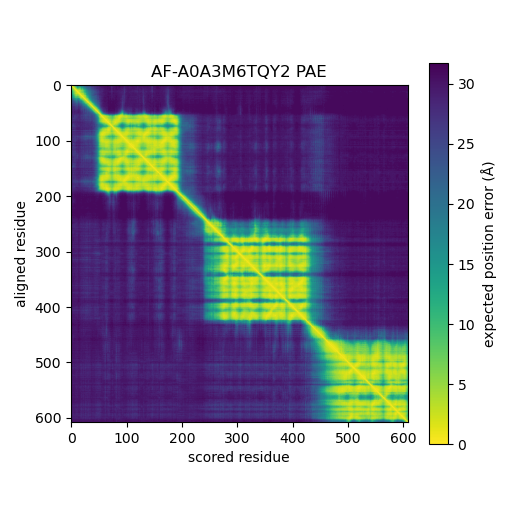 364 ? -15.678 24.009 16.713 1.00 95.00 364 VAL A C 1
ATOM 2846 O O . VAL A 1 364 ? -16.758 24.507 16.371 1.00 95.00 364 VAL A O 1
ATOM 2849 N N . LYS A 1 365 ? -14.894 23.361 15.851 1.00 94.50 365 LYS A N 1
ATOM 2850 C CA . LYS A 1 365 ? -15.279 23.056 14.465 1.00 94.50 365 LYS A CA 1
ATOM 2851 C C . LYS A 1 365 ? -15.903 21.668 14.383 1.00 94.50 365 LYS A C 1
ATOM 2853 O O . LYS A 1 365 ? -15.623 20.830 15.225 1.00 94.50 365 LYS A O 1
ATOM 2858 N N . ASN A 1 366 ? -16.710 21.408 13.356 1.00 95.12 366 ASN A N 1
ATOM 2859 C CA . ASN A 1 366 ? -17.193 20.054 13.070 1.00 95.12 366 ASN A CA 1
ATOM 2860 C C . ASN A 1 366 ? -16.012 19.147 12.662 1.00 95.12 366 ASN A C 1
ATOM 2862 O O . ASN A 1 366 ? -15.191 19.559 11.839 1.00 95.12 366 ASN A O 1
ATOM 2866 N N . GLY A 1 367 ? -15.928 17.942 13.233 1.00 93.69 367 GLY A N 1
ATOM 2867 C CA . GLY A 1 367 ? -14.859 16.970 12.993 1.00 93.69 367 GLY A CA 1
ATOM 2868 C C . GLY A 1 367 ? -13.557 17.267 13.741 1.00 93.69 367 GLY A C 1
ATOM 2869 O O . GLY A 1 367 ? -12.532 16.646 13.466 1.00 93.69 367 GLY A O 1
ATOM 2870 N N . GLU A 1 368 ? -13.562 18.227 14.666 1.00 93.62 368 GLU A N 1
ATOM 2871 C CA . GLU A 1 368 ? -12.384 18.573 15.453 1.00 93.62 368 GLU A CA 1
ATOM 2872 C C . GLU A 1 368 ? -12.202 17.588 16.609 1.00 93.62 368 GLU A C 1
ATOM 2874 O O . GLU A 1 368 ? -13.150 17.245 17.316 1.00 93.62 368 GLU A O 1
ATOM 2879 N N . ARG A 1 369 ? -10.963 17.130 16.814 1.00 94.44 369 ARG A N 1
ATOM 2880 C CA . ARG A 1 369 ? -10.644 16.252 17.942 1.00 94.44 369 ARG A CA 1
ATOM 2881 C C . ARG A 1 369 ? -10.745 17.017 19.254 1.00 94.44 369 ARG A C 1
ATOM 2883 O O . ARG A 1 369 ? -10.293 18.159 19.341 1.00 94.44 369 ARG A O 1
ATOM 2890 N N . ILE A 1 370 ? -11.283 16.357 20.271 1.00 94.38 370 ILE A N 1
ATOM 2891 C CA . ILE A 1 370 ? -11.426 16.904 21.620 1.00 94.38 370 ILE A CA 1
ATOM 2892 C C . ILE A 1 370 ? -10.667 16.047 22.627 1.00 94.38 370 ILE A C 1
ATOM 2894 O O . ILE A 1 370 ? -10.688 14.815 22.573 1.00 94.38 370 ILE A O 1
ATOM 2898 N N . PHE A 1 371 ? -9.989 16.721 23.545 1.00 93.75 371 PHE A N 1
ATOM 2899 C CA . PHE A 1 371 ? -9.140 16.122 24.566 1.00 93.75 371 PHE A CA 1
ATOM 2900 C C . PHE A 1 371 ? -9.654 16.505 25.946 1.00 93.75 371 PHE A C 1
ATOM 2902 O O . PHE A 1 371 ? -10.245 17.570 26.100 1.00 93.75 371 PHE A O 1
ATOM 2909 N N . ALA A 1 372 ? -9.418 15.678 26.958 1.00 92.75 372 ALA A N 1
ATOM 2910 C CA . ALA A 1 372 ? -9.691 16.075 28.330 1.00 92.75 372 ALA A CA 1
ATOM 2911 C C . ALA A 1 372 ? -8.802 17.268 28.717 1.00 92.75 372 ALA A C 1
ATOM 2913 O O . ALA A 1 372 ? -7.599 17.267 28.444 1.00 92.75 372 ALA A O 1
ATOM 2914 N N . SER A 1 373 ? -9.387 18.293 29.336 1.00 89.75 373 SER A N 1
ATOM 2915 C CA . SER A 1 373 ? -8.614 19.414 29.857 1.00 89.75 373 SER A CA 1
ATOM 2916 C C . SER A 1 373 ? -7.847 18.977 31.099 1.00 89.75 373 SER A C 1
ATOM 2918 O O . SER A 1 373 ? -8.410 18.376 32.011 1.00 89.75 373 SER A O 1
ATOM 2920 N N . LEU A 1 374 ? -6.561 19.317 31.145 1.00 82.75 374 LEU A N 1
ATOM 2921 C CA . LEU A 1 374 ? -5.734 19.156 32.342 1.00 82.75 374 LEU A CA 1
ATOM 2922 C C . LEU A 1 374 ? -5.808 20.384 33.263 1.00 82.75 374 LEU A C 1
ATOM 2924 O O . LEU A 1 374 ? -5.308 20.335 34.379 1.00 82.75 374 LEU A O 1
ATOM 2928 N N . GLU A 1 375 ? -6.414 21.480 32.800 1.00 83.31 375 GLU A N 1
ATOM 2929 C CA . GLU A 1 375 ? -6.508 22.749 33.535 1.00 83.31 375 GLU A CA 1
ATOM 2930 C C . GLU A 1 375 ? -7.913 22.971 34.109 1.00 83.31 375 GLU A C 1
ATOM 2932 O O . GLU A 1 375 ? -8.062 23.448 35.232 1.00 83.31 375 GLU A O 1
ATOM 2937 N N . HIS A 1 376 ? -8.955 22.599 33.360 1.00 88.62 376 HIS A N 1
ATOM 2938 C CA . HIS A 1 376 ? -10.349 22.803 33.746 1.00 88.62 376 HIS A CA 1
ATOM 2939 C C . HIS A 1 376 ? -11.028 21.480 34.104 1.00 88.62 376 HIS A C 1
ATOM 2941 O O . HIS A 1 376 ? -11.201 20.606 33.255 1.00 88.62 376 HIS A O 1
ATOM 2947 N N . SER A 1 377 ? -11.461 21.353 35.359 1.00 90.69 377 SER A N 1
ATOM 2948 C CA . SER A 1 377 ? -12.063 20.125 35.878 1.00 90.69 377 SER A CA 1
ATOM 2949 C C . SER A 1 377 ? -13.337 19.720 35.135 1.00 90.69 377 SER A C 1
ATOM 2951 O O . SER A 1 377 ? -14.296 20.488 35.064 1.00 90.69 377 SER A O 1
ATOM 2953 N N . GLY A 1 378 ? -13.374 18.484 34.644 1.00 92.12 378 GLY A N 1
ATOM 2954 C CA . GLY A 1 378 ? -14.540 17.875 34.012 1.00 92.12 378 GLY A CA 1
ATOM 2955 C C . GLY A 1 378 ? -14.910 18.437 32.644 1.00 92.12 378 GLY A C 1
ATOM 2956 O O . GLY A 1 378 ? -16.046 18.253 32.217 1.00 92.12 378 GLY A O 1
ATOM 2957 N N . VAL A 1 379 ? -13.992 19.122 31.960 1.00 94.75 379 VAL A N 1
ATOM 2958 C CA . VAL A 1 379 ? -14.257 19.771 30.669 1.00 94.75 379 VAL A CA 1
ATOM 2959 C C . VAL A 1 379 ? -13.252 19.301 29.618 1.00 94.75 379 VAL A C 1
ATOM 2961 O O . VAL A 1 379 ? -12.096 19.011 29.920 1.00 94.75 379 VAL A O 1
ATOM 2964 N N . ALA A 1 380 ? -13.685 19.225 28.365 1.00 94.88 380 ALA A N 1
ATOM 2965 C CA . ALA A 1 380 ? -12.841 18.943 27.214 1.00 94.88 380 ALA A CA 1
ATOM 2966 C C . ALA A 1 380 ? -12.344 20.229 26.533 1.00 94.88 380 ALA A C 1
ATOM 2968 O O . ALA A 1 380 ? -12.968 21.286 26.609 1.00 94.88 380 ALA A O 1
ATOM 2969 N N . ILE A 1 381 ? -11.234 20.138 25.810 1.00 93.56 381 ILE A N 1
ATOM 2970 C CA . ILE A 1 381 ? -10.671 21.211 24.988 1.00 93.56 381 ILE A CA 1
ATOM 2971 C C . ILE A 1 381 ? -10.496 20.745 23.536 1.00 93.56 381 ILE A C 1
ATOM 2973 O O . ILE A 1 381 ? -10.120 19.593 23.299 1.00 93.56 381 ILE A O 1
ATOM 2977 N N . PRO A 1 382 ? -10.753 21.614 22.545 1.00 93.44 382 PRO A N 1
ATOM 2978 C CA . PRO A 1 382 ? -10.515 21.302 21.142 1.00 93.44 382 PRO A CA 1
ATOM 2979 C C . PRO A 1 382 ? -9.024 21.231 20.809 1.00 93.44 382 PRO A C 1
ATOM 2981 O O . PRO A 1 382 ? -8.193 21.911 21.414 1.00 93.44 382 PRO A O 1
ATOM 2984 N N . GLN A 1 383 ? -8.688 20.457 19.776 1.00 90.19 383 GLN A N 1
ATOM 2985 C CA . GLN A 1 383 ? -7.317 20.298 19.292 1.00 90.19 383 GLN A CA 1
ATOM 2986 C C . GLN A 1 383 ? -6.646 21.635 18.946 1.00 90.19 383 GLN A C 1
ATOM 2988 O O . GLN A 1 383 ? -5.448 21.783 19.169 1.00 90.19 383 GLN A O 1
ATOM 2993 N N . SER A 1 384 ? -7.391 22.613 18.422 1.00 88.31 384 SER A N 1
ATOM 2994 C CA . SER A 1 384 ? -6.873 23.956 18.117 1.00 88.31 384 SER A CA 1
ATOM 2995 C C . SER A 1 384 ? -6.301 24.704 19.326 1.00 88.31 384 SER A C 1
ATOM 2997 O O . SER A 1 384 ? -5.521 25.634 19.138 1.00 88.31 384 SER A O 1
ATOM 2999 N N . ARG A 1 385 ? -6.645 24.292 20.552 1.00 85.56 385 ARG A N 1
ATOM 3000 C CA . ARG A 1 385 ? -6.126 24.857 21.808 1.00 85.56 385 ARG A CA 1
ATOM 3001 C C . ARG A 1 385 ? -4.988 24.054 22.423 1.00 85.56 385 ARG A C 1
ATOM 3003 O O . ARG A 1 385 ? -4.419 24.467 23.429 1.00 85.56 385 ARG A O 1
ATOM 3010 N N . LEU A 1 386 ? -4.654 22.908 21.838 1.00 80.38 386 LEU A N 1
ATOM 3011 C CA . LEU A 1 386 ? -3.622 22.025 22.353 1.00 80.38 386 LEU A CA 1
ATOM 3012 C C . LEU A 1 386 ? -2.242 22.488 21.861 1.00 80.38 386 LEU A C 1
ATOM 3014 O O . LEU A 1 386 ? -1.948 22.458 20.665 1.00 80.38 386 LEU A O 1
ATOM 3018 N N . ASN A 1 387 ? -1.361 22.873 22.784 1.00 65.81 387 ASN A N 1
ATOM 3019 C CA . ASN A 1 387 ? 0.038 23.156 22.463 1.00 65.81 387 ASN A CA 1
ATOM 3020 C C . ASN A 1 387 ? 0.796 21.844 22.194 1.00 65.81 387 ASN A C 1
ATOM 3022 O O . ASN A 1 387 ? 0.663 20.878 22.942 1.00 65.81 387 ASN A O 1
ATOM 3026 N N . GLY A 1 388 ? 1.638 21.804 21.154 1.00 58.38 388 GLY A N 1
ATOM 3027 C CA . GLY A 1 388 ? 2.223 20.563 20.614 1.00 58.38 388 GLY A CA 1
ATOM 3028 C C . GLY A 1 388 ? 3.019 19.667 21.582 1.00 58.38 388 GLY A C 1
ATOM 3029 O O . GLY A 1 388 ? 3.180 18.488 21.287 1.00 58.38 388 GLY A O 1
ATOM 3030 N N . ARG A 1 389 ? 3.487 20.175 22.735 1.00 51.28 389 ARG A N 1
ATOM 3031 C CA . ARG A 1 389 ? 4.131 19.366 23.797 1.00 51.28 389 ARG A CA 1
ATOM 3032 C C . ARG A 1 389 ? 3.142 18.704 24.768 1.00 51.28 389 ARG A C 1
ATOM 3034 O O . ARG A 1 389 ? 3.490 17.696 25.354 1.00 51.28 389 ARG A O 1
ATOM 3041 N N . VAL A 1 390 ? 1.933 19.249 24.922 1.00 57.00 390 VAL A N 1
ATOM 3042 C CA . VAL A 1 390 ? 0.877 18.734 25.824 1.00 57.00 390 VAL A CA 1
ATOM 3043 C C . VAL A 1 390 ? 0.055 17.629 25.140 1.00 57.00 390 VAL A C 1
ATOM 3045 O O . VAL A 1 390 ? -0.631 16.847 25.787 1.00 57.00 390 VAL A O 1
ATOM 3048 N N . ALA A 1 391 ? 0.166 17.516 23.812 1.00 57.81 391 ALA A N 1
ATOM 3049 C CA . ALA A 1 391 ? -0.586 16.562 23.004 1.00 57.81 391 ALA A CA 1
ATOM 3050 C C . ALA A 1 391 ? -0.248 15.083 23.248 1.00 57.81 391 ALA A C 1
ATOM 3052 O O . ALA A 1 391 ? -1.083 14.234 22.948 1.00 57.81 391 ALA A O 1
ATOM 3053 N N . SER A 1 392 ? 0.951 14.762 23.748 1.00 60.88 392 SER A N 1
ATOM 3054 C CA . SER A 1 392 ? 1.353 13.374 24.027 1.00 60.88 392 SER A CA 1
ATOM 3055 C C . SER A 1 392 ? 0.716 12.800 25.291 1.00 60.88 392 SER A C 1
ATOM 3057 O O . SER A 1 392 ? 0.554 11.585 25.384 1.00 60.88 392 SER A O 1
ATOM 3059 N N . ASP A 1 393 ? 0.340 13.672 26.229 1.00 67.81 393 ASP A N 1
ATOM 3060 C CA . ASP A 1 393 ? -0.059 13.287 27.587 1.00 67.81 393 ASP A CA 1
ATOM 3061 C C . ASP A 1 393 ? -1.556 13.541 27.841 1.00 67.81 393 ASP A C 1
ATOM 3063 O O . ASP A 1 393 ? -2.095 13.158 28.877 1.00 67.81 393 ASP A O 1
ATOM 3067 N N . ALA A 1 394 ? -2.250 14.179 26.894 1.00 80.62 394 ALA A N 1
ATOM 3068 C CA . ALA A 1 394 ? -3.672 14.477 26.990 1.00 80.62 394 ALA A CA 1
ATOM 3069 C C . ALA A 1 394 ? -4.546 13.282 26.565 1.00 80.62 394 ALA A C 1
ATOM 3071 O O . ALA A 1 394 ? -4.299 12.634 25.546 1.00 80.62 394 ALA A O 1
ATOM 3072 N N . PHE A 1 395 ? -5.630 13.038 27.305 1.00 89.31 395 PHE A N 1
ATOM 3073 C CA . PHE A 1 395 ? -6.607 11.993 26.990 1.00 89.31 395 PHE A CA 1
ATOM 3074 C C . PHE A 1 395 ? -7.447 12.392 25.767 1.00 89.31 395 PHE A C 1
ATOM 3076 O O . PHE A 1 395 ? -8.232 13.338 25.842 1.00 89.31 395 PHE A O 1
ATOM 3083 N N . LEU A 1 396 ? -7.313 11.682 24.641 1.00 92.56 396 LEU A N 1
ATOM 3084 C CA . LEU A 1 396 ? -8.169 11.884 23.466 1.00 92.56 396 LEU A CA 1
ATOM 3085 C C . LEU A 1 396 ? -9.555 11.281 23.725 1.00 92.56 396 LEU A C 1
ATOM 3087 O O . LEU A 1 396 ? -9.690 10.075 23.878 1.00 92.56 396 LEU A O 1
ATOM 3091 N N . LEU A 1 397 ? -10.599 12.105 23.740 1.00 94.12 397 LEU A N 1
ATOM 3092 C CA . LEU A 1 397 ? -11.960 11.641 24.036 1.00 94.12 397 LEU A CA 1
ATOM 3093 C C . LEU A 1 397 ? -12.711 11.224 22.767 1.00 94.12 397 LEU A C 1
ATOM 3095 O O . LEU A 1 397 ? -13.494 10.273 22.773 1.00 94.12 397 LEU A O 1
ATOM 3099 N N . GLY A 1 398 ? -12.482 11.944 21.668 1.00 94.25 398 GLY A N 1
ATOM 3100 C CA . GLY A 1 398 ? -13.206 11.729 20.424 1.00 94.25 398 GLY A CA 1
ATOM 3101 C C . GLY A 1 398 ? -13.155 12.925 19.484 1.00 94.25 398 GLY A C 1
ATOM 3102 O O . GLY A 1 398 ? -12.158 13.651 19.436 1.00 94.25 398 GLY A O 1
ATOM 3103 N N . GLN A 1 399 ? -14.237 13.121 18.733 1.00 95.81 399 GLN A N 1
ATOM 3104 C CA . GLN A 1 399 ? -14.381 14.200 17.757 1.00 95.81 399 GLN A CA 1
ATOM 3105 C C . GLN A 1 399 ? -15.772 14.834 17.817 1.00 95.81 399 GLN A C 1
ATOM 3107 O O . GLN A 1 399 ? -16.772 14.148 18.028 1.00 95.81 399 GLN A O 1
ATOM 3112 N N . THR A 1 400 ? -15.848 16.137 17.593 1.00 96.38 400 THR A N 1
ATOM 3113 C CA . THR A 1 400 ? -17.114 16.875 17.511 1.00 96.38 400 THR A CA 1
ATOM 3114 C C . THR A 1 400 ? -17.880 16.529 16.233 1.00 96.38 400 THR A C 1
ATOM 3116 O O . THR A 1 400 ? -17.288 16.284 15.180 1.00 96.38 400 THR A O 1
ATOM 3119 N N . LEU A 1 401 ? -19.211 16.526 16.309 1.00 94.19 401 LEU A N 1
ATOM 3120 C CA . LEU A 1 401 ? -20.111 16.283 15.169 1.00 94.19 401 LEU A CA 1
ATOM 3121 C C . LEU A 1 401 ? -20.819 17.556 14.692 1.00 94.19 401 LEU A C 1
ATOM 3123 O O . LEU A 1 401 ? -21.421 17.582 13.618 1.00 94.19 401 LEU A O 1
ATOM 3127 N N . GLU A 1 402 ? -20.729 18.624 15.479 1.00 93.31 402 GLU A N 1
ATOM 3128 C CA . GLU A 1 402 ? -21.307 19.924 15.175 1.00 93.31 402 GLU A CA 1
ATOM 3129 C C . GLU A 1 402 ? -20.286 21.049 15.356 1.00 93.31 402 GLU A C 1
ATOM 3131 O O . GLU A 1 402 ? -19.248 20.900 16.004 1.00 93.31 402 GLU A O 1
ATOM 3136 N N . ARG A 1 403 ? -20.590 22.201 14.755 1.00 93.19 403 ARG A N 1
ATOM 3137 C CA . ARG A 1 403 ? -19.862 23.443 14.999 1.00 93.19 403 ARG A CA 1
ATOM 3138 C C . ARG A 1 403 ? -20.574 24.218 16.102 1.00 93.19 403 ARG A C 1
ATOM 3140 O O . ARG A 1 403 ? -21.778 24.448 16.005 1.00 93.19 403 ARG A O 1
ATOM 3147 N N . ARG A 1 404 ? -19.821 24.689 17.094 1.00 91.62 404 ARG A N 1
ATOM 3148 C CA . ARG A 1 404 ? -20.321 25.601 18.128 1.00 91.62 404 ARG A CA 1
ATOM 3149 C C . ARG A 1 404 ? -19.365 26.770 18.278 1.00 91.62 404 ARG A C 1
ATOM 3151 O O . ARG A 1 404 ? -18.208 26.590 18.650 1.00 91.62 404 ARG A O 1
ATOM 3158 N N . ASP A 1 405 ? -19.866 27.965 17.993 1.00 90.25 405 ASP A N 1
ATOM 3159 C CA . ASP A 1 405 ? -19.154 29.198 18.304 1.00 90.25 405 ASP A CA 1
ATOM 3160 C C . ASP A 1 405 ? -19.398 29.534 19.790 1.00 90.25 405 ASP A C 1
ATOM 3162 O O . ASP A 1 405 ? -20.532 29.491 20.272 1.00 90.25 405 ASP A O 1
ATOM 3166 N N . ALA A 1 406 ? -18.330 29.825 20.529 1.00 87.81 406 ALA A N 1
ATOM 3167 C CA . ALA A 1 406 ? -18.364 30.155 21.953 1.00 87.81 406 ALA A CA 1
ATOM 3168 C C . ALA A 1 406 ? -17.221 31.121 22.287 1.00 87.81 406 ALA A C 1
ATOM 3170 O O . ALA A 1 406 ? -16.223 31.186 21.559 1.00 87.81 406 ALA A O 1
ATOM 3171 N N . LYS A 1 407 ? -17.351 31.876 23.383 1.00 89.06 407 LYS A N 1
ATOM 3172 C CA . LYS A 1 407 ? -16.241 32.701 23.889 1.00 89.06 407 LYS A CA 1
ATOM 3173 C C . LYS A 1 407 ? -15.113 31.818 24.410 1.00 89.06 407 LYS A C 1
ATOM 3175 O O . LYS A 1 407 ? -15.325 30.668 24.777 1.00 89.06 407 LYS A O 1
ATOM 3180 N N . GLU A 1 408 ? -13.910 32.376 24.515 1.00 83.56 408 GLU A N 1
ATOM 3181 C CA . GLU A 1 408 ? -12.733 31.577 24.848 1.00 83.56 408 GLU A CA 1
ATOM 3182 C C . GLU A 1 408 ? -12.788 30.858 26.205 1.00 83.56 408 GLU A C 1
ATOM 3184 O O . GLU A 1 408 ? -12.190 29.795 26.337 1.00 83.56 408 GLU A O 1
ATOM 3189 N N . HIS A 1 409 ? -13.506 31.386 27.191 1.00 87.62 409 HIS A N 1
ATOM 3190 C CA . HIS A 1 409 ? -13.642 30.773 28.519 1.00 87.62 409 HIS A CA 1
ATOM 3191 C C . HIS A 1 409 ? -15.048 30.22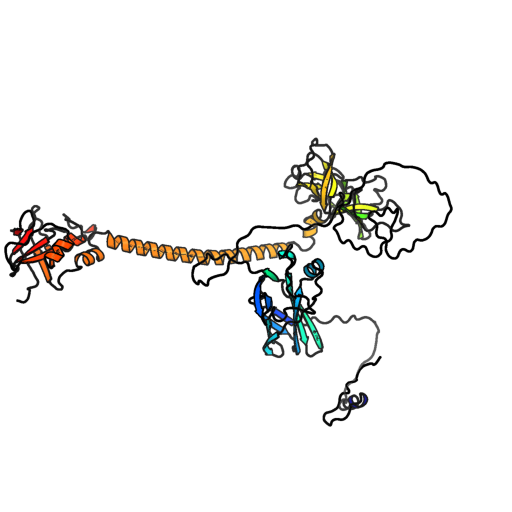0 28.777 1.00 87.62 409 HIS A C 1
ATOM 3193 O O . HIS A 1 409 ? -15.423 29.962 29.916 1.00 87.62 409 HIS A O 1
ATOM 3199 N N . GLU A 1 410 ? -15.855 30.079 27.728 1.00 93.12 410 GLU A N 1
ATOM 3200 C CA . GLU A 1 410 ? -17.223 29.591 27.837 1.00 93.12 410 GLU A CA 1
ATOM 3201 C C . GLU A 1 410 ? -17.272 28.081 27.602 1.00 93.12 410 GLU A C 1
ATOM 3203 O O . GLU A 1 410 ? -16.719 27.576 26.625 1.00 93.12 410 GLU A O 1
ATOM 3208 N N . VAL A 1 411 ? -17.946 27.363 28.502 1.00 94.44 411 VAL A N 1
ATOM 3209 C CA . VAL A 1 411 ? -18.186 25.922 28.378 1.00 94.44 411 VAL A CA 1
ATOM 3210 C C . VAL A 1 411 ? -19.547 25.699 27.727 1.00 94.44 411 VAL A C 1
ATOM 3212 O O . VAL A 1 411 ? -20.556 26.255 28.169 1.00 94.44 411 VAL A O 1
ATOM 3215 N N . LYS A 1 412 ? -19.588 24.876 26.679 1.00 94.62 412 LYS A N 1
ATOM 3216 C CA . LYS A 1 412 ? -20.824 24.467 25.998 1.00 94.62 412 LYS A CA 1
ATOM 3217 C C . LYS A 1 412 ? -20.910 22.955 25.897 1.00 94.62 412 LYS A C 1
ATOM 3219 O O . LYS A 1 412 ? -19.895 22.283 25.758 1.00 94.62 412 LYS A O 1
ATOM 3224 N N . LEU A 1 413 ? -22.135 22.437 25.919 1.00 95.75 413 LEU A N 1
ATOM 3225 C CA . LEU A 1 413 ? -22.407 21.066 25.506 1.00 95.75 413 LEU A CA 1
ATOM 3226 C C . LEU A 1 413 ? -22.341 20.983 23.981 1.00 95.75 413 LEU A C 1
ATOM 3228 O O . LEU A 1 413 ? -23.017 21.745 23.288 1.00 95.75 413 LEU A O 1
ATOM 3232 N N . VAL A 1 414 ? -21.508 20.073 23.487 1.00 95.88 414 VAL A N 1
ATOM 3233 C CA . VAL A 1 414 ? -21.263 19.849 22.063 1.00 95.88 414 VAL A CA 1
ATOM 3234 C C . VAL A 1 414 ? -21.517 18.387 21.747 1.00 95.88 414 VAL A C 1
ATOM 3236 O O . VAL A 1 414 ? -20.894 17.503 22.346 1.00 95.88 414 VAL A O 1
ATOM 3239 N N . GLN A 1 415 ? -22.382 18.125 20.770 1.00 94.94 415 GLN A N 1
ATOM 3240 C CA . GLN A 1 415 ? -22.600 16.764 20.296 1.00 94.94 415 GLN A CA 1
ATOM 3241 C C . GLN A 1 415 ? -21.312 16.212 19.672 1.00 94.94 415 GLN A C 1
ATOM 3243 O O . GLN A 1 415 ? -20.770 16.770 18.713 1.00 94.94 415 GLN A O 1
ATOM 3248 N N . SER A 1 416 ? -20.813 15.112 20.229 1.00 95.69 416 SER A N 1
ATOM 3249 C CA . SER A 1 416 ? -19.527 14.530 19.856 1.00 95.69 416 SER A CA 1
ATOM 3250 C C . SER A 1 416 ? -19.630 13.016 19.740 1.00 95.69 416 SER A C 1
ATOM 3252 O O . SER A 1 416 ? -20.400 12.372 20.449 1.00 95.69 416 SER A O 1
ATOM 3254 N N . PHE A 1 417 ? -18.833 12.439 18.848 1.00 95.50 417 PHE A N 1
ATOM 3255 C CA . PHE A 1 417 ? -18.582 11.008 18.834 1.00 95.50 417 PHE A CA 1
ATOM 3256 C C . PHE A 1 417 ? -17.427 10.714 19.788 1.00 95.50 417 PHE A C 1
ATOM 3258 O O . PHE A 1 417 ? -16.298 11.149 19.544 1.00 95.50 417 PHE A O 1
ATOM 3265 N N . VAL A 1 418 ? -17.716 9.996 20.868 1.00 95.19 418 VAL A N 1
ATOM 3266 C CA . VAL A 1 418 ? -16.774 9.666 21.940 1.00 95.19 418 VAL A CA 1
ATOM 3267 C C . VAL A 1 418 ? -16.468 8.177 21.908 1.00 95.19 418 VAL A C 1
ATOM 3269 O O . VAL A 1 418 ? -17.322 7.357 21.568 1.00 95.19 418 VAL A O 1
ATOM 3272 N N . SER A 1 419 ? -15.234 7.824 22.259 1.00 94.12 419 SER A N 1
ATOM 3273 C CA . SER A 1 419 ? -14.860 6.447 22.553 1.00 94.12 419 SER A CA 1
ATOM 3274 C C . SER A 1 419 ? -13.821 6.421 23.660 1.00 94.12 419 SER A C 1
ATOM 3276 O O . SER A 1 419 ? -12.727 6.960 23.520 1.00 94.12 419 SER A O 1
ATOM 3278 N N . VAL A 1 420 ? -14.150 5.732 24.746 1.00 90.06 420 VAL A N 1
ATOM 3279 C CA . VAL A 1 420 ? -13.271 5.541 25.902 1.00 90.06 420 VAL A CA 1
ATOM 3280 C C . VAL A 1 420 ? -11.981 4.799 25.523 1.00 90.06 420 VAL A C 1
ATOM 3282 O O . VAL A 1 420 ? -10.944 4.993 26.145 1.00 90.06 420 VAL A O 1
ATOM 3285 N N . LEU A 1 421 ? -11.991 4.003 24.450 1.00 86.31 421 LEU A N 1
ATOM 3286 C CA . LEU A 1 421 ? -10.780 3.347 23.943 1.00 86.31 421 LEU A CA 1
ATOM 3287 C C . LEU A 1 421 ? -9.760 4.337 23.368 1.00 86.31 421 LEU A C 1
ATOM 3289 O O . LEU A 1 421 ? -8.565 4.051 23.378 1.00 86.31 421 LEU A O 1
ATOM 3293 N N . LEU A 1 422 ? -10.211 5.492 22.867 1.00 84.62 422 LEU A N 1
ATOM 3294 C CA . LEU A 1 422 ? -9.316 6.529 22.349 1.00 84.62 422 LEU A CA 1
ATOM 3295 C C . LEU A 1 422 ? -8.569 7.256 23.469 1.00 84.62 422 LEU A C 1
ATOM 3297 O O . LEU A 1 422 ? -7.511 7.828 23.209 1.00 84.62 422 LEU A O 1
ATOM 3301 N N . SER A 1 423 ? -9.100 7.225 24.695 1.00 82.38 423 SER A N 1
ATOM 3302 C CA . SER A 1 423 ? -8.535 7.965 25.821 1.00 82.38 423 SER A CA 1
ATOM 3303 C C . SER A 1 423 ? -7.387 7.230 26.501 1.00 82.38 423 SER A C 1
ATOM 3305 O O . SER A 1 423 ? -6.689 7.829 27.307 1.00 82.38 423 SER A O 1
ATOM 3307 N N . ILE A 1 424 ? -7.136 5.964 26.164 1.00 80.38 424 ILE A N 1
ATOM 3308 C CA . ILE A 1 424 ? -6.009 5.208 26.714 1.00 80.38 424 ILE A CA 1
ATOM 3309 C C . ILE A 1 424 ? -4.704 5.865 26.237 1.00 80.38 424 ILE A C 1
ATOM 3311 O O . ILE A 1 424 ? -4.351 5.813 25.057 1.00 80.38 424 ILE A O 1
ATOM 3315 N N . THR A 1 425 ? -3.994 6.520 27.156 1.00 64.50 425 THR A N 1
ATOM 3316 C CA . THR A 1 425 ? -2.775 7.275 26.848 1.00 64.50 425 THR A CA 1
ATOM 3317 C C . THR A 1 425 ? -1.616 6.345 26.490 1.00 64.50 425 THR A C 1
ATOM 3319 O O . THR A 1 425 ? -1.485 5.218 26.977 1.00 64.50 425 THR A O 1
ATOM 3322 N N . SER A 1 426 ? -0.715 6.824 25.627 1.00 52.28 426 SER A N 1
ATOM 3323 C CA . SER A 1 426 ? 0.450 6.048 25.190 1.00 52.28 426 SER A CA 1
ATOM 3324 C C . SER A 1 426 ? 1.459 5.755 26.302 1.00 52.28 426 SER A C 1
ATOM 3326 O O . SER A 1 426 ? 2.238 4.816 26.154 1.00 52.28 426 SER A O 1
ATOM 3328 N N . SER A 1 427 ? 1.452 6.516 27.401 1.00 51.38 427 SER A N 1
ATOM 3329 C CA . SER A 1 427 ? 2.311 6.279 28.568 1.00 51.38 427 SER A CA 1
ATOM 3330 C C . SER A 1 427 ? 2.008 4.932 29.237 1.00 51.38 427 SER A C 1
ATOM 3332 O O . SER A 1 427 ? 2.939 4.196 29.552 1.00 51.38 427 SER A O 1
ATOM 3334 N N . HIS A 1 428 ? 0.737 4.528 29.333 1.00 49.81 428 HIS A N 1
ATOM 3335 C CA . HIS A 1 428 ? 0.354 3.208 29.854 1.00 49.81 428 HIS A CA 1
ATOM 3336 C C . HIS A 1 428 ? 0.486 2.072 28.824 1.00 49.81 428 HIS A C 1
ATOM 3338 O O . HIS A 1 428 ? 0.646 0.912 29.198 1.00 49.81 428 HIS A O 1
ATOM 3344 N N . MET A 1 429 ? 0.507 2.382 27.520 1.00 44.41 429 MET A N 1
ATOM 3345 C CA . MET A 1 429 ? 0.897 1.406 26.488 1.00 44.41 429 MET A CA 1
ATOM 3346 C C . MET A 1 429 ? 2.418 1.185 26.419 1.00 44.41 429 MET A C 1
ATOM 3348 O O . MET A 1 429 ? 2.864 0.171 25.882 1.00 44.41 429 MET A O 1
ATOM 3352 N N . ALA A 1 430 ? 3.233 2.117 26.922 1.00 43.12 430 ALA A N 1
ATOM 3353 C CA . ALA A 1 430 ? 4.689 1.968 26.990 1.00 43.12 430 ALA A CA 1
ATOM 3354 C C . ALA A 1 430 ? 5.113 1.007 28.113 1.00 43.12 430 ALA A C 1
ATOM 3356 O O . ALA A 1 430 ? 6.040 0.223 27.926 1.00 43.12 430 ALA A O 1
ATOM 3357 N N . GLU A 1 431 ? 4.385 1.001 29.233 1.00 47.16 431 GLU A N 1
ATOM 3358 C CA . GLU A 1 431 ? 4.612 0.077 30.352 1.00 47.16 431 GLU A CA 1
ATOM 3359 C C . GLU A 1 431 ? 4.220 -1.376 30.002 1.00 47.16 431 GLU A C 1
ATOM 3361 O O . GLU A 1 431 ? 4.814 -2.333 30.497 1.00 47.16 431 GLU A O 1
ATOM 3366 N N . VAL A 1 432 ? 3.303 -1.562 29.044 1.00 48.34 432 VAL A N 1
ATOM 3367 C CA . VAL A 1 432 ? 2.918 -2.875 28.503 1.00 48.34 432 VAL A CA 1
ATOM 3368 C C . VAL A 1 432 ? 3.523 -3.080 27.103 1.00 48.34 432 VAL A C 1
ATOM 3370 O O . VAL A 1 432 ? 2.862 -2.938 26.079 1.00 48.34 432 VAL A O 1
ATOM 3373 N N . LYS A 1 433 ? 4.815 -3.442 27.061 1.00 45.66 433 LYS A N 1
ATOM 3374 C CA . LYS A 1 433 ? 5.504 -4.130 25.937 1.00 45.66 433 LYS A CA 1
ATOM 3375 C C . LYS A 1 433 ? 5.378 -3.527 24.519 1.00 45.66 433 LYS A C 1
ATOM 3377 O O . LYS A 1 433 ? 5.481 -4.257 23.534 1.00 45.66 433 LYS A O 1
ATOM 3382 N N . SER A 1 434 ? 5.220 -2.213 24.353 1.00 47.31 434 SER A N 1
ATOM 3383 C CA . SER A 1 434 ? 5.139 -1.625 23.000 1.00 47.31 434 SER A CA 1
ATOM 3384 C C . SER A 1 434 ? 6.472 -1.178 22.393 1.00 47.31 434 SER A C 1
ATOM 3386 O O . SER A 1 434 ? 6.503 -0.900 21.193 1.00 47.31 434 SER A O 1
ATOM 3388 N N . ASP A 1 435 ? 7.576 -1.164 23.147 1.00 47.66 435 ASP A N 1
ATOM 3389 C CA . ASP A 1 435 ? 8.878 -0.745 22.604 1.00 47.66 435 ASP A CA 1
ATOM 3390 C C . ASP A 1 435 ? 9.510 -1.821 21.701 1.00 47.66 435 ASP A C 1
ATOM 3392 O O . ASP A 1 435 ? 10.070 -1.504 20.654 1.00 47.66 435 ASP A O 1
ATOM 3396 N N . ASP A 1 436 ? 9.307 -3.102 22.019 1.00 54.72 436 ASP A N 1
ATOM 3397 C CA . ASP A 1 436 ? 9.773 -4.227 21.195 1.00 54.72 436 ASP A CA 1
ATOM 3398 C C . ASP A 1 436 ? 8.921 -4.380 19.921 1.00 54.72 436 ASP A C 1
ATOM 3400 O O . ASP A 1 436 ? 9.434 -4.471 18.805 1.00 54.72 436 ASP A O 1
ATOM 3404 N N . LEU A 1 437 ? 7.594 -4.256 20.057 1.00 52.81 437 LEU A N 1
ATOM 3405 C CA . LEU A 1 437 ? 6.665 -4.380 18.933 1.00 52.81 437 LEU A CA 1
ATOM 3406 C C . LEU A 1 437 ? 6.776 -3.201 17.954 1.00 52.81 437 LEU A C 1
ATOM 3408 O O . LEU A 1 437 ? 6.756 -3.392 16.740 1.00 52.81 437 LEU A O 1
ATOM 3412 N N . ARG A 1 438 ? 6.919 -1.964 18.452 1.00 52.25 438 ARG A N 1
ATOM 3413 C CA . ARG A 1 438 ? 7.092 -0.785 17.585 1.00 52.25 438 ARG A CA 1
ATOM 3414 C C . ARG A 1 438 ? 8.455 -0.768 16.914 1.00 52.25 438 ARG A C 1
ATOM 3416 O O . ARG A 1 438 ? 8.555 -0.261 15.794 1.00 52.25 438 ARG A O 1
ATOM 3423 N N . LYS A 1 439 ? 9.489 -1.301 17.568 1.00 53.81 439 LYS A N 1
ATOM 3424 C CA . LYS A 1 439 ? 10.814 -1.432 16.970 1.00 53.81 439 LYS A CA 1
ATOM 3425 C C . LYS A 1 439 ? 10.815 -2.500 15.882 1.00 53.81 439 LYS A C 1
ATOM 3427 O O . LYS A 1 439 ? 11.251 -2.181 14.782 1.00 53.81 439 LYS A O 1
ATOM 3432 N N . HIS A 1 440 ? 10.208 -3.664 16.115 1.00 57.19 440 HIS A N 1
ATOM 3433 C CA . HIS A 1 440 ? 10.056 -4.693 15.086 1.00 57.19 440 HIS A CA 1
ATOM 3434 C C . HIS A 1 440 ? 9.168 -4.258 13.924 1.00 57.19 440 HIS A C 1
ATOM 3436 O O . HIS A 1 440 ? 9.589 -4.390 12.786 1.00 57.19 440 HIS A O 1
ATOM 3442 N N . VAL A 1 441 ? 8.025 -3.605 14.155 1.00 62.56 441 VAL A N 1
ATOM 3443 C CA . VAL A 1 441 ? 7.200 -3.085 13.046 1.00 62.56 441 VAL A CA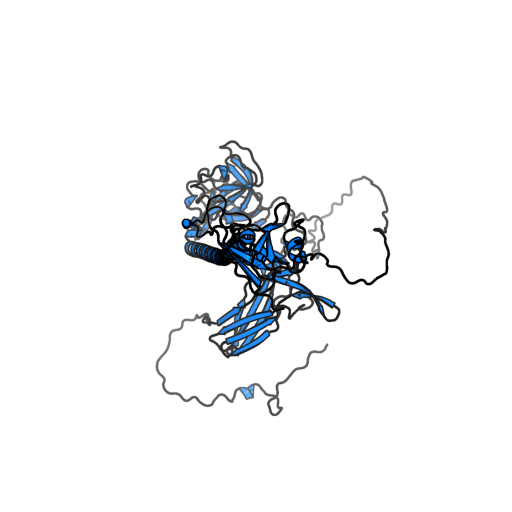 1
ATOM 3444 C C . VAL A 1 441 ? 7.945 -2.005 12.257 1.00 62.56 441 VAL A C 1
ATOM 3446 O O . VAL A 1 441 ? 7.874 -1.963 11.031 1.00 62.56 441 VAL A O 1
ATOM 3449 N N . ARG A 1 442 ? 8.703 -1.125 12.925 1.00 59.38 442 ARG A N 1
ATOM 3450 C CA . ARG A 1 442 ? 9.504 -0.101 12.237 1.00 59.38 442 ARG A CA 1
ATOM 3451 C C . ARG A 1 442 ? 10.675 -0.716 11.470 1.00 59.38 442 ARG A C 1
ATOM 3453 O O . ARG A 1 442 ? 10.998 -0.233 10.386 1.00 59.38 442 ARG A O 1
ATOM 3460 N N . GLU A 1 443 ? 11.318 -1.737 12.024 1.00 63.28 443 GLU A N 1
ATOM 3461 C CA . GLU A 1 443 ? 12.404 -2.472 11.377 1.00 63.28 443 GLU A CA 1
ATOM 3462 C C . GLU A 1 443 ? 11.884 -3.290 10.195 1.00 63.28 443 GLU A C 1
ATOM 3464 O O . GLU A 1 443 ? 12.454 -3.169 9.115 1.00 63.28 443 GLU A O 1
ATOM 3469 N N . ASP A 1 444 ? 10.755 -3.981 10.329 1.00 66.25 444 ASP A N 1
ATOM 3470 C CA . ASP A 1 444 ? 10.105 -4.744 9.261 1.00 66.25 444 ASP A CA 1
ATOM 3471 C C . ASP A 1 444 ? 9.638 -3.833 8.128 1.00 66.25 444 ASP A C 1
ATOM 3473 O O . ASP A 1 444 ? 9.968 -4.081 6.970 1.00 66.25 444 ASP A O 1
ATOM 3477 N N . VAL A 1 445 ? 9.001 -2.696 8.435 1.00 70.50 445 VAL A N 1
ATOM 3478 C CA . VAL A 1 445 ? 8.648 -1.692 7.416 1.00 70.50 445 VAL A CA 1
ATOM 3479 C C . VAL A 1 445 ? 9.906 -1.143 6.741 1.00 70.50 445 VAL A C 1
ATOM 3481 O O . VAL A 1 445 ? 9.938 -0.975 5.523 1.00 70.50 445 VAL A O 1
ATOM 3484 N N . LYS A 1 446 ? 10.985 -0.889 7.489 1.00 71.00 446 LYS A N 1
ATOM 3485 C CA . LYS A 1 446 ? 12.251 -0.407 6.914 1.00 71.00 446 LYS A CA 1
ATOM 3486 C C . LYS A 1 446 ? 12.919 -1.474 6.041 1.00 71.00 446 LYS A C 1
ATOM 3488 O O . LYS A 1 446 ? 13.503 -1.128 5.011 1.00 71.00 446 LYS A O 1
ATOM 3493 N N . ILE A 1 447 ? 12.823 -2.747 6.415 1.00 72.50 447 ILE A N 1
ATOM 3494 C CA . ILE A 1 447 ? 13.342 -3.893 5.663 1.00 72.50 447 ILE A CA 1
ATOM 3495 C C . ILE A 1 447 ? 12.520 -4.099 4.389 1.00 72.50 447 ILE A C 1
ATOM 3497 O O . ILE A 1 447 ? 13.109 -4.222 3.314 1.00 72.50 447 ILE A O 1
ATOM 3501 N N . GLU A 1 448 ? 11.190 -4.052 4.456 1.00 72.12 448 GLU A N 1
ATOM 3502 C CA . GLU A 1 448 ? 10.314 -4.180 3.290 1.00 72.12 448 GLU A CA 1
ATOM 3503 C C . GLU A 1 448 ? 10.454 -3.002 2.328 1.00 72.12 448 GLU A C 1
ATOM 3505 O O . GLU A 1 448 ? 10.639 -3.210 1.127 1.00 72.12 448 GLU A O 1
ATOM 3510 N N . VAL A 1 449 ? 10.490 -1.766 2.835 1.00 72.12 449 VAL A N 1
ATOM 3511 C CA . VAL A 1 449 ? 10.734 -0.570 2.015 1.00 72.12 449 VAL A CA 1
ATOM 3512 C C . VAL A 1 449 ? 12.110 -0.641 1.352 1.00 72.12 449 VAL A C 1
ATOM 3514 O O . VAL A 1 449 ? 12.236 -0.317 0.169 1.00 72.12 449 VAL A O 1
ATOM 3517 N N . ASN A 1 450 ? 13.142 -1.121 2.052 1.00 69.00 450 ASN A N 1
ATOM 3518 C CA . ASN A 1 450 ? 14.461 -1.328 1.451 1.00 69.00 450 ASN A CA 1
ATOM 3519 C C . ASN A 1 450 ? 14.471 -2.475 0.431 1.00 69.00 450 ASN A C 1
ATOM 3521 O O . ASN A 1 450 ? 15.152 -2.370 -0.588 1.00 69.00 450 ASN A O 1
ATOM 3525 N N . LYS A 1 451 ? 13.693 -3.541 0.639 1.00 68.50 451 LYS A N 1
ATOM 3526 C CA . LYS A 1 451 ? 13.544 -4.661 -0.304 1.00 68.50 451 LYS A CA 1
ATOM 3527 C C . LYS A 1 451 ? 12.812 -4.224 -1.578 1.00 68.50 451 LYS A C 1
ATOM 3529 O O . LYS A 1 451 ? 13.234 -4.590 -2.677 1.00 68.50 451 LYS A O 1
ATOM 3534 N N . ILE A 1 452 ? 11.789 -3.376 -1.450 1.00 66.62 452 ILE A N 1
ATOM 3535 C CA . ILE A 1 452 ? 11.057 -2.763 -2.568 1.00 66.62 452 ILE A CA 1
ATOM 3536 C C . ILE A 1 452 ? 11.943 -1.747 -3.301 1.00 66.62 452 ILE A C 1
ATOM 3538 O O . ILE A 1 452 ? 12.047 -1.812 -4.527 1.00 66.62 452 ILE A O 1
ATOM 3542 N N . LYS A 1 453 ? 12.672 -0.879 -2.583 1.00 58.94 453 LYS A N 1
ATOM 3543 C CA . LYS A 1 453 ? 13.668 0.027 -3.186 1.00 58.94 453 LYS A CA 1
ATOM 3544 C C . LYS A 1 453 ? 14.739 -0.743 -3.952 1.00 58.94 453 LYS A C 1
ATOM 3546 O O . LYS A 1 453 ? 15.059 -0.364 -5.072 1.00 58.94 453 LYS A O 1
ATOM 3551 N N . LYS A 1 454 ? 15.262 -1.841 -3.401 1.00 59.41 454 LYS A N 1
ATOM 3552 C CA . LYS A 1 454 ? 16.299 -2.657 -4.054 1.00 59.41 454 LYS A CA 1
ATOM 3553 C C . LYS A 1 454 ? 15.772 -3.351 -5.315 1.00 59.41 454 LYS A C 1
ATOM 3555 O O . LYS A 1 454 ? 16.479 -3.371 -6.319 1.00 59.41 454 LYS A O 1
ATOM 3560 N N . LYS A 1 455 ? 14.520 -3.832 -5.313 1.00 59.59 455 LYS A N 1
ATOM 3561 C CA . LYS A 1 455 ? 13.857 -4.360 -6.521 1.00 59.59 455 LYS A CA 1
ATOM 3562 C C . LYS A 1 455 ? 13.640 -3.271 -7.581 1.00 59.59 455 LYS A C 1
ATOM 3564 O O . LYS A 1 455 ? 14.006 -3.485 -8.733 1.00 59.59 455 LYS A O 1
ATOM 3569 N N . CYS A 1 456 ? 13.148 -2.095 -7.192 1.00 56.66 456 CYS A N 1
ATOM 3570 C CA . CYS A 1 456 ? 12.863 -0.991 -8.115 1.00 56.66 456 CYS A CA 1
ATOM 3571 C C . CYS A 1 456 ? 14.146 -0.378 -8.721 1.00 56.66 456 CYS A C 1
ATOM 3573 O O . CYS A 1 456 ? 14.251 -0.209 -9.934 1.00 56.66 456 CYS A O 1
ATOM 3575 N N . ILE A 1 457 ? 15.183 -0.155 -7.905 1.00 57.72 457 ILE A N 1
ATOM 3576 C CA . ILE A 1 457 ? 16.478 0.394 -8.348 1.00 57.72 457 ILE A CA 1
ATOM 3577 C C . ILE A 1 457 ? 17.235 -0.601 -9.246 1.00 57.72 457 ILE A C 1
ATOM 3579 O O . ILE A 1 457 ? 17.882 -0.185 -10.207 1.00 57.72 457 ILE A O 1
ATOM 3583 N N . SER A 1 458 ? 17.112 -1.913 -9.000 1.00 57.59 458 SER A N 1
ATOM 3584 C CA . SER A 1 458 ? 17.745 -2.934 -9.853 1.00 57.59 458 SER A CA 1
ATOM 3585 C C . SER A 1 458 ? 17.165 -2.998 -11.273 1.00 57.59 458 SER A C 1
ATOM 3587 O O . SER A 1 458 ? 17.875 -3.378 -12.204 1.00 57.59 458 SER A O 1
ATOM 3589 N N . GLY A 1 459 ? 15.900 -2.595 -11.448 1.00 60.16 459 GLY A N 1
ATOM 3590 C CA . GLY A 1 459 ? 15.257 -2.479 -12.756 1.00 60.16 459 GLY A CA 1
ATOM 3591 C C . GLY A 1 459 ? 15.687 -1.211 -13.487 1.00 60.16 459 GLY A C 1
ATOM 3592 O O . GLY A 1 459 ? 16.167 -1.281 -14.616 1.00 60.16 459 GLY A O 1
ATOM 3593 N N . VAL A 1 460 ? 15.595 -0.054 -12.826 1.00 67.81 460 VAL A N 1
ATOM 3594 C CA . VAL A 1 460 ? 15.882 1.256 -13.442 1.00 67.81 460 VAL A CA 1
ATOM 3595 C C . VAL A 1 460 ? 17.350 1.392 -13.863 1.00 67.81 460 VAL A C 1
ATOM 3597 O O . VAL A 1 460 ? 17.631 1.908 -14.943 1.00 67.81 460 VAL A O 1
ATOM 3600 N N . GLY A 1 461 ? 18.295 0.861 -13.077 1.00 69.00 461 GLY A N 1
ATOM 3601 C CA . GLY A 1 461 ? 19.720 0.907 -13.425 1.00 69.00 461 GLY A CA 1
ATOM 3602 C C . GLY A 1 461 ? 20.066 0.161 -14.720 1.00 69.00 461 GLY A C 1
ATOM 3603 O O . GLY A 1 461 ? 20.907 0.620 -15.490 1.00 69.00 461 GLY A O 1
ATOM 3604 N N . ARG A 1 462 ? 19.379 -0.953 -15.010 1.00 73.19 462 ARG A N 1
ATOM 3605 C CA . ARG A 1 462 ? 19.589 -1.728 -16.246 1.00 73.19 462 ARG A CA 1
ATOM 3606 C C . ARG A 1 462 ? 19.059 -0.996 -17.478 1.00 73.19 462 ARG A C 1
ATOM 3608 O O . ARG A 1 462 ? 19.724 -0.997 -18.510 1.00 73.19 462 ARG A O 1
ATOM 3615 N N . TRP A 1 463 ? 17.914 -0.327 -17.352 1.00 76.94 463 TRP A N 1
ATOM 3616 C CA . TRP A 1 463 ? 17.344 0.484 -18.432 1.00 76.94 463 TRP A CA 1
ATOM 3617 C C . TRP A 1 463 ? 18.183 1.729 -18.734 1.00 76.94 463 TRP A C 1
ATOM 3619 O O . TRP A 1 463 ? 18.405 2.040 -19.901 1.00 76.94 463 TRP A O 1
ATOM 3629 N N . LEU A 1 464 ? 18.726 2.395 -17.709 1.00 81.44 464 LEU A N 1
ATOM 3630 C CA . LEU A 1 464 ? 19.638 3.527 -17.904 1.00 81.44 464 LEU A CA 1
ATOM 3631 C C . LEU A 1 464 ? 20.953 3.104 -18.574 1.00 81.44 464 LEU A C 1
ATOM 3633 O O . LEU A 1 464 ? 21.436 3.800 -19.464 1.00 81.44 464 LEU A O 1
ATOM 3637 N N . PHE A 1 465 ? 21.504 1.946 -18.202 1.00 82.56 465 PHE A N 1
ATOM 3638 C CA . PHE A 1 465 ? 22.714 1.413 -18.832 1.00 82.56 465 PHE A CA 1
ATOM 3639 C C . PHE A 1 465 ? 22.482 1.027 -20.301 1.00 82.56 465 PHE A C 1
ATOM 3641 O O . PHE A 1 465 ? 23.280 1.382 -21.167 1.00 82.56 465 PHE A O 1
ATOM 3648 N N . ALA A 1 466 ? 21.356 0.373 -20.606 1.00 85.31 466 ALA A N 1
ATOM 3649 C CA . ALA A 1 466 ? 20.967 0.068 -21.982 1.00 85.31 466 ALA A CA 1
ATOM 3650 C C . ALA A 1 466 ? 20.752 1.345 -22.817 1.00 85.31 466 ALA A C 1
ATOM 3652 O O . ALA A 1 466 ? 21.229 1.430 -23.949 1.00 85.31 466 ALA A O 1
ATOM 3653 N N . GLY A 1 467 ? 20.104 2.365 -22.242 1.00 88.50 467 GLY A N 1
ATOM 3654 C CA . GLY A 1 467 ? 19.922 3.669 -22.883 1.00 88.50 467 GLY A CA 1
ATOM 3655 C C . GLY A 1 467 ? 21.246 4.383 -23.171 1.00 88.50 467 GLY A C 1
ATOM 3656 O O . GLY A 1 467 ? 21.419 4.941 -24.253 1.00 88.50 467 GLY A O 1
ATOM 3657 N N . PHE A 1 468 ? 22.211 4.312 -22.250 1.00 90.12 468 PHE A N 1
ATOM 3658 C CA . PHE A 1 468 ? 23.547 4.873 -22.455 1.00 90.12 468 PHE A CA 1
ATOM 3659 C C . PHE A 1 468 ? 24.300 4.173 -23.594 1.00 90.12 468 PHE A C 1
ATOM 3661 O O . PHE A 1 468 ? 24.851 4.846 -24.464 1.00 90.12 468 PHE A O 1
ATOM 3668 N N . ILE A 1 469 ? 24.272 2.836 -23.644 1.00 91.38 469 ILE A N 1
ATOM 3669 C CA . ILE A 1 469 ? 24.882 2.075 -24.747 1.00 91.38 469 ILE A CA 1
ATOM 3670 C C . ILE A 1 469 ? 24.257 2.475 -26.086 1.00 91.38 469 ILE A C 1
ATOM 3672 O O . ILE A 1 469 ? 24.981 2.734 -27.047 1.00 91.38 469 ILE A O 1
ATOM 3676 N N . LEU A 1 470 ? 22.927 2.573 -26.148 1.00 91.81 470 LEU A N 1
ATOM 3677 C CA . LEU A 1 470 ? 22.227 2.980 -27.363 1.00 91.81 470 LEU A CA 1
ATOM 3678 C C . LEU A 1 470 ? 22.637 4.391 -27.809 1.00 91.81 470 LEU A C 1
ATOM 3680 O O . LEU A 1 470 ? 22.890 4.604 -28.992 1.00 91.81 470 LEU A O 1
ATOM 3684 N N . ALA A 1 471 ? 22.757 5.339 -26.875 1.00 92.50 471 ALA A N 1
ATOM 3685 C CA . ALA A 1 471 ? 23.196 6.700 -27.174 1.00 92.50 471 ALA A CA 1
ATOM 3686 C C . ALA A 1 471 ? 24.637 6.746 -27.712 1.00 92.50 471 ALA A C 1
ATOM 3688 O O . ALA A 1 471 ? 24.911 7.475 -28.664 1.00 92.50 471 ALA A O 1
ATOM 3689 N N . VAL A 1 472 ? 25.546 5.935 -27.157 1.00 94.06 472 VAL A N 1
ATOM 3690 C CA . VAL A 1 472 ? 26.929 5.818 -27.649 1.00 94.06 472 VAL A CA 1
ATOM 3691 C C . VAL A 1 472 ? 26.962 5.227 -29.059 1.00 94.06 472 VAL A C 1
ATOM 3693 O O . VAL A 1 472 ? 27.614 5.788 -29.939 1.00 94.06 472 VAL A O 1
ATOM 3696 N N . LEU A 1 473 ? 26.228 4.138 -29.308 1.00 92.00 473 LEU A N 1
ATOM 3697 C CA . LEU A 1 473 ? 26.142 3.526 -30.639 1.00 92.00 473 LEU A CA 1
ATOM 3698 C C . LEU A 1 473 ? 25.544 4.490 -31.668 1.00 92.00 473 LEU A C 1
ATOM 3700 O O . LEU A 1 473 ? 26.055 4.596 -32.783 1.00 92.00 473 LEU A O 1
ATOM 3704 N N . LEU A 1 474 ? 24.508 5.238 -31.282 1.00 92.56 474 LEU A N 1
ATOM 3705 C CA . LEU A 1 474 ? 23.916 6.269 -32.125 1.00 92.56 474 LEU A CA 1
ATOM 3706 C C . LEU A 1 474 ? 24.920 7.393 -32.411 1.00 92.56 474 LEU A C 1
ATOM 3708 O O . LEU A 1 474 ? 25.037 7.824 -33.553 1.00 92.56 474 LEU A O 1
ATOM 3712 N N . GLY A 1 475 ? 25.694 7.822 -31.412 1.00 92.69 475 GLY A N 1
ATOM 3713 C CA . GLY A 1 475 ? 26.768 8.800 -31.585 1.00 92.69 475 GLY A CA 1
ATOM 3714 C C . GLY A 1 475 ? 27.831 8.338 -32.585 1.00 92.69 475 GLY A C 1
ATOM 3715 O O . GLY A 1 475 ? 28.207 9.099 -33.474 1.00 92.69 475 GLY A O 1
ATOM 3716 N N . ILE A 1 476 ? 28.261 7.075 -32.502 1.00 90.12 476 ILE A N 1
ATOM 3717 C CA . ILE A 1 476 ? 29.210 6.476 -33.455 1.00 90.12 476 ILE A CA 1
ATOM 3718 C C . ILE A 1 476 ? 28.607 6.427 -34.865 1.00 90.12 476 ILE A C 1
ATOM 3720 O O . ILE A 1 476 ? 29.276 6.786 -35.834 1.00 90.12 476 ILE A O 1
ATOM 3724 N N . LEU A 1 477 ? 27.341 6.025 -34.997 1.00 87.88 477 LEU A N 1
ATOM 3725 C CA . LEU A 1 477 ? 26.652 5.984 -36.287 1.00 87.88 477 LEU A CA 1
ATOM 3726 C C . LEU A 1 477 ? 26.552 7.381 -36.916 1.00 87.88 477 LEU A C 1
ATOM 3728 O O . LEU A 1 477 ? 26.865 7.557 -38.094 1.00 87.88 477 LEU A O 1
ATOM 3732 N N . LEU A 1 478 ? 26.154 8.384 -36.129 1.00 87.50 478 LEU A N 1
ATOM 3733 C CA . LEU A 1 478 ? 26.070 9.775 -36.572 1.00 87.50 478 LEU A CA 1
ATOM 3734 C C . LEU A 1 478 ? 27.452 10.308 -36.971 1.00 87.50 478 LEU A C 1
ATOM 3736 O O . LEU A 1 478 ? 27.579 10.933 -38.023 1.00 87.50 478 LEU A O 1
ATOM 3740 N N . TYR A 1 479 ? 28.499 9.998 -36.202 1.00 87.75 479 TYR A N 1
ATOM 3741 C CA . TYR A 1 479 ? 29.876 10.334 -36.563 1.00 87.75 479 TYR A CA 1
ATOM 3742 C C . TYR A 1 479 ? 30.247 9.745 -37.932 1.00 87.75 479 TYR A C 1
ATOM 3744 O O . TYR A 1 479 ? 30.692 10.471 -38.819 1.00 87.75 479 TYR A O 1
ATOM 3752 N N . GLN A 1 480 ? 29.985 8.455 -38.154 1.00 86.88 480 GLN A N 1
ATOM 3753 C CA . GLN A 1 480 ? 30.274 7.795 -39.431 1.00 86.88 480 GLN A CA 1
ATOM 3754 C C . GLN A 1 480 ? 29.454 8.368 -40.600 1.00 86.88 480 GLN A C 1
ATOM 3756 O O . GLN A 1 480 ? 29.936 8.387 -41.730 1.00 86.88 480 GLN A O 1
ATOM 3761 N N . LEU A 1 481 ? 28.236 8.863 -40.370 1.00 81.94 481 LEU A N 1
ATOM 3762 C CA . LEU A 1 481 ? 27.394 9.450 -41.421 1.00 81.94 481 LEU A CA 1
ATOM 3763 C C . LEU A 1 481 ? 27.807 10.880 -41.804 1.00 81.94 481 LEU A C 1
ATOM 3765 O O . LEU A 1 481 ? 27.807 11.233 -42.991 1.00 81.94 481 LEU A O 1
ATOM 3769 N N . PHE A 1 482 ? 28.138 11.708 -40.813 1.00 80.12 482 PHE A N 1
ATOM 3770 C CA . PHE A 1 482 ? 28.313 13.147 -41.011 1.00 80.12 482 PHE A CA 1
ATOM 3771 C C . PHE A 1 482 ? 29.769 13.589 -41.150 1.00 80.12 482 PHE A C 1
ATOM 3773 O O . PHE A 1 482 ? 30.013 14.608 -41.795 1.00 80.12 482 PHE A O 1
ATOM 3780 N N . VAL A 1 483 ? 30.737 12.844 -40.610 1.00 84.75 483 VAL A N 1
ATOM 3781 C CA . VAL A 1 483 ? 32.144 13.259 -40.662 1.00 84.75 483 VAL A CA 1
ATOM 3782 C C . VAL A 1 483 ? 32.734 13.042 -42.063 1.00 84.75 483 VAL A C 1
ATOM 3784 O O . VAL A 1 483 ? 32.683 11.926 -42.585 1.00 84.75 483 VAL A O 1
ATOM 3787 N N . PRO A 1 484 ? 33.315 14.086 -42.687 1.00 82.88 484 PRO A N 1
ATOM 3788 C CA . PRO A 1 484 ? 34.012 13.975 -43.967 1.00 82.88 484 PRO A CA 1
ATOM 3789 C C . PRO A 1 484 ? 35.171 12.972 -43.907 1.00 82.88 484 PRO A C 1
ATOM 3791 O O . PRO A 1 484 ? 35.984 13.032 -42.984 1.00 82.88 484 PRO A O 1
ATOM 3794 N N . GLY A 1 485 ? 35.266 12.086 -44.901 1.00 82.31 485 GLY A N 1
ATOM 3795 C CA . GLY A 1 485 ? 36.325 11.071 -44.972 1.00 82.31 485 GLY A CA 1
ATOM 3796 C C . GLY A 1 485 ? 36.126 9.863 -44.048 1.00 82.31 485 GLY A C 1
ATOM 3797 O O . GLY A 1 485 ? 37.070 9.121 -43.798 1.00 82.31 485 GLY A O 1
ATOM 3798 N N . SER A 1 486 ? 34.920 9.650 -43.515 1.00 86.56 486 SER A N 1
ATOM 3799 C CA . SER A 1 486 ? 34.600 8.448 -42.739 1.00 86.56 486 SER A CA 1
ATOM 3800 C C . SER A 1 486 ? 34.555 7.187 -43.615 1.00 86.56 486 SER A C 1
ATOM 3802 O O . SER A 1 486 ? 34.213 7.242 -44.801 1.00 86.56 486 SER A O 1
ATOM 3804 N N . ALA A 1 487 ? 34.819 6.020 -43.020 1.00 86.31 487 ALA A N 1
ATOM 3805 C CA . ALA A 1 487 ? 34.789 4.739 -43.732 1.00 86.31 487 ALA A CA 1
ATOM 3806 C C . ALA A 1 487 ? 33.421 4.466 -44.389 1.00 86.31 487 ALA A C 1
ATOM 3808 O O . ALA A 1 487 ? 33.348 3.982 -45.518 1.00 86.31 487 ALA A O 1
ATOM 3809 N N . LEU A 1 488 ? 32.325 4.844 -43.717 1.00 88.00 488 LEU A N 1
ATOM 3810 C CA . LEU A 1 488 ? 30.970 4.685 -44.249 1.00 88.00 488 LEU A CA 1
ATOM 3811 C C . LEU A 1 488 ? 30.713 5.567 -45.482 1.00 88.00 488 LEU A C 1
ATOM 3813 O O . LEU A 1 488 ? 30.005 5.151 -46.402 1.00 88.00 488 LEU A O 1
ATOM 3817 N N . ARG A 1 489 ? 31.285 6.777 -45.531 1.00 87.06 489 ARG A N 1
ATOM 3818 C CA . ARG A 1 489 ? 31.189 7.641 -46.715 1.00 87.06 489 ARG A CA 1
ATOM 3819 C C . ARG A 1 489 ? 31.999 7.093 -47.881 1.00 87.06 489 ARG A C 1
ATOM 3821 O O . ARG A 1 489 ? 31.457 7.024 -48.980 1.00 87.06 489 ARG A O 1
ATOM 3828 N N . TYR A 1 490 ? 33.222 6.620 -47.640 1.00 90.56 490 TYR A N 1
ATOM 3829 C CA . TYR A 1 490 ? 34.012 5.916 -48.657 1.00 90.56 490 TYR A CA 1
ATOM 3830 C C . TYR A 1 490 ? 33.262 4.702 -49.223 1.00 90.56 490 TYR A C 1
ATOM 3832 O O . TYR A 1 490 ? 33.194 4.534 -50.440 1.00 90.56 490 TYR A O 1
ATOM 3840 N N . TYR A 1 491 ? 32.616 3.911 -48.362 1.00 90.38 491 TYR A N 1
ATOM 3841 C CA . TYR A 1 491 ? 31.780 2.783 -48.779 1.00 90.38 491 TYR A CA 1
ATOM 3842 C C . TYR A 1 491 ? 30.611 3.216 -49.683 1.00 90.38 491 TYR A C 1
ATOM 3844 O O . TYR A 1 491 ? 30.420 2.663 -50.765 1.00 90.38 491 TYR A O 1
ATOM 3852 N N . ARG A 1 492 ? 29.859 4.259 -49.301 1.00 89.75 492 ARG A N 1
ATOM 3853 C CA . ARG A 1 492 ? 28.774 4.813 -50.139 1.00 89.75 492 ARG A CA 1
ATOM 3854 C C . ARG A 1 492 ? 29.288 5.356 -51.477 1.00 89.75 492 ARG A C 1
ATOM 3856 O O . ARG A 1 492 ? 28.655 5.158 -52.518 1.00 89.75 492 ARG A O 1
ATOM 3863 N N . CYS A 1 493 ? 30.445 6.011 -51.474 1.00 90.62 493 CYS A N 1
ATOM 3864 C CA . CYS A 1 493 ? 31.087 6.506 -52.689 1.00 90.62 493 CYS A CA 1
ATOM 3865 C C . CYS A 1 493 ? 31.528 5.366 -53.617 1.00 90.62 493 CYS A C 1
ATOM 3867 O O . CYS A 1 493 ? 31.342 5.488 -54.823 1.00 90.62 493 CYS A O 1
ATOM 3869 N N . ARG A 1 494 ? 31.980 4.228 -53.075 1.00 91.69 494 ARG A N 1
ATOM 3870 C CA . ARG A 1 494 ? 32.306 3.008 -53.839 1.00 91.69 494 ARG A CA 1
ATOM 3871 C C . ARG A 1 494 ? 31.089 2.248 -54.365 1.00 91.69 494 ARG A C 1
ATOM 3873 O O . ARG A 1 494 ? 31.189 1.548 -55.358 1.00 91.69 494 ARG A O 1
ATOM 3880 N N . GLN A 1 495 ? 29.914 2.397 -53.757 1.00 91.56 495 GLN A N 1
ATOM 3881 C CA . GLN A 1 495 ? 28.739 1.620 -54.158 1.00 91.56 495 GLN A CA 1
ATOM 3882 C C . GLN A 1 495 ? 28.378 1.804 -55.647 1.00 91.56 495 GLN A C 1
ATOM 3884 O O . GLN A 1 495 ? 28.042 2.911 -56.076 1.00 91.56 495 GLN A O 1
ATOM 3889 N N . GLY A 1 496 ? 28.407 0.711 -56.413 1.00 87.62 496 GLY A N 1
ATOM 3890 C CA . GLY A 1 496 ? 28.118 0.698 -57.851 1.00 87.62 496 GLY A CA 1
ATOM 3891 C C . GLY A 1 496 ? 29.320 0.971 -58.760 1.00 87.62 496 GLY A C 1
ATOM 3892 O O . GLY A 1 496 ? 29.099 1.118 -59.962 1.00 87.62 496 GLY A O 1
ATOM 3893 N N . SER A 1 497 ? 30.536 1.067 -58.206 1.00 91.19 497 SER A N 1
ATOM 3894 C CA . SER A 1 497 ? 31.770 1.131 -58.993 1.00 91.19 497 SER A CA 1
ATOM 3895 C C . SER A 1 497 ? 32.075 -0.215 -59.640 1.00 91.19 497 SER A C 1
ATOM 3897 O O . SER A 1 497 ? 31.570 -1.253 -59.208 1.00 91.19 497 SER A O 1
ATOM 3899 N N . ILE A 1 498 ? 32.923 -0.189 -60.658 1.00 89.88 498 ILE A N 1
ATOM 3900 C CA . ILE A 1 498 ? 33.517 -1.391 -61.240 1.00 89.88 498 ILE A CA 1
ATOM 3901 C C . ILE A 1 498 ? 34.627 -1.861 -60.289 1.00 89.88 498 ILE A C 1
ATOM 3903 O O . ILE A 1 498 ? 35.421 -1.053 -59.801 1.00 89.88 498 ILE A O 1
ATOM 3907 N N . GLU A 1 499 ? 34.623 -3.149 -59.946 1.00 85.31 499 GLU A N 1
ATOM 3908 C CA . GLU A 1 499 ? 35.634 -3.740 -59.063 1.00 85.31 499 GLU A CA 1
ATOM 3909 C C . GLU A 1 499 ? 36.998 -3.786 -59.765 1.00 85.31 499 GLU A C 1
ATOM 3911 O O . GLU A 1 499 ? 37.067 -3.929 -60.984 1.00 85.31 499 GLU A O 1
ATOM 3916 N N . ASP A 1 500 ? 38.074 -3.618 -58.994 1.00 83.06 500 ASP A N 1
ATOM 3917 C CA . ASP A 1 500 ? 39.468 -3.640 -59.465 1.00 83.06 500 ASP A CA 1
ATOM 3918 C C . ASP A 1 500 ? 39.819 -2.640 -60.583 1.00 83.06 500 ASP A C 1
ATOM 3920 O O . ASP A 1 500 ? 40.848 -2.787 -61.243 1.00 83.06 500 ASP A O 1
ATOM 3924 N N . SER A 1 501 ? 39.003 -1.594 -60.761 1.00 87.94 501 SER A N 1
ATOM 3925 C CA . SER A 1 501 ? 39.277 -0.484 -61.674 1.00 87.94 501 SER A CA 1
ATOM 3926 C C . SER A 1 501 ? 39.442 0.836 -60.926 1.00 87.94 501 SER A C 1
ATOM 3928 O O . SER A 1 501 ? 38.487 1.553 -60.599 1.00 87.94 501 SER A O 1
ATOM 3930 N N . GLU A 1 502 ? 40.700 1.151 -60.633 1.00 91.81 502 GLU A N 1
ATOM 3931 C CA . GLU A 1 502 ? 41.117 2.372 -59.957 1.00 91.81 502 GLU A CA 1
ATOM 3932 C C . GLU A 1 502 ? 42.054 3.201 -60.841 1.00 91.81 502 GLU A C 1
ATOM 3934 O O . GLU A 1 502 ? 42.859 2.675 -61.615 1.00 91.81 502 GLU A O 1
ATOM 3939 N N . LEU A 1 503 ? 41.969 4.519 -60.676 1.00 93.38 503 LEU A N 1
ATOM 3940 C CA . LEU A 1 503 ? 42.821 5.503 -61.326 1.00 93.38 503 LEU A CA 1
ATOM 3941 C C . LEU A 1 503 ? 43.508 6.362 -60.267 1.00 93.38 503 LEU A C 1
ATOM 3943 O O . LEU A 1 503 ? 42.869 6.901 -59.364 1.00 93.38 503 LEU A O 1
ATOM 3947 N N . TRP A 1 504 ? 44.807 6.561 -60.437 1.00 93.62 504 TRP A N 1
ATOM 3948 C CA . TRP A 1 504 ? 45.606 7.496 -59.665 1.00 93.62 504 TRP A CA 1
ATOM 3949 C C . TRP A 1 504 ? 46.318 8.450 -60.608 1.00 93.62 504 TRP A C 1
ATOM 3951 O O . TRP A 1 504 ? 46.892 8.013 -61.599 1.00 93.62 504 TRP A O 1
ATOM 3961 N N . PHE A 1 505 ? 46.318 9.741 -60.300 1.00 94.50 505 PHE A N 1
ATOM 3962 C CA . PHE A 1 505 ? 47.141 10.708 -61.025 1.00 94.50 505 PHE A CA 1
ATOM 3963 C C . PHE A 1 505 ? 47.520 11.882 -60.130 1.00 94.50 505 PHE A C 1
ATOM 3965 O O . PHE A 1 505 ? 46.876 12.156 -59.116 1.00 94.50 505 PHE A O 1
ATOM 3972 N N . THR A 1 506 ? 48.566 12.593 -60.523 1.00 93.38 506 THR A N 1
ATOM 3973 C CA . THR A 1 506 ? 49.064 13.781 -59.837 1.00 93.38 506 THR A CA 1
ATOM 3974 C C . THR A 1 506 ? 48.974 14.968 -60.786 1.00 93.38 506 THR A C 1
ATOM 3976 O O . THR A 1 506 ? 49.248 14.825 -61.973 1.00 93.38 506 THR A O 1
ATOM 3979 N N . PHE A 1 507 ? 48.616 16.152 -60.294 1.00 93.62 507 PHE A N 1
ATOM 3980 C CA . PHE A 1 507 ? 48.630 17.370 -61.111 1.00 93.62 507 PHE A CA 1
ATOM 3981 C C . PHE A 1 507 ? 49.108 18.572 -60.298 1.00 93.62 507 PHE A C 1
ATOM 3983 O O . PHE A 1 507 ? 49.080 18.547 -59.069 1.00 93.62 507 PHE A O 1
ATOM 3990 N N . THR A 1 508 ? 49.544 19.630 -60.978 1.00 91.69 508 THR A N 1
ATOM 3991 C CA . THR A 1 508 ? 49.921 20.894 -60.335 1.00 91.69 508 THR A CA 1
ATOM 3992 C C . THR A 1 508 ? 48.724 21.838 -60.327 1.00 91.69 508 THR A C 1
ATOM 3994 O O . THR A 1 508 ? 48.165 22.159 -61.376 1.00 91.69 508 THR A O 1
ATOM 3997 N N . THR A 1 509 ? 48.334 22.272 -59.133 1.00 87.06 509 THR A N 1
ATOM 3998 C CA . THR A 1 509 ? 47.266 23.258 -58.892 1.00 87.06 509 THR A CA 1
ATOM 3999 C C . THR A 1 509 ? 47.747 24.694 -59.139 1.00 87.06 509 THR A C 1
ATOM 4001 O O . THR A 1 509 ? 48.947 24.956 -59.215 1.00 87.06 509 THR A O 1
ATOM 4004 N N . THR A 1 510 ? 46.818 25.652 -59.232 1.00 84.06 510 THR A N 1
ATOM 4005 C CA . THR A 1 510 ? 47.130 27.084 -59.424 1.00 84.06 510 THR A CA 1
ATOM 4006 C C . THR A 1 510 ? 47.931 27.693 -58.270 1.00 84.06 510 THR A C 1
ATOM 4008 O O . THR A 1 510 ? 48.647 28.666 -58.467 1.00 84.06 510 THR A O 1
ATOM 4011 N N . ASP A 1 511 ? 47.818 27.125 -57.069 1.00 84.62 511 ASP A N 1
ATOM 4012 C CA . ASP A 1 511 ? 48.573 27.480 -55.864 1.00 84.62 511 ASP A CA 1
ATOM 4013 C C . ASP A 1 511 ? 49.879 26.672 -55.714 1.00 84.62 511 ASP A C 1
ATOM 4015 O O . ASP A 1 511 ? 50.438 26.594 -54.622 1.00 84.62 511 ASP A O 1
ATOM 4019 N N . PHE A 1 512 ? 50.378 26.078 -56.806 1.00 85.06 512 PHE A N 1
ATOM 4020 C CA . PHE A 1 512 ? 51.622 25.295 -56.876 1.00 85.06 512 PHE A CA 1
ATOM 4021 C C . PHE A 1 512 ? 51.674 24.073 -55.941 1.00 85.06 512 PHE A C 1
ATOM 4023 O O . PHE A 1 512 ? 52.743 23.515 -55.693 1.00 85.06 512 PHE A O 1
ATOM 4030 N N . GLN A 1 513 ? 50.524 23.606 -55.448 1.00 85.75 513 GLN A N 1
ATOM 4031 C CA . GLN A 1 513 ? 50.423 22.335 -54.732 1.00 85.75 513 GLN A CA 1
ATOM 4032 C C . GLN A 1 513 ? 50.337 21.169 -55.720 1.00 85.75 513 GLN A C 1
ATOM 4034 O O . GLN A 1 513 ? 49.805 21.315 -56.825 1.00 85.75 513 GLN A O 1
ATOM 4039 N N . ILE A 1 514 ? 50.811 20.000 -55.290 1.00 89.44 514 ILE A N 1
ATOM 4040 C CA . ILE A 1 514 ? 50.926 18.792 -56.115 1.00 89.44 514 ILE A CA 1
ATOM 4041 C C . ILE A 1 514 ? 50.114 17.653 -55.458 1.00 89.44 514 ILE A C 1
ATOM 4043 O O . ILE A 1 514 ? 50.692 16.772 -54.818 1.00 89.44 514 ILE A O 1
ATOM 4047 N N . PRO A 1 515 ? 48.767 17.701 -55.490 1.00 89.69 515 PRO A N 1
ATOM 4048 C CA . PRO A 1 515 ? 47.914 16.635 -54.967 1.00 89.69 515 PRO A CA 1
ATOM 4049 C C . PRO A 1 515 ? 47.985 15.364 -55.818 1.00 89.69 515 PRO A C 1
ATOM 4051 O O . PRO A 1 515 ? 47.998 15.431 -57.048 1.00 89.69 515 PRO A O 1
ATOM 4054 N N . ARG A 1 516 ? 47.918 14.210 -55.148 1.00 91.38 516 ARG A N 1
ATOM 4055 C CA . ARG A 1 516 ? 47.614 12.920 -55.770 1.00 91.38 516 ARG A CA 1
ATOM 4056 C C . ARG A 1 516 ? 46.119 12.648 -55.617 1.00 91.38 516 ARG A C 1
ATOM 4058 O O . ARG A 1 516 ? 45.589 12.796 -54.522 1.00 91.38 516 ARG A O 1
ATOM 4065 N N . VAL A 1 517 ? 45.451 12.305 -56.709 1.00 92.94 517 VAL A N 1
ATOM 4066 C CA . VAL A 1 517 ? 44.004 12.081 -56.769 1.00 92.94 517 VAL A CA 1
ATOM 4067 C C . VAL A 1 517 ? 43.733 10.587 -56.904 1.00 92.94 517 VAL A C 1
ATOM 4069 O O . VAL A 1 517 ? 44.334 9.944 -57.766 1.00 92.94 517 VAL A O 1
ATOM 4072 N N . HIS A 1 518 ? 42.832 10.056 -56.071 1.00 93.25 518 HIS A N 1
ATOM 4073 C CA . HIS A 1 518 ? 42.316 8.689 -56.160 1.00 93.25 518 HIS A CA 1
ATOM 4074 C C . HIS A 1 518 ? 40.928 8.672 -56.791 1.00 93.25 518 HIS A C 1
ATOM 4076 O O . HIS A 1 518 ? 40.000 9.312 -56.286 1.00 93.25 518 HIS A O 1
ATOM 4082 N N . CYS A 1 519 ? 40.756 7.902 -57.858 1.00 93.75 519 CYS A N 1
ATOM 4083 C CA . CYS A 1 519 ? 39.472 7.723 -58.510 1.00 93.75 519 CYS A CA 1
ATOM 4084 C C . CYS A 1 519 ? 39.115 6.242 -58.691 1.00 93.75 519 CYS A C 1
ATOM 4086 O O . CYS A 1 519 ? 39.982 5.377 -58.782 1.00 93.75 519 CYS A O 1
ATOM 4088 N N . ILE A 1 520 ? 37.814 5.974 -58.776 1.00 93.88 520 ILE A N 1
ATOM 4089 C CA . ILE A 1 520 ? 37.219 4.644 -58.974 1.00 93.88 520 ILE A CA 1
ATOM 4090 C C . ILE A 1 520 ? 36.279 4.670 -60.178 1.00 93.88 520 ILE A C 1
ATOM 4092 O O . ILE A 1 520 ? 35.576 5.661 -60.385 1.00 93.88 520 ILE A O 1
ATOM 4096 N N . GLU A 1 521 ? 36.278 3.615 -60.984 1.00 93.25 521 GLU A N 1
ATOM 4097 C CA . GLU A 1 521 ? 35.551 3.606 -62.256 1.00 93.25 521 GLU A CA 1
ATOM 4098 C C . GLU A 1 521 ? 34.058 3.305 -62.096 1.00 93.25 521 GLU A C 1
ATOM 4100 O O . GLU A 1 521 ? 33.635 2.548 -61.219 1.00 93.25 521 GLU A O 1
ATOM 4105 N N . PHE A 1 522 ? 33.248 3.886 -62.977 1.00 92.62 522 PHE A N 1
ATOM 4106 C CA . PHE A 1 522 ? 31.820 3.630 -63.099 1.00 92.62 522 PHE A CA 1
ATOM 4107 C C . PHE A 1 522 ? 31.394 3.601 -64.568 1.00 92.62 522 PHE A C 1
ATOM 4109 O O . PHE A 1 522 ? 31.893 4.370 -65.388 1.00 92.62 522 PHE A O 1
ATOM 4116 N N . ASP A 1 523 ? 30.339 2.836 -64.866 1.00 91.06 523 ASP A N 1
ATOM 4117 C CA . ASP A 1 523 ? 29.575 3.049 -66.098 1.00 91.06 523 ASP A CA 1
ATOM 4118 C C . ASP A 1 523 ? 29.067 4.495 -66.146 1.00 91.06 523 ASP A C 1
ATOM 4120 O O . ASP A 1 523 ? 28.462 4.978 -65.180 1.00 91.06 523 ASP A O 1
ATOM 4124 N N . PHE A 1 524 ? 29.236 5.173 -67.284 1.00 89.31 524 PHE A N 1
ATOM 4125 C CA . PHE A 1 524 ? 28.872 6.586 -67.430 1.00 89.31 524 PHE A CA 1
ATOM 4126 C C . PHE A 1 524 ? 27.430 6.884 -66.997 1.00 89.31 524 PHE A C 1
ATOM 4128 O O . PHE A 1 524 ? 27.182 7.833 -66.255 1.00 89.31 524 PHE A O 1
ATOM 4135 N N . ASP A 1 525 ? 26.473 6.050 -67.408 1.00 89.19 525 ASP A N 1
ATOM 4136 C CA . ASP A 1 525 ? 25.057 6.271 -67.103 1.00 89.19 525 ASP A CA 1
ATOM 4137 C C . ASP A 1 525 ? 24.767 6.082 -65.600 1.00 89.19 525 ASP A C 1
ATOM 4139 O O . ASP A 1 525 ? 23.962 6.816 -65.015 1.00 89.19 525 ASP A O 1
ATOM 4143 N N . LYS A 1 526 ? 25.475 5.152 -64.938 1.00 89.94 526 LYS A N 1
ATOM 4144 C CA . LYS A 1 526 ? 25.401 4.962 -63.480 1.00 89.94 526 LYS A CA 1
ATOM 4145 C C . LYS A 1 526 ? 26.037 6.136 -62.743 1.00 89.94 526 LYS A C 1
ATOM 4147 O O . LYS A 1 526 ? 25.454 6.614 -61.772 1.00 89.94 526 LYS A O 1
ATOM 4152 N N . LEU A 1 527 ? 27.184 6.623 -63.214 1.00 89.62 527 LEU A N 1
ATOM 4153 C CA . LEU A 1 527 ? 27.883 7.768 -62.633 1.00 89.62 527 LEU A CA 1
ATOM 4154 C C . LEU A 1 527 ? 27.055 9.051 -62.746 1.00 89.62 527 LEU A C 1
ATOM 4156 O O . LEU A 1 527 ? 26.855 9.74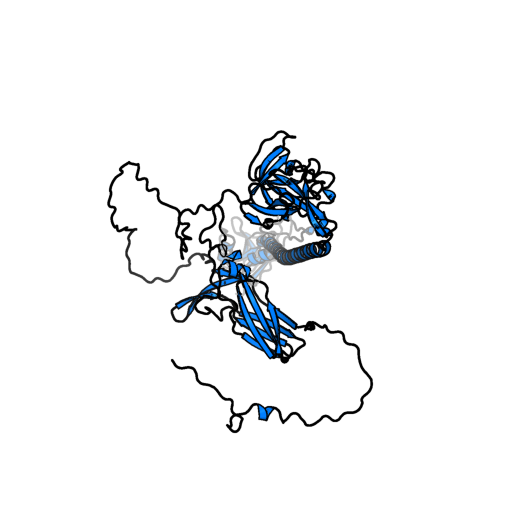7 -61.748 1.00 89.62 527 LEU A O 1
ATOM 4160 N N . LYS A 1 528 ? 26.499 9.316 -63.937 1.00 89.56 528 LYS A N 1
ATOM 4161 C CA . LYS A 1 528 ? 25.610 10.454 -64.206 1.00 89.56 528 LYS A CA 1
ATOM 4162 C C . LYS A 1 528 ? 24.407 10.436 -63.264 1.00 89.56 528 LYS A C 1
ATOM 4164 O O . LYS A 1 528 ? 24.116 11.433 -62.607 1.00 89.56 528 LYS A O 1
ATOM 4169 N N . LYS A 1 529 ? 23.750 9.278 -63.131 1.00 89.75 529 LYS A N 1
ATOM 4170 C CA . LYS A 1 529 ? 22.620 9.095 -62.211 1.00 89.75 529 LYS A CA 1
ATOM 4171 C C . LYS A 1 529 ? 23.023 9.254 -60.742 1.00 89.75 529 LYS A C 1
ATOM 4173 O O . LYS A 1 529 ? 22.256 9.822 -59.971 1.00 89.75 529 LYS A O 1
ATOM 4178 N N . LYS A 1 530 ? 24.201 8.760 -60.349 1.00 88.38 530 LYS A N 1
ATOM 4179 C CA . LYS A 1 530 ? 24.695 8.796 -58.964 1.00 88.38 530 LYS A CA 1
ATOM 4180 C C . LYS A 1 530 ? 24.957 10.217 -58.470 1.00 88.38 530 LYS A C 1
ATOM 4182 O O . LYS A 1 530 ? 24.650 10.514 -57.321 1.00 88.38 530 LYS A O 1
ATOM 4187 N N . LEU A 1 531 ? 25.512 11.072 -59.326 1.00 85.44 531 LEU A N 1
ATOM 4188 C CA . LEU A 1 531 ? 25.838 12.456 -58.973 1.00 85.44 531 LEU A CA 1
ATOM 4189 C C . LEU A 1 531 ? 24.727 13.454 -59.329 1.00 85.44 531 LEU A C 1
ATOM 4191 O O . LEU A 1 531 ? 24.777 14.597 -58.889 1.00 85.44 531 LEU A O 1
ATOM 4195 N N . GLY A 1 532 ? 23.732 13.045 -60.124 1.00 84.50 532 GLY A N 1
ATOM 4196 C CA . GLY A 1 532 ? 22.662 13.935 -60.583 1.00 84.50 532 GLY A CA 1
ATOM 4197 C C . GLY A 1 532 ? 23.165 15.076 -61.476 1.00 84.50 532 GLY A C 1
ATOM 4198 O O . GLY A 1 532 ? 22.553 16.139 -61.509 1.00 84.50 532 GLY A O 1
ATOM 4199 N N . LEU A 1 533 ? 24.293 14.878 -62.166 1.00 79.38 533 LEU A N 1
ATOM 4200 C CA . LEU A 1 533 ? 24.932 15.898 -63.000 1.00 79.38 533 LEU A CA 1
ATOM 4201 C C . LEU A 1 533 ? 24.409 15.840 -64.437 1.00 79.38 533 LEU A C 1
ATOM 4203 O O . LEU A 1 533 ? 24.235 14.753 -64.986 1.00 79.38 533 LEU A O 1
ATOM 4207 N N . ASP A 1 534 ? 24.244 16.993 -65.086 1.00 80.06 534 ASP A N 1
ATOM 4208 C CA . ASP A 1 534 ? 23.941 17.057 -66.519 1.00 80.06 534 ASP A CA 1
ATOM 4209 C C . ASP A 1 534 ? 25.213 17.213 -67.364 1.00 80.06 534 ASP A C 1
ATOM 4211 O O . ASP A 1 534 ? 25.493 18.260 -67.938 1.00 80.06 534 ASP A O 1
ATOM 4215 N N . ILE A 1 535 ? 26.027 16.156 -67.384 1.00 82.69 535 ILE A N 1
ATOM 4216 C CA . ILE A 1 535 ? 27.247 16.081 -68.200 1.00 82.69 535 ILE A CA 1
ATOM 4217 C C . ILE A 1 535 ? 27.038 15.180 -69.424 1.00 82.69 535 ILE A C 1
ATOM 4219 O O . ILE A 1 535 ? 26.254 14.220 -69.384 1.00 82.69 535 ILE A O 1
ATOM 4223 N N . GLY A 1 536 ? 27.730 15.507 -70.520 1.00 82.38 536 GLY A N 1
ATOM 4224 C CA . GLY A 1 536 ? 27.790 14.712 -71.752 1.00 82.38 536 GLY A CA 1
ATOM 4225 C C . GLY A 1 536 ? 29.014 13.790 -71.796 1.00 82.38 536 GLY A C 1
ATOM 4226 O O . GLY A 1 536 ? 29.980 13.995 -71.060 1.00 82.38 536 GLY A O 1
ATOM 4227 N N . ARG A 1 537 ? 28.986 12.771 -72.665 1.00 86.81 537 ARG A N 1
ATOM 4228 C CA . ARG A 1 537 ? 30.147 11.897 -72.917 1.00 86.81 537 ARG A CA 1
ATOM 4229 C C . ARG A 1 537 ? 31.251 12.666 -73.649 1.00 86.81 537 ARG A C 1
ATOM 4231 O O . ARG A 1 537 ? 30.970 13.631 -74.357 1.00 86.81 537 ARG A O 1
ATOM 4238 N N . ILE A 1 538 ? 32.501 12.247 -73.476 1.00 85.81 538 ILE A N 1
ATOM 4239 C CA . ILE A 1 538 ? 33.618 12.775 -74.269 1.00 85.81 538 ILE A CA 1
ATOM 4240 C C . ILE A 1 538 ? 33.530 12.249 -75.716 1.00 85.81 538 ILE A C 1
ATOM 4242 O O . ILE A 1 538 ? 32.968 11.184 -75.958 1.00 85.81 538 ILE A O 1
ATOM 4246 N N . ASN A 1 539 ? 34.050 13.004 -76.690 1.00 77.19 539 ASN A N 1
ATOM 4247 C CA . ASN A 1 539 ? 33.819 12.799 -78.134 1.00 77.19 539 ASN A CA 1
ATOM 4248 C C . ASN A 1 539 ? 34.539 11.582 -78.772 1.00 77.19 539 ASN A C 1
ATOM 4250 O O . ASN A 1 539 ? 34.735 11.562 -79.986 1.00 77.19 539 ASN A O 1
ATOM 4254 N N . TYR A 1 540 ? 34.933 10.568 -78.000 1.00 76.19 540 TYR A N 1
ATOM 4255 C CA . TYR A 1 540 ? 35.521 9.323 -78.513 1.00 76.19 540 TYR A CA 1
ATOM 4256 C C . TYR A 1 540 ? 34.958 8.099 -77.777 1.00 76.19 540 TYR A C 1
ATOM 4258 O O . TYR A 1 540 ? 34.479 8.207 -76.650 1.00 76.19 540 TYR A O 1
ATOM 4266 N N . THR A 1 541 ? 34.958 6.944 -78.447 1.00 66.12 541 THR A N 1
ATOM 4267 C CA . THR A 1 541 ? 34.152 5.773 -78.056 1.00 66.12 541 THR A CA 1
ATOM 4268 C C . THR A 1 541 ? 34.682 5.007 -76.846 1.00 66.12 541 THR A C 1
ATOM 4270 O O . THR A 1 541 ? 33.871 4.463 -76.103 1.00 66.12 541 THR A O 1
ATOM 4273 N N . ASP A 1 542 ? 35.993 5.036 -76.594 1.00 79.19 542 ASP A N 1
ATOM 4274 C CA . ASP A 1 542 ? 36.647 4.174 -75.592 1.00 79.19 542 ASP A CA 1
ATOM 4275 C C . ASP A 1 542 ? 37.126 4.972 -74.367 1.00 79.19 542 ASP A C 1
ATOM 4277 O O . ASP A 1 542 ? 38.275 4.879 -73.933 1.00 79.19 542 ASP A O 1
ATOM 4281 N N . ALA A 1 543 ? 36.260 5.843 -73.851 1.00 85.94 543 ALA A N 1
ATOM 4282 C CA . ALA A 1 543 ? 36.544 6.624 -72.653 1.00 85.94 543 ALA A CA 1
ATOM 4283 C C . ALA A 1 543 ? 36.052 5.916 -71.389 1.00 85.94 543 ALA A C 1
ATOM 4285 O O . ALA A 1 543 ? 34.883 5.530 -71.304 1.00 85.94 543 ALA A O 1
ATOM 4286 N N . HIS A 1 544 ? 36.920 5.848 -70.386 1.00 90.38 544 HIS A N 1
ATOM 4287 C CA . HIS A 1 544 ? 36.613 5.314 -69.063 1.00 90.38 544 HIS A CA 1
ATOM 4288 C C . HIS A 1 544 ? 36.327 6.461 -68.097 1.00 90.38 544 HIS A C 1
ATOM 4290 O O . HIS A 1 544 ? 37.041 7.468 -68.087 1.00 90.38 544 HIS A O 1
ATOM 4296 N N . TYR A 1 545 ? 35.266 6.339 -67.299 1.00 91.94 545 TYR A N 1
ATOM 4297 C CA . TYR A 1 545 ? 34.787 7.417 -66.434 1.00 91.94 545 TYR A CA 1
ATOM 4298 C C . TYR A 1 545 ? 34.992 7.058 -64.972 1.00 91.94 545 TYR A C 1
ATOM 4300 O O . TYR A 1 545 ? 34.523 6.026 -64.496 1.00 91.94 545 TYR A O 1
ATOM 4308 N N . TYR A 1 546 ? 35.644 7.954 -64.240 1.00 93.38 546 TYR A N 1
ATOM 4309 C CA . TYR A 1 546 ? 35.986 7.735 -62.848 1.00 93.38 546 TYR A CA 1
ATOM 4310 C C . TYR A 1 546 ? 35.407 8.827 -61.949 1.00 93.38 546 TYR A C 1
ATOM 4312 O O . TYR A 1 546 ? 35.366 10.013 -62.290 1.00 93.38 546 TYR A O 1
ATOM 4320 N N . LEU A 1 547 ? 34.992 8.411 -60.757 1.00 93.62 547 LEU A N 1
ATOM 4321 C CA . LEU A 1 547 ? 34.614 9.277 -59.650 1.00 93.62 547 LEU A CA 1
ATOM 4322 C C . LEU A 1 547 ? 35.835 9.519 -58.766 1.00 93.62 547 LEU A C 1
ATOM 4324 O O . LEU A 1 547 ? 36.458 8.560 -58.316 1.00 93.62 547 LEU A O 1
ATOM 4328 N N . ASN A 1 548 ? 36.129 10.778 -58.453 1.00 94.19 548 ASN A N 1
ATOM 4329 C CA . ASN A 1 548 ? 37.135 11.131 -57.454 1.00 94.19 548 ASN A CA 1
ATOM 4330 C C . ASN A 1 548 ? 36.649 10.711 -56.060 1.00 94.19 548 ASN A C 1
ATOM 4332 O O . ASN A 1 548 ? 35.730 11.311 -55.487 1.00 94.19 548 ASN A O 1
ATOM 4336 N N . LEU A 1 549 ? 37.251 9.643 -55.539 1.00 92.31 549 LEU A N 1
ATOM 4337 C CA . LEU A 1 549 ? 36.787 8.954 -54.344 1.00 92.31 549 LEU A CA 1
ATOM 4338 C C . LEU A 1 549 ? 36.937 9.840 -53.106 1.00 92.31 549 LEU A C 1
ATOM 4340 O O . LEU A 1 549 ? 35.995 9.964 -52.319 1.00 92.31 549 LEU A O 1
ATOM 4344 N N . ASP A 1 550 ? 38.079 10.512 -52.972 1.00 90.88 550 ASP A N 1
ATOM 4345 C CA . ASP A 1 550 ? 38.348 11.403 -51.846 1.00 90.88 550 ASP A CA 1
ATOM 4346 C C . ASP A 1 550 ? 37.434 12.628 -51.878 1.00 90.88 550 ASP A C 1
ATOM 4348 O O . ASP A 1 550 ? 36.862 13.013 -50.856 1.00 90.88 550 ASP A O 1
ATOM 4352 N N . ARG A 1 551 ? 37.209 13.214 -53.060 1.00 90.12 551 ARG A N 1
ATOM 4353 C CA . ARG A 1 551 ? 36.289 14.352 -53.208 1.00 90.12 551 ARG A CA 1
ATOM 4354 C C . ARG A 1 551 ? 34.849 13.974 -52.872 1.00 90.12 551 ARG A C 1
ATOM 4356 O O . ARG A 1 551 ? 34.173 14.760 -52.205 1.00 90.12 551 ARG A O 1
ATOM 4363 N N . CYS A 1 552 ? 34.414 12.768 -53.239 1.00 90.25 552 CYS A N 1
ATOM 4364 C CA . CYS A 1 552 ? 33.115 12.228 -52.841 1.00 90.25 552 CYS A CA 1
ATOM 4365 C C . CYS A 1 552 ? 33.025 12.004 -51.317 1.00 90.25 552 CYS A C 1
ATOM 4367 O O . CYS A 1 552 ? 32.075 12.457 -50.676 1.00 90.25 552 CYS A O 1
ATOM 4369 N N . ALA A 1 553 ? 34.024 11.362 -50.700 1.00 89.88 553 ALA A N 1
ATOM 4370 C CA . ALA A 1 553 ? 33.991 11.022 -49.275 1.00 89.88 553 ALA A CA 1
ATOM 4371 C C . ALA A 1 553 ? 34.090 12.256 -48.358 1.00 89.88 553 ALA A C 1
ATOM 4373 O O . ALA A 1 553 ? 33.444 12.321 -47.302 1.00 89.88 553 ALA A O 1
ATOM 4374 N N . TYR A 1 554 ? 34.869 13.261 -48.763 1.00 87.56 554 TYR A N 1
ATOM 4375 C CA . TYR A 1 554 ? 35.015 14.517 -48.029 1.00 87.56 554 TYR A CA 1
ATOM 4376 C C . TYR A 1 554 ? 33.946 15.565 -48.374 1.00 87.56 554 TYR A C 1
ATOM 4378 O O . TYR A 1 554 ? 33.801 16.536 -47.631 1.00 87.56 554 TYR A O 1
ATOM 4386 N N . GLY A 1 555 ? 33.158 15.355 -49.433 1.00 83.56 555 GLY A N 1
ATOM 4387 C CA . GLY A 1 555 ? 32.068 16.248 -49.836 1.00 83.56 555 GLY A CA 1
ATOM 4388 C C . GLY A 1 555 ? 32.537 17.585 -50.417 1.00 83.56 555 GLY A C 1
ATOM 4389 O O . GLY A 1 555 ? 31.848 18.588 -50.250 1.00 83.56 555 GLY A O 1
ATOM 4390 N N . GLY A 1 556 ? 33.716 17.628 -51.049 1.00 84.81 556 GLY A N 1
ATOM 4391 C CA . GLY A 1 556 ? 34.242 18.843 -51.677 1.00 84.81 556 GLY A CA 1
ATOM 4392 C C . GLY A 1 556 ? 35.766 18.974 -51.671 1.00 84.81 556 GLY A C 1
ATOM 4393 O O . GLY A 1 556 ? 36.501 18.037 -51.361 1.00 84.81 556 GLY A O 1
ATOM 4394 N N . ILE A 1 557 ? 36.239 20.167 -52.043 1.00 82.88 557 ILE A N 1
ATOM 4395 C CA . ILE A 1 557 ? 37.667 20.505 -52.125 1.00 82.88 557 ILE A CA 1
ATOM 4396 C C . ILE A 1 557 ? 38.195 20.877 -50.737 1.00 82.88 557 ILE A C 1
ATOM 4398 O O . ILE A 1 557 ? 37.584 21.664 -50.014 1.00 82.88 557 ILE A O 1
ATOM 4402 N N . ARG A 1 558 ? 39.378 20.368 -50.383 1.00 81.12 558 ARG A N 1
ATOM 4403 C CA . ARG A 1 558 ? 40.092 20.721 -49.151 1.00 81.12 558 ARG A CA 1
ATOM 4404 C C . ARG A 1 558 ? 41.486 21.228 -49.474 1.00 81.12 558 ARG A C 1
ATOM 4406 O O . ARG A 1 558 ? 42.314 20.488 -49.995 1.00 81.12 558 ARG A O 1
ATOM 4413 N N . HIS A 1 559 ? 41.722 22.500 -49.148 1.00 73.44 559 HIS A N 1
ATOM 4414 C CA . HIS A 1 559 ? 42.868 23.240 -49.671 1.00 73.44 559 HIS A CA 1
ATOM 4415 C C . HIS A 1 559 ? 44.222 22.883 -49.053 1.00 73.44 559 HIS A C 1
ATOM 4417 O O . HIS A 1 559 ? 45.255 23.087 -49.682 1.00 73.44 559 HIS A O 1
ATOM 4423 N N . VAL A 1 560 ? 44.236 22.376 -47.822 1.00 73.69 560 VAL A N 1
ATOM 4424 C CA . VAL A 1 560 ? 45.475 22.128 -47.080 1.00 73.69 560 VAL A CA 1
ATOM 4425 C C . VAL A 1 560 ? 45.343 20.827 -46.297 1.00 73.69 560 VAL A C 1
ATOM 4427 O O . VAL A 1 560 ? 44.299 20.564 -45.691 1.00 73.69 560 VAL A O 1
ATOM 4430 N N . ARG A 1 561 ? 46.411 20.022 -46.298 1.00 71.12 561 ARG A N 1
ATOM 4431 C CA . ARG A 1 561 ? 46.544 18.858 -45.415 1.00 71.12 561 ARG A CA 1
ATOM 4432 C C . ARG A 1 561 ? 46.692 19.345 -43.974 1.00 71.12 561 ARG A C 1
ATOM 4434 O O . ARG A 1 561 ? 47.566 20.157 -43.688 1.00 71.12 561 ARG A O 1
ATOM 4441 N N . SER A 1 562 ? 45.878 18.828 -43.058 1.00 70.94 562 SER A N 1
ATOM 4442 C CA . SER A 1 562 ? 46.030 19.121 -41.629 1.00 70.94 562 SER A CA 1
ATOM 4443 C C . SER A 1 562 ? 46.653 17.924 -40.923 1.00 70.94 562 SER A C 1
ATOM 4445 O O . SER A 1 562 ? 46.029 16.866 -40.840 1.00 70.94 562 SER A O 1
ATOM 4447 N N . HIS A 1 563 ? 47.871 18.093 -40.402 1.00 63.94 563 HIS A N 1
ATOM 4448 C CA . HIS A 1 563 ? 48.542 17.074 -39.587 1.00 63.94 563 HIS A CA 1
ATOM 4449 C C . HIS A 1 563 ? 47.931 16.938 -38.184 1.00 63.94 563 HIS A C 1
ATOM 4451 O O . HIS A 1 563 ? 47.949 15.844 -37.633 1.00 63.94 563 HIS A O 1
ATOM 4457 N N . LEU A 1 564 ? 47.338 18.009 -37.641 1.00 63.56 564 LEU A N 1
ATOM 4458 C CA . LEU A 1 564 ? 46.644 18.000 -36.344 1.00 63.56 564 LEU A CA 1
ATOM 4459 C C . LEU A 1 564 ? 45.382 17.124 -36.360 1.00 63.56 564 LEU A C 1
ATOM 4461 O O . LEU A 1 564 ? 45.121 16.409 -35.401 1.00 63.56 564 LEU A O 1
ATOM 4465 N N . ASP A 1 565 ? 44.650 17.130 -37.475 1.00 63.81 565 ASP A N 1
ATOM 4466 C CA . ASP A 1 565 ? 43.405 16.366 -37.642 1.00 63.81 565 ASP A CA 1
ATOM 4467 C C . ASP A 1 565 ? 43.589 15.080 -38.475 1.00 63.81 565 ASP A C 1
ATOM 4469 O O . ASP A 1 565 ? 42.603 14.445 -38.848 1.00 63.81 565 ASP A O 1
ATOM 4473 N N . ASN A 1 566 ? 44.833 14.734 -38.834 1.00 64.88 566 ASN A N 1
ATOM 4474 C CA . ASN A 1 566 ? 45.199 13.646 -39.755 1.00 64.88 566 ASN A CA 1
ATOM 4475 C C . ASN A 1 566 ? 44.365 13.616 -41.054 1.00 64.88 566 ASN A C 1
ATOM 4477 O O . ASN A 1 566 ? 43.954 12.573 -41.557 1.00 64.88 566 ASN A O 1
ATOM 4481 N N . LYS A 1 567 ? 44.061 14.803 -41.572 1.00 70.06 567 LYS A N 1
ATOM 4482 C CA . LYS A 1 567 ? 43.074 15.035 -42.623 1.00 70.06 567 LYS A CA 1
ATOM 4483 C C . LYS A 1 567 ? 43.799 15.338 -43.932 1.00 70.06 567 LYS A C 1
ATOM 4485 O O . LYS A 1 567 ? 44.528 16.331 -44.007 1.00 70.06 567 LYS A O 1
ATOM 4490 N N . GLU A 1 568 ? 43.576 14.517 -44.954 1.00 74.62 568 GLU A N 1
ATOM 4491 C CA . GLU A 1 568 ? 44.257 14.650 -46.245 1.00 74.62 568 GLU A CA 1
ATOM 4492 C C . GLU A 1 568 ? 43.777 15.858 -47.063 1.00 74.62 568 GLU A C 1
ATOM 4494 O O . GLU A 1 568 ? 42.705 16.430 -46.827 1.00 74.62 568 GLU A O 1
ATOM 4499 N N . MET A 1 569 ? 44.632 16.283 -47.994 1.00 83.12 569 MET A N 1
ATOM 4500 C CA . MET A 1 569 ? 44.333 17.326 -48.969 1.00 83.12 569 MET A CA 1
ATOM 4501 C C . MET A 1 569 ? 43.518 16.709 -50.107 1.00 83.12 569 MET A C 1
ATOM 4503 O O . MET A 1 569 ? 43.951 15.729 -50.699 1.00 83.12 569 MET A O 1
ATOM 4507 N N . VAL A 1 570 ? 42.373 17.307 -50.439 1.00 87.81 570 VAL A N 1
ATOM 4508 C CA . VAL A 1 570 ? 41.433 16.757 -51.428 1.00 87.81 570 VAL A CA 1
ATOM 4509 C C . VAL A 1 570 ? 41.261 17.757 -52.563 1.00 87.81 570 VAL A C 1
ATOM 4511 O O . VAL A 1 570 ? 40.757 18.863 -52.356 1.00 87.81 570 VAL A O 1
ATOM 4514 N N . ARG A 1 571 ? 41.714 17.389 -53.764 1.00 89.38 571 ARG A N 1
ATOM 4515 C CA . ARG A 1 571 ? 41.768 18.245 -54.962 1.00 89.38 571 ARG A CA 1
ATOM 4516 C C . ARG A 1 571 ? 41.311 17.468 -56.203 1.00 89.38 571 ARG A C 1
ATOM 4518 O O . ARG A 1 571 ? 40.941 16.303 -56.110 1.00 89.38 571 ARG A O 1
ATOM 4525 N N . GLY A 1 572 ? 41.352 18.124 -57.363 1.00 88.75 572 GLY A N 1
ATOM 4526 C CA . GLY A 1 572 ? 40.914 17.551 -58.639 1.00 88.75 572 GLY A CA 1
ATOM 4527 C C . GLY A 1 572 ? 39.404 17.665 -58.827 1.00 88.75 572 GLY A C 1
ATOM 4528 O O . GLY A 1 572 ? 38.687 18.031 -57.896 1.00 88.75 572 GLY A O 1
ATOM 4529 N N . ALA A 1 573 ? 38.920 17.412 -60.040 1.00 90.50 573 ALA A N 1
ATOM 4530 C CA . ALA A 1 573 ? 37.499 17.423 -60.370 1.00 90.50 573 ALA A CA 1
ATOM 4531 C C . ALA A 1 573 ? 36.763 16.259 -59.695 1.00 90.50 573 ALA A C 1
ATOM 4533 O O . ALA A 1 573 ? 37.382 15.299 -59.245 1.00 90.50 573 ALA A O 1
ATOM 4534 N N . GLU A 1 574 ? 35.442 16.378 -59.574 1.00 89.38 574 GLU A N 1
ATOM 4535 C CA . GLU A 1 574 ? 34.600 15.328 -58.986 1.00 89.38 574 GLU A CA 1
ATOM 4536 C C . GLU A 1 574 ? 34.456 14.123 -59.918 1.00 89.38 574 GLU A C 1
ATOM 4538 O O . GLU A 1 574 ? 34.500 12.983 -59.464 1.00 89.38 574 GLU A O 1
ATOM 4543 N N . VAL A 1 575 ? 34.374 14.387 -61.222 1.00 91.38 575 VAL A N 1
ATOM 4544 C CA . VAL A 1 575 ? 34.360 13.378 -62.279 1.00 91.38 575 VAL A CA 1
ATOM 4545 C C . VAL A 1 575 ? 35.540 13.619 -63.203 1.00 91.38 575 VAL A C 1
ATOM 4547 O O . VAL A 1 575 ? 35.803 14.760 -63.599 1.00 91.38 575 VAL A O 1
ATOM 4550 N N . VAL A 1 576 ? 36.218 12.536 -63.564 1.00 93.00 576 VAL A N 1
ATOM 4551 C CA . VAL A 1 576 ? 37.276 12.539 -64.571 1.00 93.00 576 VAL A CA 1
ATOM 4552 C C . VAL A 1 576 ? 37.008 11.465 -65.618 1.00 93.00 576 VAL A C 1
ATOM 4554 O O . VAL A 1 576 ? 36.363 10.457 -65.336 1.00 93.00 576 VAL A O 1
ATOM 4557 N N . ALA A 1 577 ? 37.492 11.691 -66.831 1.00 92.38 577 ALA A N 1
ATOM 4558 C CA . ALA A 1 577 ? 37.495 10.704 -67.900 1.00 92.38 577 ALA A CA 1
ATOM 4559 C C . ALA A 1 577 ? 38.936 10.429 -68.319 1.00 92.38 577 ALA A C 1
ATOM 4561 O O . ALA A 1 577 ? 39.776 11.325 -68.269 1.00 92.38 577 ALA A O 1
ATOM 4562 N N . VAL A 1 578 ? 39.223 9.202 -68.724 1.00 90.88 578 VAL A N 1
ATOM 4563 C CA . VAL A 1 578 ? 40.549 8.784 -69.180 1.00 90.88 578 VAL A CA 1
ATOM 4564 C C . VAL A 1 578 ? 40.406 8.063 -70.513 1.00 90.88 578 VAL A C 1
ATOM 4566 O O . VAL A 1 578 ? 39.380 7.445 -70.799 1.00 90.88 578 VAL A O 1
ATOM 4569 N N . ASP A 1 579 ? 41.404 8.211 -71.373 1.00 85.81 579 ASP A N 1
ATOM 4570 C CA . ASP A 1 579 ? 41.510 7.452 -72.613 1.00 85.81 579 ASP A CA 1
ATOM 4571 C C . ASP A 1 579 ? 41.823 5.968 -72.357 1.00 85.81 579 ASP A C 1
ATOM 4573 O O . ASP A 1 579 ? 42.398 5.609 -71.335 1.00 85.81 579 ASP A O 1
ATOM 4577 N N . HIS A 1 580 ? 41.504 5.096 -73.316 1.00 80.94 580 HIS A N 1
ATOM 4578 C CA . HIS A 1 580 ? 41.784 3.655 -73.228 1.00 80.94 580 HIS A CA 1
ATOM 4579 C C . HIS A 1 580 ? 43.250 3.316 -72.890 1.00 80.94 580 HIS A C 1
ATOM 4581 O O . HIS A 1 580 ? 43.529 2.305 -72.253 1.00 80.94 580 HIS A O 1
ATOM 4587 N N . ASN A 1 581 ? 44.198 4.167 -73.297 1.00 83.50 581 ASN A N 1
ATOM 4588 C CA . ASN A 1 581 ? 45.625 3.952 -73.059 1.00 83.50 581 ASN A CA 1
ATOM 4589 C C . ASN A 1 581 ? 46.120 4.537 -71.724 1.00 83.50 581 ASN A C 1
ATOM 4591 O O . ASN A 1 581 ? 47.312 4.446 -71.433 1.00 83.50 581 ASN A O 1
ATOM 4595 N N . CYS A 1 582 ? 45.241 5.162 -70.936 1.00 85.56 582 CYS A N 1
ATOM 4596 C CA . CYS A 1 582 ? 45.560 5.811 -69.666 1.00 85.56 582 CYS A CA 1
ATOM 4597 C C . CYS A 1 582 ? 46.710 6.811 -69.723 1.00 85.56 582 CYS A C 1
ATOM 4599 O O . CYS A 1 582 ? 47.555 6.880 -68.829 1.00 85.56 582 CYS A O 1
ATOM 4601 N N . THR A 1 583 ? 46.730 7.600 -70.791 1.00 86.44 583 THR A N 1
ATOM 4602 C CA . THR A 1 583 ? 47.759 8.605 -71.043 1.00 86.44 583 THR A CA 1
ATOM 4603 C C . THR A 1 583 ? 47.318 9.999 -70.635 1.00 86.44 583 THR A C 1
ATOM 4605 O O . THR A 1 583 ? 48.151 10.800 -70.218 1.00 86.44 583 THR A O 1
ATOM 4608 N N . THR A 1 584 ? 46.023 10.304 -70.751 1.00 89.44 584 THR A N 1
ATOM 4609 C CA . THR A 1 584 ? 45.504 11.658 -70.556 1.00 89.44 584 THR A CA 1
ATOM 4610 C C . THR A 1 584 ? 44.237 11.629 -69.716 1.00 89.44 584 THR A C 1
ATOM 4612 O O . THR A 1 584 ? 43.243 11.000 -70.073 1.00 89.44 584 THR A O 1
ATOM 4615 N N . VAL A 1 585 ? 44.258 12.362 -68.601 1.00 92.25 585 VAL A N 1
ATOM 4616 C CA . VAL A 1 585 ? 43.086 12.551 -67.740 1.00 92.25 585 VAL A CA 1
ATOM 4617 C C . VAL A 1 585 ? 42.377 13.845 -68.129 1.00 92.25 585 VAL A C 1
ATOM 4619 O O . VAL A 1 585 ? 42.991 14.911 -68.193 1.00 92.25 585 VAL A O 1
ATOM 4622 N N . TYR A 1 586 ? 41.070 13.762 -68.338 1.00 92.56 586 TYR A N 1
ATOM 4623 C CA . TYR A 1 586 ? 40.184 14.871 -68.663 1.00 92.56 586 TYR A CA 1
ATOM 4624 C C . TYR A 1 586 ? 39.262 15.176 -67.485 1.00 92.56 586 TYR A C 1
ATOM 4626 O O . TYR A 1 586 ? 38.769 14.268 -66.817 1.00 92.56 586 TYR A O 1
ATOM 4634 N N . TYR A 1 587 ? 38.972 16.452 -67.256 1.00 91.38 587 TYR A N 1
ATOM 4635 C CA . TYR A 1 587 ? 37.920 16.889 -66.341 1.00 91.38 587 TYR A CA 1
ATOM 4636 C C . TYR A 1 587 ? 36.842 17.673 -67.078 1.00 91.38 587 TYR A C 1
ATOM 4638 O O . TYR A 1 587 ? 37.090 18.276 -68.122 1.00 91.38 587 TYR A O 1
ATOM 4646 N N . HIS A 1 588 ? 35.637 17.669 -66.516 1.00 86.44 588 HIS A N 1
ATOM 4647 C CA . HIS A 1 588 ? 34.507 18.402 -67.069 1.00 86.44 588 HIS A CA 1
ATOM 4648 C C . HIS A 1 588 ? 34.374 19.777 -66.401 1.00 86.44 588 HIS A C 1
ATOM 4650 O O . HIS A 1 588 ? 34.172 19.861 -65.189 1.00 86.44 588 HIS A O 1
ATOM 4656 N N . SER A 1 589 ? 34.459 20.850 -67.192 1.00 79.44 589 SER A N 1
ATOM 4657 C CA . SER A 1 589 ? 34.040 22.204 -66.800 1.00 79.44 589 SER A CA 1
ATOM 4658 C C . SER A 1 589 ? 32.756 22.576 -67.553 1.00 79.44 589 SER A C 1
ATOM 4660 O O . SER A 1 589 ? 31.683 22.132 -67.158 1.00 79.44 589 SER A O 1
ATOM 4662 N N . GLU A 1 590 ? 32.867 23.293 -68.671 1.00 81.19 590 GLU A N 1
ATOM 4663 C CA . GLU A 1 590 ? 31.810 23.475 -69.685 1.00 81.19 590 GLU A CA 1
ATOM 4664 C C . GLU A 1 590 ? 31.907 22.422 -70.802 1.00 81.19 590 GLU A C 1
ATOM 4666 O O . GLU A 1 590 ? 30.922 22.065 -71.442 1.00 81.19 590 GLU A O 1
ATOM 4671 N N . ARG A 1 591 ? 33.121 21.909 -71.018 1.00 85.94 591 ARG A N 1
ATOM 4672 C CA . ARG A 1 591 ? 33.467 20.804 -71.913 1.00 85.94 591 ARG A CA 1
ATOM 4673 C C . ARG A 1 591 ? 34.534 19.946 -71.239 1.00 85.94 591 ARG A C 1
ATOM 4675 O O . ARG A 1 591 ? 35.109 20.350 -70.228 1.00 85.94 591 ARG A O 1
ATOM 4682 N N . TRP A 1 592 ? 34.827 18.784 -71.808 1.00 89.44 592 TRP A N 1
ATOM 4683 C CA . TRP A 1 592 ? 35.961 17.974 -71.371 1.00 89.44 592 TRP A CA 1
ATOM 4684 C C . TRP A 1 592 ? 37.282 18.657 -71.745 1.00 89.44 592 TRP A C 1
ATOM 4686 O O . TRP A 1 592 ? 37.519 18.957 -72.915 1.00 89.44 592 TRP A O 1
ATOM 4696 N N . VAL A 1 593 ? 38.126 18.918 -70.746 1.00 90.88 593 VAL A N 1
ATOM 4697 C CA . VAL A 1 593 ? 39.431 19.584 -70.886 1.00 90.88 593 VAL A CA 1
ATOM 4698 C C . VAL A 1 593 ? 40.513 18.695 -70.263 1.00 90.88 593 VAL A C 1
ATOM 4700 O O . VAL A 1 593 ? 40.280 18.141 -69.186 1.00 90.88 593 VAL A O 1
ATOM 4703 N N . PRO A 1 594 ? 41.682 18.520 -70.907 1.00 92.00 594 PRO A N 1
ATOM 4704 C CA . PRO A 1 594 ? 42.767 17.724 -70.340 1.00 92.00 594 PRO A CA 1
ATOM 4705 C C . PRO A 1 594 ? 43.416 18.417 -69.133 1.00 92.00 594 PRO A C 1
ATOM 4707 O O . PRO A 1 594 ? 43.532 19.643 -69.079 1.00 92.00 594 PRO A O 1
ATOM 4710 N N . TYR A 1 595 ? 43.895 17.627 -68.173 1.00 91.44 595 TYR A N 1
ATOM 4711 C CA . TYR A 1 595 ? 44.819 18.102 -67.144 1.00 91.44 595 TYR A CA 1
ATOM 4712 C C . TYR A 1 595 ? 46.213 18.313 -67.750 1.00 91.44 595 TYR A C 1
ATOM 4714 O O . TYR A 1 595 ? 46.994 17.372 -67.837 1.00 91.44 595 TYR A O 1
ATOM 4722 N N . GLU A 1 596 ? 46.550 19.551 -68.125 1.00 88.88 596 GLU A N 1
ATOM 4723 C CA . GLU A 1 596 ? 47.845 19.883 -68.757 1.00 88.88 596 GLU A CA 1
ATOM 4724 C C . GLU A 1 596 ? 49.065 19.491 -67.908 1.00 88.88 596 GLU A C 1
ATOM 4726 O O . GLU A 1 596 ? 50.095 19.088 -68.438 1.00 88.88 596 GLU A O 1
ATOM 4731 N N . SER A 1 597 ? 48.950 19.587 -66.580 1.00 90.94 597 SER A N 1
ATOM 4732 C CA . SER A 1 597 ? 50.000 19.216 -65.622 1.00 90.94 597 SER A CA 1
ATOM 4733 C C . SER A 1 597 ? 49.857 17.790 -65.072 1.00 90.94 597 SER A C 1
ATOM 4735 O O . SER A 1 597 ? 50.543 17.438 -64.109 1.00 90.94 597 SER A O 1
ATOM 4737 N N . GLY A 1 598 ? 48.951 16.986 -65.642 1.00 89.25 598 GLY A N 1
ATOM 4738 C CA . GLY A 1 598 ? 48.687 15.609 -65.230 1.00 89.25 598 GLY A CA 1
ATOM 4739 C C . GLY A 1 598 ? 49.889 14.695 -65.480 1.00 89.25 598 GLY A C 1
ATOM 4740 O O . GLY A 1 598 ? 50.425 14.647 -66.582 1.00 89.25 598 GLY A O 1
ATOM 4741 N N . ARG A 1 599 ? 50.317 13.968 -64.448 1.00 90.50 599 ARG A N 1
ATOM 4742 C CA . ARG A 1 599 ? 51.442 13.021 -64.477 1.00 90.50 599 ARG A CA 1
ATOM 4743 C C . ARG A 1 599 ? 51.228 11.881 -63.482 1.00 90.50 599 ARG A C 1
ATOM 4745 O O . ARG A 1 599 ? 50.264 11.901 -62.719 1.00 90.50 599 ARG A O 1
ATOM 4752 N N . ASP A 1 600 ? 52.137 10.906 -63.480 1.00 90.12 600 ASP A N 1
ATOM 4753 C CA . ASP A 1 600 ? 52.079 9.711 -62.620 1.00 90.12 600 ASP A CA 1
ATOM 4754 C C . ASP A 1 600 ? 50.737 8.968 -62.738 1.00 90.12 600 ASP A C 1
ATOM 4756 O O . ASP A 1 600 ? 50.164 8.523 -61.741 1.00 90.12 600 ASP A O 1
ATOM 4760 N N . ILE A 1 601 ? 50.208 8.902 -63.964 1.00 91.19 601 ILE A N 1
ATOM 4761 C CA . ILE A 1 601 ? 48.906 8.305 -64.251 1.00 91.19 601 ILE A CA 1
ATOM 4762 C C . ILE A 1 601 ? 49.043 6.787 -64.163 1.00 91.19 601 ILE A C 1
ATOM 4764 O O . ILE A 1 601 ? 49.823 6.173 -64.888 1.00 91.19 601 ILE A O 1
ATOM 4768 N N . VAL A 1 602 ? 48.279 6.189 -63.257 1.00 89.69 602 VAL A N 1
ATOM 4769 C CA . VAL A 1 602 ? 48.189 4.744 -63.059 1.00 89.69 602 VAL A CA 1
ATOM 4770 C C . VAL A 1 602 ? 46.722 4.375 -63.134 1.00 89.69 602 VAL A C 1
ATOM 4772 O O . VAL A 1 602 ? 45.945 4.798 -62.283 1.00 89.69 602 VAL A O 1
ATOM 4775 N N . CYS A 1 603 ? 46.347 3.587 -64.131 1.00 86.06 603 CYS A N 1
ATOM 4776 C CA . CYS A 1 603 ? 45.024 2.987 -64.224 1.00 86.06 603 CYS A CA 1
ATOM 4777 C C . CYS A 1 603 ? 45.156 1.460 -64.245 1.00 86.06 603 CYS A C 1
ATOM 4779 O O . CYS A 1 603 ? 46.204 0.914 -64.604 1.00 86.06 603 CYS A O 1
ATOM 4781 N N . SER A 1 604 ? 44.085 0.766 -63.884 1.00 76.38 604 SER A N 1
ATOM 4782 C CA . SER A 1 604 ? 43.969 -0.679 -64.100 1.00 76.38 604 SER A CA 1
ATOM 4783 C C . SER A 1 604 ? 43.669 -0.910 -65.583 1.00 76.38 604 SER A C 1
ATOM 4785 O O . SER A 1 604 ? 42.636 -0.464 -66.069 1.00 76.38 604 SER A O 1
ATOM 4787 N N . ALA A 1 605 ? 44.579 -1.537 -66.333 1.00 57.03 605 ALA A N 1
ATOM 4788 C CA . ALA A 1 605 ? 44.362 -1.762 -67.761 1.00 57.03 605 ALA A CA 1
ATOM 4789 C C . ALA A 1 605 ? 43.172 -2.709 -67.982 1.00 57.03 605 ALA A C 1
ATOM 4791 O O . ALA A 1 605 ? 43.168 -3.836 -67.482 1.00 57.03 605 ALA A O 1
ATOM 4792 N N . HIS A 1 606 ? 42.182 -2.264 -68.754 1.00 59.47 606 HIS A N 1
ATOM 4793 C CA . HIS A 1 606 ? 41.055 -3.100 -69.153 1.00 59.47 606 HIS A CA 1
ATOM 4794 C C . HIS A 1 606 ? 41.528 -4.139 -70.180 1.00 59.47 606 HIS A C 1
ATOM 4796 O O . HIS A 1 606 ? 42.115 -3.753 -71.196 1.00 59.47 606 HIS A O 1
ATOM 4802 N N . PRO A 1 607 ? 41.329 -5.452 -69.949 1.00 48.62 607 PRO A N 1
ATOM 4803 C CA . PRO A 1 607 ? 41.605 -6.447 -70.976 1.00 48.62 607 PRO A CA 1
ATOM 4804 C C . PRO A 1 607 ? 40.724 -6.158 -72.201 1.00 48.62 607 PRO A C 1
ATOM 4806 O O . PRO A 1 607 ? 39.539 -5.864 -72.052 1.00 48.62 607 PRO A O 1
ATOM 4809 N N . LYS A 1 608 ? 41.342 -6.190 -73.387 1.00 44.09 608 LYS A N 1
ATOM 4810 C CA . LYS A 1 608 ? 40.676 -5.995 -74.683 1.00 44.09 608 LYS A CA 1
ATOM 4811 C C . LYS A 1 608 ? 39.537 -6.974 -74.924 1.00 44.09 608 LYS A C 1
ATOM 4813 O O . LYS A 1 608 ? 39.698 -8.157 -74.544 1.00 44.09 608 LYS A O 1
#

Mean predicted aligned error: 23.75 Å

Organism: Pocillopora damicornis (NCBI:txid46731)

Sequence (608 aa):
MSNPCNNEVLNINGQPITLDDILEDTSLYFNPAFLQSSDPVFSSFDLSYTEDTKSNVTILDLKDVYEKGQMRRNANSEQRLLDAEVHLMATSQKPIQDVRAYVERCPEAARILQDTNGRVSLDLVYSKRDLFVANFAVNLDSVYSNNGIKVYELSRVKGEERNIFRVVVVLHFADGTTKEFISKNFQVQSKKVTKQEPDEDSVSVDNGYCGTPSPETNRKKRKLLELDTSPNGSWSSGMNSENISAAEIITNRLDAQSAIINELRVKKPIVTQRGDIAYHFKLNKAELDLPLEEGDIVGFFEGPDGKTHIEKLTQINAFKAKMAGVISRSAYLEAKTPADGEEKGLDDLVCVIGMVNVKVLGPVKNGERIFASLEHSGVAIPQSRLNGRVASDAFLLGQTLERRDAKEHEVKLVQSFVSVLLSITSSHMAEVKSDDLRKHVREDVKIEVNKIKKKCISGVGRWLFAGFILAVLLGILLYQLFVPGSALRYYRCRQGSIEDSELWFTFTTTDFQIPRVHCIEFDFDKLKKKLGLDIGRINYTDAHYYLNLDRCAYGGIRHVRSHLDNKEMVRGAEVVAVDHNCTTVYYHSERWVPYESGRDIVCSAHPK

Radius of gyration: 49.85 Å; Cα contacts (8 Å, |Δi|>4): 966; chains: 1; bounding box: 122×101×130 Å

Nearest PDB structures (foldseek):
  3vxm-assembly1_D  TM=4.296E-01  e=5.953E-02  Homo sapiens
  5cag-assembly1_A  TM=3.157E-01  e=6.275E-02  Bacteroides ovatus ATCC 8483
  3gyx-assembly6_L  TM=2.277E-01  e=8.884E+00  Megalodesulfovibrio gigas
  9c3c-assembly1_d  TM=8.538E-02  e=1.829E+00  Oryctolagus cuniculus

pLDDT: mean 75.66, std 21.47, range [23.84, 97.19]